Protein 2GJ0 (pdb70)

Sequence (31 aa):
GSIPACGESCFKGKCYTPGCSCSKYPLCAKNGSIPACGESCFKGKCYTPGCSCSKYPLCAKNGSIPACGESCFKGKCYTPGCSCSKYPLCAKNGSIPACGESCFKGKCYTPGCSCSKYPLCAKNGSIPACGESCFKGKCYTPGCSCSKYPLCAKNGSIPACGESCFKGKCYTPGCSCSKYPLCAKNGSIPACGESCFKGKCYTPGCSCSKYPLCAKNGSIPACGESCFKGKCYTPGCSCSKYPLCAKNGSIPACGESCFKGKCYTPGCSCSKYPLCAKNGSIPACGESCFKGKCYTPGCSCSKYPLCAKNGSIPACGESCFKGKCYTPGCSCSKYPLCAKNGSIPACGESCFKGKCYTPGCSCSKYPLCAKNGSIPACGESCFKGKCYTPGCSCSKYPLCAKNGSIPACGESCFKGKCYTPGCSCSKYPLCAKNGSIPACGESCFKGKCYTPGCSCSKYPLCAKNGSIPACGESCFKGKCYTPGCSCSKYPLCAKNGSIPACGESCFKGKCYTPGCSCSKYPLCAKNGSIPACGESCFKGKCYTPGCSCSKYPLCAKNGSIPACGESCFKGKCYTPGCSCSKYPLCAKNGSIPACGESCFKGKCYTPGCSCSKYPLCAKN

Radius of gyration: 7.44 Å; Cα contacts (8 Å, |Δi|>4): 67; chains: 1; bounding box: 21×14×14 Å

Foldseek 3Di:
DAQVVQPFFADVPFTPGPQWGPPDPRTTHND

Nearest PDB structures (foldseek):
  2gj0-assembly1_A  TM=8.980E-01  e=1.823E-04  Viola odorata
  7lhc-assembly1_A  TM=7.110E-01  e=4.426E-02  Oldenlandia affinis
  2gj0-assembly1_A  TM=9.196E-01  e=5.060E-05  Viola odorata
  2mn1-assembly1_A  TM=7.817E-01  e=4.043E-02  Oldenlandia affinis
  2kuk-assembly1_A  TM=8.041E-01  e=5.028E-02  Viola hederacea

Organism: Viola odorata (NCBI:txid97441)

InterPro domains:
  IPR005535 Cyclotide [PF03784] (2-31)
  IPR005535 Cyclotide [PS51052] (2-31)
  IPR036146 Cyclotide superfamily [SSF57038] (1-30)

Solvent-accessible surface area: 2215 Å² total; per-residue (Å²): 46,51,56,124,70,21,65,24,53,7,134,212,34,142,25,134,48,111,54,13,60,32,75,101,182,97,49,0,0,65,130

Secondary structure (DSSP, 8-state):
-BHHHH-B--BSB--SSTTEEEEETTEEEE-

Structure (mmCIF, N/CA/C/O backbone):
data_2GJ0
#
_entry.id   2GJ0
#
loop_
_atom_site.group_PDB
_atom_site.id
_atom_site.type_symbol
_atom_site.label_atom_id
_atom_site.label_alt_id
_atom_site.label_comp_id
_atom_site.label_asym_id
_atom_site.label_entity_id
_atom_site.label_seq_id
_atom_site.pdbx_PDB_ins_code
_atom_site.Cartn_x
_atom_site.Cartn_y
_atom_site.Cartn_z
_atom_site.occupancy
_atom_site.B_iso_or_equiv
_atom_site.auth_seq_id
_atom_site.auth_comp_id
_atom_site.auth_asym_id
_atom_site.auth_atom_id
_atom_site.pdbx_PDB_model_num
ATOM 1 N N . GLY A 1 1 ? 4.090 3.567 3.066 1.00 0.00 1 GLY A N 1
ATOM 2 C CA . GLY A 1 1 ? 4.075 4.469 1.931 1.00 0.00 1 GLY A CA 1
ATOM 3 C C . GLY A 1 1 ? 4.812 3.917 0.720 1.00 0.00 1 GLY A C 1
ATOM 4 O O . GLY A 1 1 ? 4.585 4.370 -0.405 1.00 0.00 1 GLY A O 1
ATOM 8 N N . SER A 1 2 ? 5.692 2.948 0.944 1.00 0.00 2 SER A N 1
ATOM 9 C CA . SER A 1 2 ? 6.466 2.350 -0.140 1.00 0.00 2 SER A CA 1
ATOM 10 C C . SER A 1 2 ? 5.686 1.230 -0.831 1.00 0.00 2 SER A C 1
ATOM 11 O O . SER A 1 2 ? 5.357 0.212 -0.221 1.00 0.00 2 SER A O 1
ATOM 19 N N . ILE A 1 3 ? 5.392 1.434 -2.108 1.00 0.00 3 ILE A N 1
ATOM 20 C CA . ILE A 1 3 ? 4.642 0.460 -2.901 1.00 0.00 3 ILE A CA 1
ATOM 21 C C . ILE A 1 3 ? 5.469 -0.800 -3.213 1.00 0.00 3 ILE A C 1
ATOM 22 O O . ILE A 1 3 ? 5.039 -1.910 -2.892 1.00 0.00 3 ILE A O 1
ATOM 38 N N . PRO A 1 4 ? 6.656 -0.659 -3.852 1.00 0.00 4 PRO A N 1
ATOM 39 C CA . PRO A 1 4 ? 7.504 -1.810 -4.212 1.00 0.00 4 PRO A CA 1
ATOM 40 C C . PRO A 1 4 ? 7.973 -2.621 -3.008 1.00 0.00 4 PRO A C 1
ATOM 41 O O . PRO A 1 4 ? 8.275 -3.804 -3.133 1.00 0.00 4 PRO A O 1
ATOM 52 N N . ALA A 1 5 ? 8.047 -1.976 -1.853 1.00 0.00 5 ALA A N 1
ATOM 53 C CA . ALA A 1 5 ? 8.496 -2.640 -0.638 1.00 0.00 5 ALA A CA 1
ATOM 54 C C . ALA A 1 5 ? 7.506 -3.707 -0.177 1.00 0.00 5 ALA A C 1
ATOM 55 O O . ALA A 1 5 ? 7.900 -4.811 0.186 1.00 0.00 5 ALA A O 1
ATOM 62 N N . CYS A 1 6 ? 6.225 -3.367 -0.173 1.00 0.00 6 CYS A N 1
ATOM 63 C CA . CYS A 1 6 ? 5.201 -4.307 0.265 1.00 0.00 6 CYS A CA 1
ATOM 64 C C . CYS A 1 6 ? 4.802 -5.273 -0.848 1.00 0.00 6 CYS A C 1
ATOM 65 O O . CYS A 1 6 ? 4.813 -6.487 -0.655 1.00 0.00 6 CYS A O 1
ATOM 72 N N . GLY A 1 7 ? 4.434 -4.721 -2.002 1.00 0.00 7 GLY A N 1
ATOM 73 C CA . GLY A 1 7 ? 4.013 -5.544 -3.126 1.00 0.00 7 GLY A CA 1
ATOM 74 C C . GLY A 1 7 ? 2.724 -6.298 -2.837 1.00 0.00 7 GLY A C 1
ATOM 75 O O . GLY A 1 7 ? 2.488 -7.372 -3.386 1.00 0.00 7 GLY A O 1
ATOM 79 N N . GLU A 1 8 ? 1.889 -5.727 -1.975 1.00 0.00 8 GLU A N 1
ATOM 80 C CA . GLU A 1 8 ? 0.621 -6.341 -1.609 1.00 0.00 8 GLU A CA 1
ATOM 81 C C . GLU A 1 8 ? -0.525 -5.629 -2.319 1.00 0.00 8 GLU A C 1
ATOM 82 O O . GLU A 1 8 ? -0.380 -4.479 -2.729 1.00 0.00 8 GLU A O 1
ATOM 94 N N . SER A 1 9 ? -1.656 -6.302 -2.468 1.00 0.00 9 SER A N 1
ATOM 95 C CA . SER A 1 9 ? -2.804 -5.709 -3.144 1.00 0.00 9 SER A CA 1
ATOM 96 C C . SER A 1 9 ? -4.052 -5.748 -2.267 1.00 0.00 9 SER A C 1
ATOM 97 O O . SER A 1 9 ? -4.470 -6.806 -1.801 1.00 0.00 9 SER A O 1
ATOM 105 N N . CYS A 1 10 ? -4.650 -4.586 -2.059 1.00 0.00 10 CYS A N 1
ATOM 106 C CA . CYS A 1 10 ? -5.851 -4.485 -1.250 1.00 0.00 10 CYS A CA 1
ATOM 107 C C . CYS A 1 10 ? -7.104 -4.512 -2.115 1.00 0.00 10 CYS A C 1
ATOM 108 O O . CYS A 1 10 ? -7.152 -3.915 -3.192 1.00 0.00 10 CYS A O 1
ATOM 115 N N . PHE A 1 11 ? -8.113 -5.214 -1.630 1.00 0.00 11 PHE A N 1
ATOM 116 C CA . PHE A 1 11 ? -9.383 -5.349 -2.326 1.00 0.00 11 PHE A CA 1
ATOM 117 C C . PHE A 1 11 ? -10.492 -5.604 -1.311 1.00 0.00 11 PHE A C 1
ATOM 118 O O . PHE A 1 11 ? -10.641 -4.847 -0.355 1.00 0.00 11 PHE A O 1
ATOM 135 N N . LYS A 1 12 ? -11.246 -6.684 -1.489 1.00 0.00 12 LYS A N 1
ATOM 136 C CA . LYS A 1 12 ? -12.308 -7.038 -0.552 1.00 0.00 12 LYS A CA 1
ATOM 137 C C . LYS A 1 12 ? -11.707 -7.711 0.683 1.00 0.00 12 LYS A C 1
ATOM 138 O O . LYS A 1 12 ? -12.140 -8.784 1.097 1.00 0.00 12 LYS A O 1
ATOM 157 N N . GLY A 1 13 ? -10.695 -7.070 1.246 1.00 0.00 13 GLY A N 1
ATOM 158 C CA . GLY A 1 13 ? -10.018 -7.591 2.407 1.00 0.00 13 GLY A CA 1
ATOM 159 C C . GLY A 1 13 ? -8.891 -6.678 2.836 1.00 0.00 13 GLY A C 1
ATOM 160 O O . GLY A 1 13 ? -8.366 -5.915 2.024 1.00 0.00 13 GLY A O 1
ATOM 164 N N . LYS A 1 14 ? -8.524 -6.747 4.108 1.00 0.00 14 LYS A N 1
ATOM 165 C CA . LYS A 1 14 ? -7.458 -5.927 4.654 1.00 0.00 14 LYS A CA 1
ATOM 166 C C . LYS A 1 14 ? -6.104 -6.367 4.098 1.00 0.00 14 LYS A C 1
ATOM 167 O O . LYS A 1 14 ? -5.983 -7.474 3.564 1.00 0.00 14 LYS A O 1
ATOM 186 N N . CYS A 1 15 ? -5.100 -5.511 4.240 1.00 0.00 15 CYS A N 1
ATOM 187 C CA . CYS A 1 15 ? -3.750 -5.810 3.762 1.00 0.00 15 CYS A CA 1
ATOM 188 C C . CYS A 1 15 ? -3.224 -7.096 4.389 1.00 0.00 15 CYS A C 1
ATOM 189 O O . CYS A 1 15 ? -3.392 -7.330 5.587 1.00 0.00 15 CYS A O 1
ATOM 196 N N . TYR A 1 16 ? -2.602 -7.931 3.575 1.00 0.00 16 TYR A N 1
ATOM 197 C CA . TYR A 1 16 ? -2.064 -9.192 4.045 1.00 0.00 16 TYR A CA 1
ATOM 198 C C . TYR A 1 16 ? -0.729 -8.980 4.736 1.00 0.00 16 TYR A C 1
ATOM 199 O O . TYR A 1 16 ? -0.477 -9.548 5.797 1.00 0.00 16 TYR A O 1
ATOM 217 N N . THR A 1 17 ? 0.122 -8.164 4.131 1.00 0.00 17 THR A N 1
ATOM 218 C CA . THR A 1 17 ? 1.427 -7.889 4.694 1.00 0.00 17 THR A CA 1
ATOM 219 C C . THR A 1 17 ? 1.334 -6.896 5.858 1.00 0.00 17 THR A C 1
ATOM 220 O O . THR A 1 17 ? 0.933 -5.734 5.684 1.00 0.00 17 THR A O 1
ATOM 231 N N . PRO A 1 18 ? 1.705 -7.348 7.067 1.00 0.00 18 PRO A N 1
ATOM 232 C CA . PRO A 1 18 ? 1.664 -6.520 8.272 1.00 0.00 18 PRO A CA 1
ATOM 233 C C . PRO A 1 18 ? 2.467 -5.234 8.120 1.00 0.00 18 PRO A C 1
ATOM 234 O O . PRO A 1 18 ? 3.621 -5.246 7.670 1.00 0.00 18 PRO A O 1
ATOM 245 N N . GLY A 1 19 ? 1.846 -4.127 8.494 1.00 0.00 19 GLY A N 1
ATOM 246 C CA . GLY A 1 19 ? 2.501 -2.843 8.398 1.00 0.00 19 GLY A CA 1
ATOM 247 C C . GLY A 1 19 ? 2.144 -2.099 7.129 1.00 0.00 19 GLY A C 1
ATOM 248 O O . GLY A 1 19 ? 2.414 -0.906 7.013 1.00 0.00 19 GLY A O 1
ATOM 252 N N . CYS A 1 20 ? 1.546 -2.788 6.165 1.00 0.00 20 CYS A N 1
ATOM 253 C CA . CYS A 1 20 ? 1.178 -2.137 4.917 1.00 0.00 20 CYS A CA 1
ATOM 254 C C . CYS A 1 20 ? -0.213 -1.534 5.012 1.00 0.00 20 CYS A C 1
ATOM 255 O O . CYS A 1 20 ? -1.097 -2.077 5.674 1.00 0.00 20 CYS A O 1
ATOM 262 N N . SER A 1 21 ? -0.398 -0.409 4.346 1.00 0.00 21 SER A N 1
ATOM 263 C CA . SER A 1 21 ? -1.674 0.278 4.341 1.00 0.00 21 SER A CA 1
ATOM 264 C C . SER A 1 21 ? -2.154 0.482 2.910 1.00 0.00 21 SER A C 1
ATOM 265 O O . SER A 1 21 ? -1.355 0.773 2.016 1.00 0.00 21 SER A O 1
ATOM 273 N N . CYS A 1 22 ? -3.454 0.323 2.696 1.00 0.00 22 CYS A N 1
ATOM 274 C CA . CYS A 1 22 ? -4.050 0.489 1.372 1.00 0.00 22 CYS A CA 1
ATOM 275 C C . CYS A 1 22 ? -4.160 1.974 1.017 1.00 0.00 22 CYS A C 1
ATOM 276 O O . CYS A 1 22 ? -5.225 2.470 0.668 1.00 0.00 22 CYS A O 1
ATOM 283 N N . SER A 1 23 ? -3.048 2.683 1.127 1.00 0.00 23 SER A N 1
ATOM 284 C CA . SER A 1 23 ? -3.009 4.106 0.834 1.00 0.00 23 SER A CA 1
ATOM 285 C C . SER A 1 23 ? -2.699 4.350 -0.641 1.00 0.00 23 SER A C 1
ATOM 286 O O . SER A 1 23 ? -2.390 5.473 -1.042 1.00 0.00 23 SER A O 1
ATOM 294 N N . LYS A 1 24 ? -2.776 3.289 -1.438 1.00 0.00 24 LYS A N 1
ATOM 295 C CA . LYS A 1 24 ? -2.500 3.361 -2.869 1.00 0.00 24 LYS A CA 1
ATOM 296 C C . LYS A 1 24 ? -3.320 2.316 -3.612 1.00 0.00 24 LYS A C 1
ATOM 297 O O . LYS A 1 24 ? -2.769 1.378 -4.180 1.00 0.00 24 LYS A O 1
ATOM 316 N N . TYR A 1 25 ? -4.638 2.482 -3.587 1.00 0.00 25 TYR A N 1
ATOM 317 C CA . TYR A 1 25 ? -5.552 1.552 -4.251 1.00 0.00 25 TYR A CA 1
ATOM 318 C C . TYR A 1 25 ? -5.124 1.281 -5.692 1.00 0.00 25 TYR A C 1
ATOM 319 O O . TYR A 1 25 ? -4.710 2.193 -6.408 1.00 0.00 25 TYR A O 1
ATOM 337 N N . PRO A 1 26 ? -5.209 0.016 -6.130 1.00 0.00 26 PRO A N 1
ATOM 338 C CA . PRO A 1 26 ? -5.693 -1.096 -5.325 1.00 0.00 26 PRO A CA 1
ATOM 339 C C . PRO A 1 26 ? -4.569 -1.945 -4.720 1.00 0.00 26 PRO A C 1
ATOM 340 O O . PRO A 1 26 ? -4.589 -3.171 -4.822 1.00 0.00 26 PRO A O 1
ATOM 351 N N . LEU A 1 27 ? -3.587 -1.307 -4.098 1.00 0.00 27 LEU A N 1
ATOM 352 C CA . LEU A 1 27 ? -2.484 -2.048 -3.505 1.00 0.00 27 LEU A CA 1
ATOM 353 C C . LEU A 1 27 ? -2.060 -1.453 -2.164 1.00 0.00 27 LEU A C 1
ATOM 354 O O . LEU A 1 27 ? -2.194 -0.252 -1.922 1.00 0.00 27 LEU A O 1
ATOM 370 N N . CYS A 1 28 ? -1.552 -2.309 -1.294 1.00 0.00 28 CYS A N 1
ATOM 371 C CA . CYS A 1 28 ? -1.103 -1.887 0.021 1.00 0.00 28 CYS A CA 1
ATOM 372 C C . CYS A 1 28 ? 0.372 -1.506 -0.005 1.00 0.00 28 CYS A C 1
ATOM 373 O O . CYS A 1 28 ? 1.226 -2.299 -0.404 1.00 0.00 28 CYS A O 1
ATOM 380 N N . ALA A 1 29 ? 0.664 -0.294 0.431 1.00 0.00 29 ALA A N 1
ATOM 381 C CA . ALA A 1 29 ? 2.027 0.200 0.475 1.00 0.00 29 ALA A CA 1
ATOM 382 C C . ALA A 1 29 ? 2.613 0.004 1.867 1.00 0.00 29 ALA A C 1
ATOM 383 O O . ALA A 1 29 ? 1.934 0.232 2.870 1.00 0.00 29 ALA A O 1
ATOM 390 N N . LYS A 1 30 ? 3.872 -0.403 1.929 1.00 0.00 30 LYS A N 1
ATOM 391 C CA . LYS A 1 30 ? 4.539 -0.607 3.202 1.00 0.00 30 LYS A CA 1
ATOM 392 C C . LYS A 1 30 ? 5.150 0.704 3.652 1.00 0.00 30 LYS A C 1
ATOM 393 O O . LYS A 1 30 ? 6.172 1.133 3.117 1.00 0.00 30 LYS A O 1
ATOM 412 N N . ASN A 1 31 ? 4.495 1.346 4.611 1.00 0.00 31 ASN A N 1
ATOM 413 C CA . ASN A 1 31 ? 4.942 2.634 5.129 1.00 0.00 31 ASN A CA 1
ATOM 414 C C . ASN A 1 31 ? 5.042 3.645 3.991 1.00 0.00 31 ASN A C 1
ATOM 415 O O . ASN A 1 31 ? 5.955 4.468 3.947 1.00 0.00 31 ASN A O 1
ATOM 426 N N . GLY A 1 1 ? 3.973 3.689 2.824 1.00 0.00 1 GLY A N 2
ATOM 427 C CA . GLY A 1 1 ? 4.042 4.553 1.662 1.00 0.00 1 GLY A CA 2
ATOM 428 C C . GLY A 1 1 ? 4.633 3.886 0.429 1.00 0.00 1 GLY A C 2
ATOM 429 O O . GLY A 1 1 ? 4.224 4.194 -0.698 1.00 0.00 1 GLY A O 2
ATOM 433 N N . SER A 1 2 ? 5.595 2.991 0.627 1.00 0.00 2 SER A N 2
ATOM 434 C CA . SER A 1 2 ? 6.245 2.308 -0.487 1.00 0.00 2 SER A CA 2
ATOM 435 C C . SER A 1 2 ? 5.464 1.071 -0.929 1.00 0.00 2 SER A C 2
ATOM 436 O O . SER A 1 2 ? 5.232 0.155 -0.145 1.00 0.00 2 SER A O 2
ATOM 444 N N . ILE A 1 3 ? 5.077 1.046 -2.197 1.00 0.00 3 ILE A N 2
ATOM 445 C CA . ILE A 1 3 ? 4.335 -0.083 -2.757 1.00 0.00 3 ILE A CA 2
ATOM 446 C C . ILE A 1 3 ? 5.238 -1.304 -2.992 1.00 0.00 3 ILE A C 2
ATOM 447 O O . ILE A 1 3 ? 4.916 -2.401 -2.527 1.00 0.00 3 ILE A O 2
ATOM 463 N N . PRO A 1 4 ? 6.375 -1.149 -3.716 1.00 0.00 4 PRO A N 2
ATOM 464 C CA . PRO A 1 4 ? 7.293 -2.266 -3.998 1.00 0.00 4 PRO A CA 2
ATOM 465 C C . PRO A 1 4 ? 7.792 -2.955 -2.733 1.00 0.00 4 PRO A C 2
ATOM 466 O O . PRO A 1 4 ? 8.051 -4.155 -2.733 1.00 0.00 4 PRO A O 2
ATOM 477 N N . ALA A 1 5 ? 7.926 -2.184 -1.660 1.00 0.00 5 ALA A N 2
ATOM 478 C CA . ALA A 1 5 ? 8.394 -2.718 -0.387 1.00 0.00 5 ALA A CA 2
ATOM 479 C C . ALA A 1 5 ? 7.388 -3.700 0.204 1.00 0.00 5 ALA A C 2
ATOM 480 O O . ALA A 1 5 ? 7.763 -4.683 0.837 1.00 0.00 5 ALA A O 2
ATOM 487 N N . CYS A 1 6 ? 6.107 -3.420 0.002 1.00 0.00 6 CYS A N 2
ATOM 488 C CA . CYS A 1 6 ? 5.056 -4.283 0.520 1.00 0.00 6 CYS A CA 2
ATOM 489 C C . CYS A 1 6 ? 4.823 -5.480 -0.391 1.00 0.00 6 CYS A C 2
ATOM 490 O O . CYS A 1 6 ? 4.798 -6.623 0.069 1.00 0.00 6 CYS A O 2
ATOM 497 N N . GLY A 1 7 ? 4.643 -5.206 -1.681 1.00 0.00 7 GLY A N 2
ATOM 498 C CA . GLY A 1 7 ? 4.399 -6.266 -2.642 1.00 0.00 7 GLY A CA 2
ATOM 499 C C . GLY A 1 7 ? 3.069 -6.963 -2.408 1.00 0.00 7 GLY A C 2
ATOM 500 O O . GLY A 1 7 ? 2.980 -8.186 -2.499 1.00 0.00 7 GLY A O 2
ATOM 504 N N . GLU A 1 8 ? 2.034 -6.183 -2.109 1.00 0.00 8 GLU A N 2
ATOM 505 C CA . GLU A 1 8 ? 0.710 -6.736 -1.860 1.00 0.00 8 GLU A CA 2
ATOM 506 C C . GLU A 1 8 ? -0.377 -5.847 -2.462 1.00 0.00 8 GLU A C 2
ATOM 507 O O . GLU A 1 8 ? -0.278 -4.616 -2.456 1.00 0.00 8 GLU A O 2
ATOM 519 N N . SER A 1 9 ? -1.416 -6.488 -2.970 1.00 0.00 9 SER A N 2
ATOM 520 C CA . SER A 1 9 ? -2.542 -5.801 -3.572 1.00 0.00 9 SER A CA 2
ATOM 521 C C . SER A 1 9 ? -3.652 -5.591 -2.543 1.00 0.00 9 SER A C 2
ATOM 522 O O . SER A 1 9 ? -3.914 -6.456 -1.710 1.00 0.00 9 SER A O 2
ATOM 530 N N . CYS A 1 10 ? -4.299 -4.440 -2.610 1.00 0.00 10 CYS A N 2
ATOM 531 C CA . CYS A 1 10 ? -5.376 -4.106 -1.688 1.00 0.00 10 CYS A CA 2
ATOM 532 C C . CYS A 1 10 ? -6.725 -4.591 -2.215 1.00 0.00 10 CYS A C 2
ATOM 533 O O . CYS A 1 10 ? -7.616 -4.926 -1.437 1.00 0.00 10 CYS A O 2
ATOM 540 N N . PHE A 1 11 ? -6.870 -4.632 -3.541 1.00 0.00 11 PHE A N 2
ATOM 541 C CA . PHE A 1 11 ? -8.121 -5.071 -4.169 1.00 0.00 11 PHE A CA 2
ATOM 542 C C . PHE A 1 11 ? -8.475 -6.516 -3.807 1.00 0.00 11 PHE A C 2
ATOM 543 O O . PHE A 1 11 ? -9.602 -6.955 -4.019 1.00 0.00 11 PHE A O 2
ATOM 560 N N . LYS A 1 12 ? -7.510 -7.242 -3.254 1.00 0.00 12 LYS A N 2
ATOM 561 C CA . LYS A 1 12 ? -7.717 -8.628 -2.850 1.00 0.00 12 LYS A CA 2
ATOM 562 C C . LYS A 1 12 ? -8.704 -8.722 -1.688 1.00 0.00 12 LYS A C 2
ATOM 563 O O . LYS A 1 12 ? -9.380 -9.734 -1.518 1.00 0.00 12 LYS A O 2
ATOM 582 N N . GLY A 1 13 ? -8.774 -7.664 -0.893 1.00 0.00 13 GLY A N 2
ATOM 583 C CA . GLY A 1 13 ? -9.676 -7.641 0.241 1.00 0.00 13 GLY A CA 2
ATOM 584 C C . GLY A 1 13 ? -9.103 -6.839 1.387 1.00 0.00 13 GLY A C 2
ATOM 585 O O . GLY A 1 13 ? -9.791 -6.021 1.994 1.00 0.00 13 GLY A O 2
ATOM 589 N N . LYS A 1 14 ? -7.830 -7.080 1.670 1.00 0.00 14 LYS A N 2
ATOM 590 C CA . LYS A 1 14 ? -7.122 -6.390 2.734 1.00 0.00 14 LYS A CA 2
ATOM 591 C C . LYS A 1 14 ? -5.632 -6.674 2.622 1.00 0.00 14 LYS A C 2
ATOM 592 O O . LYS A 1 14 ? -5.232 -7.676 2.025 1.00 0.00 14 LYS A O 2
ATOM 611 N N . CYS A 1 15 ? -4.820 -5.797 3.188 1.00 0.00 15 CYS A N 2
ATOM 612 C CA . CYS A 1 15 ? -3.376 -5.965 3.148 1.00 0.00 15 CYS A CA 2
ATOM 613 C C . CYS A 1 15 ? -2.958 -7.148 4.014 1.00 0.00 15 CYS A C 2
ATOM 614 O O . CYS A 1 15 ? -3.310 -7.220 5.193 1.00 0.00 15 CYS A O 2
ATOM 621 N N . TYR A 1 16 ? -2.220 -8.075 3.425 1.00 0.00 16 TYR A N 2
ATOM 622 C CA . TYR A 1 16 ? -1.760 -9.249 4.146 1.00 0.00 16 TYR A CA 2
ATOM 623 C C . TYR A 1 16 ? -0.475 -8.929 4.889 1.00 0.00 16 TYR A C 2
ATOM 624 O O . TYR A 1 16 ? -0.298 -9.312 6.046 1.00 0.00 16 TYR A O 2
ATOM 642 N N . THR A 1 17 ? 0.420 -8.244 4.196 1.00 0.00 17 THR A N 2
ATOM 643 C CA . THR A 1 17 ? 1.709 -7.878 4.748 1.00 0.00 17 THR A CA 2
ATOM 644 C C . THR A 1 17 ? 1.567 -6.880 5.902 1.00 0.00 17 THR A C 2
ATOM 645 O O . THR A 1 17 ? 1.116 -5.738 5.719 1.00 0.00 17 THR A O 2
ATOM 656 N N . PRO A 1 18 ? 1.960 -7.303 7.116 1.00 0.00 18 PRO A N 2
ATOM 657 C CA . PRO A 1 18 ? 1.883 -6.466 8.308 1.00 0.00 18 PRO A CA 2
ATOM 658 C C . PRO A 1 18 ? 2.640 -5.160 8.133 1.00 0.00 18 PRO A C 2
ATOM 659 O O . PRO A 1 18 ? 3.788 -5.143 7.671 1.00 0.00 18 PRO A O 2
ATOM 670 N N . GLY A 1 19 ? 1.988 -4.068 8.492 1.00 0.00 19 GLY A N 2
ATOM 671 C CA . GLY A 1 19 ? 2.600 -2.768 8.365 1.00 0.00 19 GLY A CA 2
ATOM 672 C C . GLY A 1 19 ? 2.176 -2.045 7.102 1.00 0.00 19 GLY A C 2
ATOM 673 O O . GLY A 1 19 ? 2.453 -0.858 6.947 1.00 0.00 19 GLY A O 2
ATOM 677 N N . CYS A 1 20 ? 1.514 -2.747 6.189 1.00 0.00 20 CYS A N 2
ATOM 678 C CA . CYS A 1 20 ? 1.078 -2.116 4.951 1.00 0.00 20 CYS A CA 2
ATOM 679 C C . CYS A 1 20 ? -0.302 -1.499 5.105 1.00 0.00 20 CYS A C 2
ATOM 680 O O . CYS A 1 20 ? -1.147 -2.005 5.841 1.00 0.00 20 CYS A O 2
ATOM 687 N N . SER A 1 21 ? -0.523 -0.408 4.396 1.00 0.00 21 SER A N 2
ATOM 688 C CA . SER A 1 21 ? -1.794 0.287 4.430 1.00 0.00 21 SER A CA 2
ATOM 689 C C . SER A 1 21 ? -2.289 0.524 3.007 1.00 0.00 21 SER A C 2
ATOM 690 O O . SER A 1 21 ? -1.489 0.770 2.100 1.00 0.00 21 SER A O 2
ATOM 698 N N . CYS A 1 22 ? -3.599 0.443 2.813 1.00 0.00 22 CYS A N 2
ATOM 699 C CA . CYS A 1 22 ? -4.205 0.649 1.500 1.00 0.00 22 CYS A CA 2
ATOM 700 C C . CYS A 1 22 ? -4.240 2.143 1.163 1.00 0.00 22 CYS A C 2
ATOM 701 O O . CYS A 1 22 ? -5.286 2.703 0.839 1.00 0.00 22 CYS A O 2
ATOM 708 N N . SER A 1 23 ? -3.085 2.785 1.264 1.00 0.00 23 SER A N 2
ATOM 709 C CA . SER A 1 23 ? -2.964 4.211 0.997 1.00 0.00 23 SER A CA 2
ATOM 710 C C . SER A 1 23 ? -2.613 4.467 -0.466 1.00 0.00 23 SER A C 2
ATOM 711 O O . SER A 1 23 ? -2.258 5.582 -0.845 1.00 0.00 23 SER A O 2
ATOM 719 N N . LYS A 1 24 ? -2.712 3.423 -1.278 1.00 0.00 24 LYS A N 2
ATOM 720 C CA . LYS A 1 24 ? -2.409 3.506 -2.703 1.00 0.00 24 LYS A CA 2
ATOM 721 C C . LYS A 1 24 ? -3.309 2.544 -3.462 1.00 0.00 24 LYS A C 2
ATOM 722 O O . LYS A 1 24 ? -2.829 1.710 -4.228 1.00 0.00 24 LYS A O 2
ATOM 741 N N . TYR A 1 25 ? -4.613 2.656 -3.217 1.00 0.00 25 TYR A N 2
ATOM 742 C CA . TYR A 1 25 ? -5.615 1.795 -3.848 1.00 0.00 25 TYR A CA 2
ATOM 743 C C . TYR A 1 25 ? -5.384 1.696 -5.359 1.00 0.00 25 TYR A C 2
ATOM 744 O O . TYR A 1 25 ? -5.080 2.692 -6.012 1.00 0.00 25 TYR A O 2
ATOM 762 N N . PRO A 1 26 ? -5.504 0.484 -5.933 1.00 0.00 26 PRO A N 2
ATOM 763 C CA . PRO A 1 26 ? -5.862 -0.730 -5.206 1.00 0.00 26 PRO A CA 2
ATOM 764 C C . PRO A 1 26 ? -4.661 -1.548 -4.723 1.00 0.00 26 PRO A C 2
ATOM 765 O O . PRO A 1 26 ? -4.696 -2.780 -4.737 1.00 0.00 26 PRO A O 2
ATOM 776 N N . LEU A 1 27 ? -3.608 -0.874 -4.287 1.00 0.00 27 LEU A N 2
ATOM 777 C CA . LEU A 1 27 ? -2.414 -1.551 -3.800 1.00 0.00 27 LEU A CA 2
ATOM 778 C C . LEU A 1 27 ? -2.106 -1.167 -2.361 1.00 0.00 27 LEU A C 2
ATOM 779 O O . LEU A 1 27 ? -2.485 -0.095 -1.887 1.00 0.00 27 LEU A O 2
ATOM 795 N N . CYS A 1 28 ? -1.412 -2.055 -1.679 1.00 0.00 28 CYS A N 2
ATOM 796 C CA . CYS A 1 28 ? -1.030 -1.828 -0.294 1.00 0.00 28 CYS A CA 2
ATOM 797 C C . CYS A 1 28 ? 0.389 -1.289 -0.219 1.00 0.00 28 CYS A C 2
ATOM 798 O O . CYS A 1 28 ? 1.324 -1.886 -0.752 1.00 0.00 28 CYS A O 2
ATOM 805 N N . ALA A 1 29 ? 0.541 -0.157 0.440 1.00 0.00 29 ALA A N 2
ATOM 806 C CA . ALA A 1 29 ? 1.837 0.471 0.584 1.00 0.00 29 ALA A CA 2
ATOM 807 C C . ALA A 1 29 ? 2.446 0.171 1.945 1.00 0.00 29 ALA A C 2
ATOM 808 O O . ALA A 1 29 ? 1.795 0.334 2.979 1.00 0.00 29 ALA A O 2
ATOM 815 N N . LYS A 1 30 ? 3.704 -0.231 1.941 1.00 0.00 30 LYS A N 2
ATOM 816 C CA . LYS A 1 30 ? 4.423 -0.514 3.167 1.00 0.00 30 LYS A CA 2
ATOM 817 C C . LYS A 1 30 ? 5.043 0.779 3.650 1.00 0.00 30 LYS A C 2
ATOM 818 O O . LYS A 1 30 ? 6.163 1.122 3.270 1.00 0.00 30 LYS A O 2
ATOM 837 N N . ASN A 1 31 ? 4.273 1.511 4.442 1.00 0.00 31 ASN A N 2
ATOM 838 C CA . ASN A 1 31 ? 4.687 2.808 4.959 1.00 0.00 31 ASN A CA 2
ATOM 839 C C . ASN A 1 31 ? 4.884 3.772 3.789 1.00 0.00 31 ASN A C 2
ATOM 840 O O . ASN A 1 31 ? 5.822 4.562 3.752 1.00 0.00 31 ASN A O 2
ATOM 851 N N . GLY A 1 1 ? 4.073 3.457 3.132 1.00 0.00 1 GLY A N 3
ATOM 852 C CA . GLY A 1 1 ? 4.148 4.412 2.045 1.00 0.00 1 GLY A CA 3
ATOM 853 C C . GLY A 1 1 ? 4.888 3.875 0.830 1.00 0.00 1 GLY A C 3
ATOM 854 O O . GLY A 1 1 ? 4.705 4.375 -0.280 1.00 0.00 1 GLY A O 3
ATOM 858 N N . SER A 1 2 ? 5.725 2.865 1.034 1.00 0.00 2 SER A N 3
ATOM 859 C CA . SER A 1 2 ? 6.495 2.281 -0.060 1.00 0.00 2 SER A CA 3
ATOM 860 C C . SER A 1 2 ? 5.714 1.167 -0.753 1.00 0.00 2 SER A C 3
ATOM 861 O O . SER A 1 2 ? 5.384 0.148 -0.148 1.00 0.00 2 SER A O 3
ATOM 869 N N . ILE A 1 3 ? 5.420 1.374 -2.027 1.00 0.00 3 ILE A N 3
ATOM 870 C CA . ILE A 1 3 ? 4.670 0.404 -2.821 1.00 0.00 3 ILE A CA 3
ATOM 871 C C . ILE A 1 3 ? 5.477 -0.877 -3.098 1.00 0.00 3 ILE A C 3
ATOM 872 O O . ILE A 1 3 ? 5.009 -1.975 -2.787 1.00 0.00 3 ILE A O 3
ATOM 888 N N . PRO A 1 4 ? 6.688 -0.769 -3.694 1.00 0.00 4 PRO A N 3
ATOM 889 C CA . PRO A 1 4 ? 7.520 -1.941 -4.017 1.00 0.00 4 PRO A CA 3
ATOM 890 C C . PRO A 1 4 ? 7.914 -2.760 -2.793 1.00 0.00 4 PRO A C 3
ATOM 891 O O . PRO A 1 4 ? 8.160 -3.959 -2.897 1.00 0.00 4 PRO A O 3
ATOM 902 N N . ALA A 1 5 ? 7.987 -2.106 -1.642 1.00 0.00 5 ALA A N 3
ATOM 903 C CA . ALA A 1 5 ? 8.370 -2.777 -0.406 1.00 0.00 5 ALA A CA 3
ATOM 904 C C . ALA A 1 5 ? 7.320 -3.790 0.043 1.00 0.00 5 ALA A C 3
ATOM 905 O O . ALA A 1 5 ? 7.656 -4.841 0.585 1.00 0.00 5 ALA A O 3
ATOM 912 N N . CYS A 1 6 ? 6.050 -3.463 -0.157 1.00 0.00 6 CYS A N 3
ATOM 913 C CA . CYS A 1 6 ? 4.973 -4.356 0.252 1.00 0.00 6 CYS A CA 3
ATOM 914 C C . CYS A 1 6 ? 4.724 -5.451 -0.781 1.00 0.00 6 CYS A C 3
ATOM 915 O O . CYS A 1 6 ? 4.837 -6.636 -0.480 1.00 0.00 6 CYS A O 3
ATOM 922 N N . GLY A 1 7 ? 4.384 -5.039 -1.997 1.00 0.00 7 GLY A N 3
ATOM 923 C CA . GLY A 1 7 ? 4.118 -5.990 -3.059 1.00 0.00 7 GLY A CA 3
ATOM 924 C C . GLY A 1 7 ? 2.798 -6.729 -2.883 1.00 0.00 7 GLY A C 3
ATOM 925 O O . GLY A 1 7 ? 2.650 -7.861 -3.340 1.00 0.00 7 GLY A O 3
ATOM 929 N N . GLU A 1 8 ? 1.827 -6.082 -2.241 1.00 0.00 8 GLU A N 3
ATOM 930 C CA . GLU A 1 8 ? 0.515 -6.687 -2.031 1.00 0.00 8 GLU A CA 3
ATOM 931 C C . GLU A 1 8 ? -0.581 -5.692 -2.403 1.00 0.00 8 GLU A C 3
ATOM 932 O O . GLU A 1 8 ? -0.463 -4.497 -2.133 1.00 0.00 8 GLU A O 3
ATOM 944 N N . SER A 1 9 ? -1.631 -6.182 -3.041 1.00 0.00 9 SER A N 3
ATOM 945 C CA . SER A 1 9 ? -2.733 -5.331 -3.464 1.00 0.00 9 SER A CA 3
ATOM 946 C C . SER A 1 9 ? -3.968 -5.533 -2.588 1.00 0.00 9 SER A C 3
ATOM 947 O O . SER A 1 9 ? -4.340 -6.663 -2.272 1.00 0.00 9 SER A O 3
ATOM 955 N N . CYS A 1 10 ? -4.605 -4.429 -2.216 1.00 0.00 10 CYS A N 3
ATOM 956 C CA . CYS A 1 10 ? -5.805 -4.468 -1.397 1.00 0.00 10 CYS A CA 3
ATOM 957 C C . CYS A 1 10 ? -7.049 -4.554 -2.290 1.00 0.00 10 CYS A C 3
ATOM 958 O O . CYS A 1 10 ? -7.060 -5.330 -3.251 1.00 0.00 10 CYS A O 3
ATOM 965 N N . PHE A 1 11 ? -8.084 -3.764 -1.972 1.00 0.00 11 PHE A N 3
ATOM 966 C CA . PHE A 1 11 ? -9.345 -3.738 -2.735 1.00 0.00 11 PHE A CA 3
ATOM 967 C C . PHE A 1 11 ? -10.152 -5.024 -2.543 1.00 0.00 11 PHE A C 3
ATOM 968 O O . PHE A 1 11 ? -11.313 -4.980 -2.144 1.00 0.00 11 PHE A O 3
ATOM 985 N N . LYS A 1 12 ? -9.525 -6.156 -2.828 1.00 0.00 12 LYS A N 3
ATOM 986 C CA . LYS A 1 12 ? -10.163 -7.460 -2.695 1.00 0.00 12 LYS A CA 3
ATOM 987 C C . LYS A 1 12 ? -10.491 -7.745 -1.233 1.00 0.00 12 LYS A C 3
ATOM 988 O O . LYS A 1 12 ? -11.458 -8.436 -0.920 1.00 0.00 12 LYS A O 3
ATOM 1007 N N . GLY A 1 13 ? -9.676 -7.199 -0.346 1.00 0.00 13 GLY A N 3
ATOM 1008 C CA . GLY A 1 13 ? -9.880 -7.383 1.069 1.00 0.00 13 GLY A CA 3
ATOM 1009 C C . GLY A 1 13 ? -8.797 -6.705 1.873 1.00 0.00 13 GLY A C 3
ATOM 1010 O O . GLY A 1 13 ? -8.274 -5.668 1.465 1.00 0.00 13 GLY A O 3
ATOM 1014 N N . LYS A 1 14 ? -8.442 -7.295 3.003 1.00 0.00 14 LYS A N 3
ATOM 1015 C CA . LYS A 1 14 ? -7.409 -6.756 3.848 1.00 0.00 14 LYS A CA 3
ATOM 1016 C C . LYS A 1 14 ? -6.052 -7.251 3.365 1.00 0.00 14 LYS A C 3
ATOM 1017 O O . LYS A 1 14 ? -5.962 -8.322 2.757 1.00 0.00 14 LYS A O 3
ATOM 1036 N N . CYS A 1 15 ? -5.010 -6.503 3.653 1.00 0.00 15 CYS A N 3
ATOM 1037 C CA . CYS A 1 15 ? -3.670 -6.903 3.262 1.00 0.00 15 CYS A CA 3
ATOM 1038 C C . CYS A 1 15 ? -3.038 -7.726 4.378 1.00 0.00 15 CYS A C 3
ATOM 1039 O O . CYS A 1 15 ? -3.268 -7.465 5.560 1.00 0.00 15 CYS A O 3
ATOM 1046 N N . TYR A 1 16 ? -2.290 -8.744 3.994 1.00 0.00 16 TYR A N 3
ATOM 1047 C CA . TYR A 1 16 ? -1.656 -9.642 4.941 1.00 0.00 16 TYR A CA 3
ATOM 1048 C C . TYR A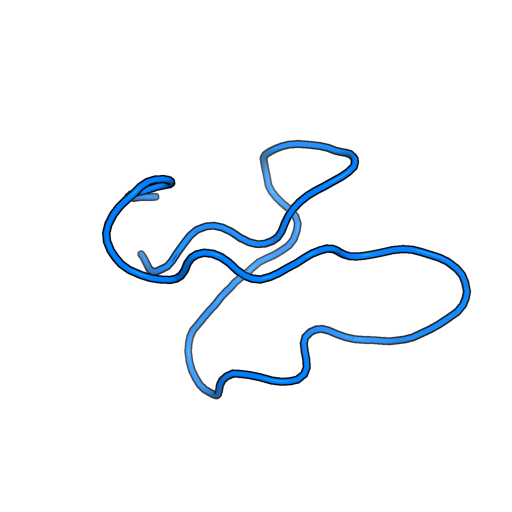 1 16 ? -0.382 -9.049 5.502 1.00 0.00 16 TYR A C 3
ATOM 1049 O O . TYR A 1 16 ? -0.090 -9.199 6.687 1.00 0.00 16 TYR A O 3
ATOM 1067 N N . THR A 1 17 ? 0.389 -8.425 4.628 1.00 0.00 17 THR A N 3
ATOM 1068 C CA . THR A 1 17 ? 1.667 -7.849 5.001 1.00 0.00 17 THR A CA 3
ATOM 1069 C C . THR A 1 17 ? 1.530 -6.749 6.063 1.00 0.00 17 THR A C 3
ATOM 1070 O O . THR A 1 17 ? 1.060 -5.631 5.791 1.00 0.00 17 THR A O 3
ATOM 1081 N N . PRO A 1 18 ? 1.971 -7.051 7.300 1.00 0.00 18 PRO A N 3
ATOM 1082 C CA . PRO A 1 18 ? 1.915 -6.107 8.408 1.00 0.00 18 PRO A CA 3
ATOM 1083 C C . PRO A 1 18 ? 2.701 -4.847 8.102 1.00 0.00 18 PRO A C 3
ATOM 1084 O O . PRO A 1 18 ? 3.836 -4.909 7.619 1.00 0.00 18 PRO A O 3
ATOM 1095 N N . GLY A 1 19 ? 2.089 -3.709 8.368 1.00 0.00 19 GLY A N 3
ATOM 1096 C CA . GLY A 1 19 ? 2.735 -2.448 8.100 1.00 0.00 19 GLY A CA 3
ATOM 1097 C C . GLY A 1 19 ? 2.255 -1.824 6.807 1.00 0.00 19 GLY A C 3
ATOM 1098 O O . GLY A 1 19 ? 2.503 -0.648 6.554 1.00 0.00 19 GLY A O 3
ATOM 1102 N N . CYS A 1 20 ? 1.570 -2.601 5.974 1.00 0.00 20 CYS A N 3
ATOM 1103 C CA . CYS A 1 20 ? 1.076 -2.064 4.718 1.00 0.00 20 CYS A CA 3
ATOM 1104 C C . CYS A 1 20 ? -0.307 -1.462 4.888 1.00 0.00 20 CYS A C 3
ATOM 1105 O O . CYS A 1 20 ? -1.137 -1.970 5.640 1.00 0.00 20 CYS A O 3
ATOM 1112 N N . SER A 1 21 ? -0.547 -0.382 4.172 1.00 0.00 21 SER A N 3
ATOM 1113 C CA . SER A 1 21 ? -1.824 0.302 4.212 1.00 0.00 21 SER A CA 3
ATOM 1114 C C . SER A 1 21 ? -2.316 0.535 2.791 1.00 0.00 21 SER A C 3
ATOM 1115 O O . SER A 1 21 ? -1.514 0.802 1.893 1.00 0.00 21 SER A O 3
ATOM 1123 N N . CYS A 1 22 ? -3.623 0.424 2.585 1.00 0.00 22 CYS A N 3
ATOM 1124 C CA . CYS A 1 22 ? -4.224 0.616 1.264 1.00 0.00 22 CYS A CA 3
ATOM 1125 C C . CYS A 1 22 ? -4.262 2.109 0.907 1.00 0.00 22 CYS A C 3
ATOM 1126 O O . CYS A 1 22 ? -5.286 2.640 0.486 1.00 0.00 22 CYS A O 3
ATOM 1133 N N . SER A 1 23 ? -3.127 2.774 1.091 1.00 0.00 23 SER A N 3
ATOM 1134 C CA . SER A 1 23 ? -2.996 4.195 0.808 1.00 0.00 23 SER A CA 3
ATOM 1135 C C . SER A 1 23 ? -2.559 4.417 -0.637 1.00 0.00 23 SER A C 3
ATOM 1136 O O . SER A 1 23 ? -2.029 5.479 -0.985 1.00 0.00 23 SER A O 3
ATOM 1144 N N . LYS A 1 24 ? -2.781 3.402 -1.461 1.00 0.00 24 LYS A N 3
ATOM 1145 C CA . LYS A 1 24 ? -2.422 3.435 -2.874 1.00 0.00 24 LYS A CA 3
ATOM 1146 C C . LYS A 1 24 ? -3.340 2.509 -3.655 1.00 0.00 24 LYS A C 3
ATOM 1147 O O . LYS A 1 24 ? -2.878 1.602 -4.341 1.00 0.00 24 LYS A O 3
ATOM 1166 N N . TYR A 1 25 ? -4.641 2.751 -3.522 1.00 0.00 25 TYR A N 3
ATOM 1167 C CA . TYR A 1 25 ? -5.674 1.960 -4.190 1.00 0.00 25 TYR A CA 3
ATOM 1168 C C . TYR A 1 25 ? -5.296 1.665 -5.646 1.00 0.00 25 TYR A C 3
ATOM 1169 O O . TYR A 1 25 ? -4.889 2.563 -6.382 1.00 0.00 25 TYR A O 3
ATOM 1187 N N . PRO A 1 26 ? -5.410 0.394 -6.074 1.00 0.00 26 PRO A N 3
ATOM 1188 C CA . PRO A 1 26 ? -5.886 -0.709 -5.252 1.00 0.00 26 PRO A CA 3
ATOM 1189 C C . PRO A 1 26 ? -4.772 -1.595 -4.679 1.00 0.00 26 PRO A C 3
ATOM 1190 O O . PRO A 1 26 ? -4.886 -2.821 -4.693 1.00 0.00 26 PRO A O 3
ATOM 1201 N N . LEU A 1 27 ? -3.702 -0.996 -4.175 1.00 0.00 27 LEU A N 3
ATOM 1202 C CA . LEU A 1 27 ? -2.605 -1.775 -3.613 1.00 0.00 27 LEU A CA 3
ATOM 1203 C C . LEU A 1 27 ? -2.142 -1.202 -2.273 1.00 0.00 27 LEU A C 3
ATOM 1204 O O . LEU A 1 27 ? -2.274 -0.005 -2.008 1.00 0.00 27 LEU A O 3
ATOM 1220 N N . CYS A 1 28 ? -1.606 -2.069 -1.428 1.00 0.00 28 CYS A N 3
ATOM 1221 C CA . CYS A 1 28 ? -1.122 -1.664 -0.119 1.00 0.00 28 CYS A CA 3
ATOM 1222 C C . CYS A 1 28 ? 0.339 -1.245 -0.174 1.00 0.00 28 CYS A C 3
ATOM 1223 O O . CYS A 1 28 ? 1.184 -1.945 -0.732 1.00 0.00 28 CYS A O 3
ATOM 1230 N N . ALA A 1 29 ? 0.628 -0.108 0.431 1.00 0.00 29 ALA A N 3
ATOM 1231 C CA . ALA A 1 29 ? 1.978 0.407 0.488 1.00 0.00 29 ALA A CA 3
ATOM 1232 C C . ALA A 1 29 ? 2.579 0.109 1.854 1.00 0.00 29 ALA A C 3
ATOM 1233 O O . ALA A 1 29 ? 1.945 0.351 2.883 1.00 0.00 29 ALA A O 3
ATOM 1240 N N . LYS A 1 30 ? 3.798 -0.402 1.863 1.00 0.00 30 LYS A N 3
ATOM 1241 C CA . LYS A 1 30 ? 4.489 -0.719 3.100 1.00 0.00 30 LYS A CA 3
ATOM 1242 C C . LYS A 1 30 ? 5.088 0.552 3.667 1.00 0.00 30 LYS A C 3
ATOM 1243 O O . LYS A 1 30 ? 6.168 0.978 3.252 1.00 0.00 30 LYS A O 3
ATOM 1262 N N . ASN A 1 31 ? 4.355 1.169 4.586 1.00 0.00 31 ASN A N 3
ATOM 1263 C CA . ASN A 1 31 ? 4.767 2.424 5.205 1.00 0.00 31 ASN A CA 3
ATOM 1264 C C . ASN A 1 31 ? 4.955 3.487 4.127 1.00 0.00 31 ASN A C 3
ATOM 1265 O O . ASN A 1 31 ? 5.871 4.304 4.188 1.00 0.00 31 ASN A O 3
ATOM 1276 N N . GLY A 1 1 ? 4.134 3.277 3.474 1.00 0.00 1 GLY A N 4
ATOM 1277 C CA . GLY A 1 1 ? 4.198 4.337 2.484 1.00 0.00 1 GLY A CA 4
ATOM 1278 C C . GLY A 1 1 ? 4.811 3.900 1.161 1.00 0.00 1 GLY A C 4
ATOM 1279 O O . GLY A 1 1 ? 4.535 4.496 0.119 1.00 0.00 1 GLY A O 4
ATOM 1283 N N . SER A 1 2 ? 5.647 2.872 1.192 1.00 0.00 2 SER A N 4
ATOM 1284 C CA . SER A 1 2 ? 6.303 2.386 -0.017 1.00 0.00 2 SER A CA 4
ATOM 1285 C C . SER A 1 2 ? 5.571 1.183 -0.615 1.00 0.00 2 SER A C 4
ATOM 1286 O O . SER A 1 2 ? 5.599 0.083 -0.064 1.00 0.00 2 SER A O 4
ATOM 1294 N N . ILE A 1 3 ? 4.923 1.401 -1.753 1.00 0.00 3 ILE A N 4
ATOM 1295 C CA . ILE A 1 3 ? 4.179 0.345 -2.440 1.00 0.00 3 ILE A CA 4
ATOM 1296 C C . ILE A 1 3 ? 5.094 -0.811 -2.879 1.00 0.00 3 ILE A C 4
ATOM 1297 O O . ILE A 1 3 ? 4.827 -1.963 -2.539 1.00 0.00 3 ILE A O 4
ATOM 1313 N N . PRO A 1 4 ? 6.184 -0.532 -3.638 1.00 0.00 4 PRO A N 4
ATOM 1314 C CA . PRO A 1 4 ? 7.110 -1.580 -4.106 1.00 0.00 4 PRO A CA 4
ATOM 1315 C C . PRO A 1 4 ? 7.676 -2.422 -2.966 1.00 0.00 4 PRO A C 4
ATOM 1316 O O . PRO A 1 4 ? 7.945 -3.608 -3.132 1.00 0.00 4 PRO A O 4
ATOM 1327 N N . ALA A 1 5 ? 7.849 -1.796 -1.808 1.00 0.00 5 ALA A N 4
ATOM 1328 C CA . ALA A 1 5 ? 8.377 -2.484 -0.637 1.00 0.00 5 ALA A CA 4
ATOM 1329 C C . ALA A 1 5 ? 7.378 -3.510 -0.109 1.00 0.00 5 ALA A C 4
ATOM 1330 O O . ALA A 1 5 ? 7.757 -4.505 0.511 1.00 0.00 5 ALA A O 4
ATOM 1337 N N . CYS A 1 6 ? 6.098 -3.254 -0.342 1.00 0.00 6 CYS A N 4
ATOM 1338 C CA . CYS A 1 6 ? 5.053 -4.156 0.111 1.00 0.00 6 CYS A CA 4
ATOM 1339 C C . CYS A 1 6 ? 4.856 -5.309 -0.862 1.00 0.00 6 CYS A C 4
ATOM 1340 O O . CYS A 1 6 ? 4.967 -6.475 -0.486 1.00 0.00 6 CYS A O 4
ATOM 1347 N N . GLY A 1 7 ? 4.541 -4.972 -2.108 1.00 0.00 7 GLY A N 4
ATOM 1348 C CA . GLY A 1 7 ? 4.307 -5.986 -3.118 1.00 0.00 7 GLY A CA 4
ATOM 1349 C C . GLY A 1 7 ? 2.859 -6.454 -3.140 1.00 0.00 7 GLY A C 4
ATOM 1350 O O . GLY A 1 7 ? 2.299 -6.712 -4.206 1.00 0.00 7 GLY A O 4
ATOM 1354 N N . GLU A 1 8 ? 2.260 -6.568 -1.958 1.00 0.00 8 GLU A N 4
ATOM 1355 C CA . GLU A 1 8 ? 0.876 -7.013 -1.830 1.00 0.00 8 GLU A CA 4
ATOM 1356 C C . GLU A 1 8 ? -0.099 -6.017 -2.460 1.00 0.00 8 GLU A C 4
ATOM 1357 O O . GLU A 1 8 ? 0.036 -4.797 -2.313 1.00 0.00 8 GLU A O 4
ATOM 1369 N N . SER A 1 9 ? -1.093 -6.551 -3.150 1.00 0.00 9 SER A N 4
ATOM 1370 C CA . SER A 1 9 ? -2.107 -5.738 -3.788 1.00 0.00 9 SER A CA 4
ATOM 1371 C C . SER A 1 9 ? -3.347 -5.658 -2.901 1.00 0.00 9 SER A C 4
ATOM 1372 O O . SER A 1 9 ? -3.802 -6.668 -2.365 1.00 0.00 9 SER A O 4
ATOM 1380 N N . CYS A 1 10 ? -3.893 -4.463 -2.760 1.00 0.00 10 CYS A N 4
ATOM 1381 C CA . CYS A 1 10 ? -5.081 -4.257 -1.949 1.00 0.00 10 CYS A CA 4
ATOM 1382 C C . CYS A 1 10 ? -6.321 -4.483 -2.797 1.00 0.00 10 CYS A C 4
ATOM 1383 O O . CYS A 1 10 ? -6.853 -3.553 -3.401 1.00 0.00 10 CYS A O 4
ATOM 1390 N N . PHE A 1 11 ? -6.759 -5.732 -2.859 1.00 0.00 11 PHE A N 4
ATOM 1391 C CA . PHE A 1 11 ? -7.927 -6.092 -3.650 1.00 0.00 11 PHE A CA 4
ATOM 1392 C C . PHE A 1 11 ? -9.192 -5.429 -3.110 1.00 0.00 11 PHE A C 4
ATOM 1393 O O . PHE A 1 11 ? -9.979 -4.877 -3.878 1.00 0.00 11 PHE A O 4
ATOM 1410 N N . LYS A 1 12 ? -9.373 -5.476 -1.789 1.00 0.00 12 LYS A N 4
ATOM 1411 C CA . LYS A 1 12 ? -10.535 -4.875 -1.138 1.00 0.00 12 LYS A CA 4
ATOM 1412 C C . LYS A 1 12 ? -10.522 -5.148 0.362 1.00 0.00 12 LYS A C 4
ATOM 1413 O O . LYS A 1 12 ? -10.058 -6.198 0.814 1.00 0.00 12 LYS A O 4
ATOM 1432 N N . GLY A 1 13 ? -11.051 -4.207 1.125 1.00 0.00 13 GLY A N 4
ATOM 1433 C CA . GLY A 1 13 ? -11.125 -4.361 2.563 1.00 0.00 13 GLY A CA 4
ATOM 1434 C C . GLY A 1 13 ? -9.904 -3.850 3.302 1.00 0.00 13 GLY A C 4
ATOM 1435 O O . GLY A 1 13 ? -9.958 -2.791 3.921 1.00 0.00 13 GLY A O 4
ATOM 1439 N N . LYS A 1 14 ? -8.809 -4.606 3.258 1.00 0.00 14 LYS A N 4
ATOM 1440 C CA . LYS A 1 14 ? -7.592 -4.220 3.958 1.00 0.00 14 LYS A CA 4
ATOM 1441 C C . LYS A 1 14 ? -6.414 -5.091 3.538 1.00 0.00 14 LYS A C 4
ATOM 1442 O O . LYS A 1 14 ? -6.604 -6.170 2.973 1.00 0.00 14 LYS A O 4
ATOM 1461 N N . CYS A 1 15 ? -5.212 -4.620 3.837 1.00 0.00 15 CYS A N 4
ATOM 1462 C CA . CYS A 1 15 ? -3.991 -5.349 3.521 1.00 0.00 15 CYS A CA 4
ATOM 1463 C C . CYS A 1 15 ? -3.712 -6.389 4.599 1.00 0.00 15 CYS A C 4
ATOM 1464 O O . CYS A 1 15 ? -4.127 -6.226 5.750 1.00 0.00 15 CYS A O 4
ATOM 1471 N N . TYR A 1 16 ? -3.028 -7.457 4.226 1.00 0.00 16 TYR A N 4
ATOM 1472 C CA . TYR A 1 16 ? -2.709 -8.523 5.163 1.00 0.00 16 TYR A CA 4
ATOM 1473 C C . TYR A 1 16 ? -1.269 -8.420 5.653 1.00 0.00 16 TYR A C 4
ATOM 1474 O O . TYR A 1 16 ? -1.001 -8.608 6.840 1.00 0.00 16 TYR A O 4
ATOM 1492 N N . THR A 1 17 ? -0.350 -8.131 4.740 1.00 0.00 17 THR A N 4
ATOM 1493 C CA . THR A 1 17 ? 1.059 -8.010 5.089 1.00 0.00 17 THR A CA 4
ATOM 1494 C C . THR A 1 17 ? 1.286 -6.873 6.092 1.00 0.00 17 THR A C 4
ATOM 1495 O O . THR A 1 17 ? 0.976 -5.704 5.819 1.00 0.00 17 THR A O 4
ATOM 1506 N N . PRO A 1 18 ? 1.837 -7.208 7.273 1.00 0.00 18 PRO A N 4
ATOM 1507 C CA . PRO A 1 18 ? 2.109 -6.233 8.326 1.00 0.00 18 PRO A CA 4
ATOM 1508 C C . PRO A 1 18 ? 2.971 -5.082 7.828 1.00 0.00 18 PRO A C 4
ATOM 1509 O O . PRO A 1 18 ? 3.966 -5.288 7.129 1.00 0.00 18 PRO A O 4
ATOM 1520 N N . GLY A 1 19 ? 2.576 -3.873 8.181 1.00 0.00 19 GLY A N 4
ATOM 1521 C CA . GLY A 1 19 ? 3.309 -2.704 7.756 1.00 0.00 19 GLY A CA 4
ATOM 1522 C C . GLY A 1 19 ? 2.714 -2.076 6.514 1.00 0.00 19 GLY A C 4
ATOM 1523 O O . GLY A 1 19 ? 2.955 -0.905 6.230 1.00 0.00 19 GLY A O 4
ATOM 1527 N N . CYS A 1 20 ? 1.934 -2.844 5.764 1.00 0.00 20 CYS A N 4
ATOM 1528 C CA . CYS A 1 20 ? 1.323 -2.322 4.553 1.00 0.00 20 CYS A CA 4
ATOM 1529 C C . CYS A 1 20 ? -0.025 -1.683 4.839 1.00 0.00 20 CYS A C 4
ATOM 1530 O O . CYS A 1 20 ? -0.768 -2.118 5.719 1.00 0.00 20 CYS A O 4
ATOM 1537 N N . SER A 1 21 ? -0.333 -0.650 4.080 1.00 0.00 21 SER A N 4
ATOM 1538 C CA . SER A 1 21 ? -1.584 0.065 4.214 1.00 0.00 21 SER A CA 4
ATOM 1539 C C . SER A 1 21 ? -2.176 0.313 2.831 1.00 0.00 21 SER A C 4
ATOM 1540 O O . SER A 1 21 ? -1.444 0.591 1.879 1.00 0.00 21 SER A O 4
ATOM 1548 N N . CYS A 1 22 ? -3.493 0.196 2.721 1.00 0.00 22 CYS A N 4
ATOM 1549 C CA . CYS A 1 22 ? -4.192 0.400 1.454 1.00 0.00 22 CYS A CA 4
ATOM 1550 C C . CYS A 1 22 ? -4.288 1.896 1.138 1.00 0.00 22 CYS A C 4
ATOM 1551 O O . CYS A 1 22 ? -5.371 2.439 0.934 1.00 0.00 22 CYS A O 4
ATOM 1558 N N . SER A 1 23 ? -3.140 2.557 1.131 1.00 0.00 23 SER A N 4
ATOM 1559 C CA . SER A 1 23 ? -3.067 3.987 0.877 1.00 0.00 23 SER A CA 4
ATOM 1560 C C . SER A 1 23 ? -2.965 4.286 -0.616 1.00 0.00 23 SER A C 4
ATOM 1561 O O . SER A 1 23 ? -2.943 5.449 -1.023 1.00 0.00 23 SER A O 4
ATOM 1569 N N . LYS A 1 24 ? -2.884 3.237 -1.426 1.00 0.00 24 LYS A N 4
ATOM 1570 C CA . LYS A 1 24 ? -2.764 3.390 -2.871 1.00 0.00 24 LYS A CA 4
ATOM 1571 C C . LYS A 1 24 ? -3.580 2.327 -3.594 1.00 0.00 24 LYS A C 4
ATOM 1572 O O . LYS A 1 24 ? -3.044 1.581 -4.409 1.00 0.00 24 LYS A O 4
ATOM 1591 N N . TYR A 1 25 ? -4.872 2.269 -3.279 1.00 0.00 25 TYR A N 4
ATOM 1592 C CA . TYR A 1 25 ? -5.792 1.300 -3.885 1.00 0.00 25 TYR A CA 4
ATOM 1593 C C . TYR A 1 25 ? -5.623 1.265 -5.408 1.00 0.00 25 TYR A C 4
ATOM 1594 O O . TYR A 1 25 ? -5.514 2.311 -6.046 1.00 0.00 25 TYR A O 4
ATOM 1612 N N . PRO A 1 26 ? -5.582 0.062 -6.015 1.00 0.00 26 PRO A N 4
ATOM 1613 C CA . PRO A 1 26 ? -5.706 -1.213 -5.316 1.00 0.00 26 PRO A CA 4
ATOM 1614 C C . PRO A 1 26 ? -4.362 -1.851 -4.940 1.00 0.00 26 PRO A C 4
ATOM 1615 O O . PRO A 1 26 ? -4.172 -3.056 -5.097 1.00 0.00 26 PRO A O 4
ATOM 1626 N N . LEU A 1 27 ? -3.433 -1.050 -4.445 1.00 0.00 27 LEU A N 4
ATOM 1627 C CA . LEU A 1 27 ? -2.123 -1.547 -4.049 1.00 0.00 27 LEU A CA 4
ATOM 1628 C C . LEU A 1 27 ? -1.818 -1.192 -2.608 1.00 0.00 27 LEU A C 4
ATOM 1629 O O . LEU A 1 27 ? -2.196 -0.128 -2.117 1.00 0.00 27 LEU A O 4
ATOM 1645 N N . CYS A 1 28 ? -1.130 -2.090 -1.937 1.00 0.00 28 CYS A N 4
ATOM 1646 C CA . CYS A 1 28 ? -0.763 -1.875 -0.550 1.00 0.00 28 CYS A CA 4
ATOM 1647 C C . CYS A 1 28 ? 0.622 -1.261 -0.452 1.00 0.00 28 CYS A C 4
ATOM 1648 O O . CYS A 1 28 ? 1.565 -1.712 -1.102 1.00 0.00 28 CYS A O 4
ATOM 1655 N N . ALA A 1 29 ? 0.740 -0.230 0.361 1.00 0.00 29 ALA A N 4
ATOM 1656 C CA . ALA A 1 29 ? 2.006 0.443 0.548 1.00 0.00 29 ALA A CA 4
ATOM 1657 C C . ALA A 1 29 ? 2.620 0.054 1.882 1.00 0.00 29 ALA A C 4
ATOM 1658 O O . ALA A 1 29 ? 2.017 0.264 2.933 1.00 0.00 29 ALA A O 4
ATOM 1665 N N . LYS A 1 30 ? 3.829 -0.483 1.838 1.00 0.00 30 LYS A N 4
ATOM 1666 C CA . LYS A 1 30 ? 4.542 -0.863 3.044 1.00 0.00 30 LYS A CA 4
ATOM 1667 C C . LYS A 1 30 ? 5.088 0.405 3.664 1.00 0.00 30 LYS A C 4
ATOM 1668 O O . LYS A 1 30 ? 6.015 1.005 3.120 1.00 0.00 30 LYS A O 4
ATOM 1687 N N . ASN A 1 31 ? 4.465 0.826 4.759 1.00 0.00 31 ASN A N 4
ATOM 1688 C CA . ASN A 1 31 ? 4.817 2.062 5.463 1.00 0.00 31 ASN A CA 4
ATOM 1689 C C . ASN A 1 31 ? 5.006 3.223 4.481 1.00 0.00 31 ASN A C 4
ATOM 1690 O O . ASN A 1 31 ? 5.905 4.052 4.636 1.00 0.00 31 ASN A O 4
ATOM 1701 N N . GLY A 1 1 ? 4.089 3.414 3.175 1.00 0.00 1 GLY A N 5
ATOM 1702 C CA . GLY A 1 1 ? 4.335 4.371 2.116 1.00 0.00 1 GLY A CA 5
ATOM 1703 C C . GLY A 1 1 ? 5.132 3.782 0.965 1.00 0.00 1 GLY A C 5
ATOM 1704 O O . GLY A 1 1 ? 4.999 4.219 -0.176 1.00 0.00 1 GLY A O 5
ATOM 1708 N N . SER A 1 2 ? 5.965 2.796 1.258 1.00 0.00 2 SER A N 5
ATOM 1709 C CA . SER A 1 2 ? 6.788 2.163 0.234 1.00 0.00 2 SER A CA 5
ATOM 1710 C C . SER A 1 2 ? 6.013 1.074 -0.513 1.00 0.00 2 SER A C 5
ATOM 1711 O O . SER A 1 2 ? 5.841 -0.037 -0.011 1.00 0.00 2 SER A O 5
ATOM 1719 N N . ILE A 1 3 ? 5.547 1.402 -1.713 1.00 0.00 3 ILE A N 5
ATOM 1720 C CA . ILE A 1 3 ? 4.787 0.455 -2.531 1.00 0.00 3 ILE A CA 5
ATOM 1721 C C . ILE A 1 3 ? 5.627 -0.763 -2.951 1.00 0.00 3 ILE A C 5
ATOM 1722 O O . ILE A 1 3 ? 5.230 -1.898 -2.689 1.00 0.00 3 ILE A O 5
ATOM 1738 N N . PRO A 1 4 ? 6.793 -0.564 -3.610 1.00 0.00 4 PRO A N 5
ATOM 1739 C CA . PRO A 1 4 ? 7.642 -1.681 -4.055 1.00 0.00 4 PRO A CA 5
ATOM 1740 C C . PRO A 1 4 ? 8.106 -2.566 -2.902 1.00 0.00 4 PRO A C 5
ATOM 1741 O O . PRO A 1 4 ? 8.297 -3.767 -3.069 1.00 0.00 4 PRO A O 5
ATOM 1752 N N . ALA A 1 5 ? 8.275 -1.965 -1.734 1.00 0.00 5 ALA A N 5
ATOM 1753 C CA . ALA A 1 5 ? 8.708 -2.703 -0.555 1.00 0.00 5 ALA A CA 5
ATOM 1754 C C . ALA A 1 5 ? 7.546 -3.483 0.046 1.00 0.00 5 ALA A C 5
ATOM 1755 O O . ALA A 1 5 ? 7.737 -4.382 0.870 1.00 0.00 5 ALA A O 5
ATOM 1762 N N . CYS A 1 6 ? 6.338 -3.117 -0.352 1.00 0.00 6 CYS A N 5
ATOM 1763 C CA . CYS A 1 6 ? 5.142 -3.768 0.147 1.00 0.00 6 CYS A CA 5
ATOM 1764 C C . CYS A 1 6 ? 4.842 -5.061 -0.592 1.00 0.00 6 CYS A C 5
ATOM 1765 O O . CYS A 1 6 ? 4.886 -6.141 -0.005 1.00 0.00 6 CYS A O 5
ATOM 1772 N N . GLY A 1 7 ? 4.503 -4.942 -1.875 1.00 0.00 7 GLY A N 5
ATOM 1773 C CA . GLY A 1 7 ? 4.158 -6.108 -2.669 1.00 0.00 7 GLY A CA 5
ATOM 1774 C C . GLY A 1 7 ? 2.702 -6.518 -2.476 1.00 0.00 7 GLY A C 5
ATOM 1775 O O . GLY A 1 7 ? 2.073 -7.058 -3.386 1.00 0.00 7 GLY A O 5
ATOM 1779 N N . GLU A 1 8 ? 2.184 -6.265 -1.278 1.00 0.00 8 GLU A N 5
ATOM 1780 C CA . GLU A 1 8 ? 0.810 -6.603 -0.918 1.00 0.00 8 GLU A CA 5
ATOM 1781 C C . GLU A 1 8 ? -0.219 -5.825 -1.741 1.00 0.00 8 GLU A C 5
ATOM 1782 O O . GLU A 1 8 ? -0.049 -4.635 -2.036 1.00 0.00 8 GLU A O 5
ATOM 1794 N N . SER A 1 9 ? -1.306 -6.502 -2.070 1.00 0.00 9 SER A N 5
ATOM 1795 C CA . SER A 1 9 ? -2.391 -5.904 -2.817 1.00 0.00 9 SER A CA 5
ATOM 1796 C C . SER A 1 9 ? -3.541 -5.558 -1.875 1.00 0.00 9 SER A C 5
ATOM 1797 O O . SER A 1 9 ? -3.776 -6.248 -0.888 1.00 0.00 9 SER A O 5
ATOM 1805 N N . CYS A 1 10 ? -4.257 -4.492 -2.184 1.00 0.00 10 CYS A N 5
ATOM 1806 C CA . CYS A 1 10 ? -5.377 -4.075 -1.357 1.00 0.00 10 CYS A CA 5
ATOM 1807 C C . CYS A 1 10 ? -6.630 -4.806 -1.814 1.00 0.00 10 CYS A C 5
ATOM 1808 O O . CYS A 1 10 ? -7.495 -5.151 -1.003 1.00 0.00 10 CYS A O 5
ATOM 1815 N N . PHE A 1 11 ? -6.690 -5.059 -3.126 1.00 0.00 11 PHE A N 5
ATOM 1816 C CA . PHE A 1 11 ? -7.799 -5.774 -3.763 1.00 0.00 11 PHE A CA 5
ATOM 1817 C C . PHE A 1 11 ? -9.121 -5.033 -3.583 1.00 0.00 11 PHE A C 5
ATOM 1818 O O . PHE A 1 11 ? -9.571 -4.330 -4.491 1.00 0.00 11 PHE A O 5
ATOM 1835 N N . LYS A 1 12 ? -9.727 -5.190 -2.412 1.00 0.00 12 LYS A N 5
ATOM 1836 C CA . LYS A 1 12 ? -10.989 -4.543 -2.094 1.00 0.00 12 LYS A CA 5
ATOM 1837 C C . LYS A 1 12 ? -11.412 -4.898 -0.673 1.00 0.00 12 LYS A C 5
ATOM 1838 O O . LYS A 1 12 ? -12.554 -5.290 -0.437 1.00 0.00 12 LYS A O 5
ATOM 1857 N N . GLY A 1 13 ? -10.492 -4.768 0.275 1.00 0.00 13 GLY A N 5
ATOM 1858 C CA . GLY A 1 13 ? -10.825 -5.089 1.647 1.00 0.00 13 GLY A CA 5
ATOM 1859 C C . GLY A 1 13 ? -9.781 -4.638 2.647 1.00 0.00 13 GLY A C 5
ATOM 1860 O O . GLY A 1 13 ? -10.026 -3.722 3.427 1.00 0.00 13 GLY A O 5
ATOM 1864 N N . LYS A 1 14 ? -8.619 -5.289 2.643 1.00 0.00 14 LYS A N 5
ATOM 1865 C CA . LYS A 1 14 ? -7.554 -4.949 3.578 1.00 0.00 14 LYS A CA 5
ATOM 1866 C C . LYS A 1 14 ? -6.245 -5.626 3.190 1.00 0.00 14 LYS A C 5
ATOM 1867 O O . LYS A 1 14 ? -6.249 -6.670 2.537 1.00 0.00 14 LYS A O 5
ATOM 1886 N N . CYS A 1 15 ? -5.138 -5.027 3.603 1.00 0.00 15 CYS A N 5
ATOM 1887 C CA . CYS A 1 15 ? -3.814 -5.565 3.321 1.00 0.00 15 CYS A CA 5
ATOM 1888 C C . CYS A 1 15 ? -3.502 -6.713 4.274 1.00 0.00 15 CYS A C 5
ATOM 1889 O O . CYS A 1 15 ? -3.799 -6.627 5.466 1.00 0.00 15 CYS A O 5
ATOM 1896 N N . TYR A 1 16 ? -2.913 -7.780 3.758 1.00 0.00 16 TYR A N 5
ATOM 1897 C CA . TYR A 1 16 ? -2.571 -8.927 4.588 1.00 0.00 16 TYR A CA 5
ATOM 1898 C C . TYR A 1 16 ? -1.166 -8.776 5.161 1.00 0.00 16 TYR A C 5
ATOM 1899 O O . TYR A 1 16 ? -0.941 -9.021 6.346 1.00 0.00 16 TYR A O 5
ATOM 1917 N N . THR A 1 17 ? -0.229 -8.379 4.309 1.00 0.00 17 THR A N 5
ATOM 1918 C CA . THR A 1 17 ? 1.158 -8.196 4.711 1.00 0.00 17 THR A CA 5
ATOM 1919 C C . THR A 1 17 ? 1.307 -7.083 5.757 1.00 0.00 17 THR A C 5
ATOM 1920 O O . THR A 1 17 ? 1.015 -5.903 5.492 1.00 0.00 17 THR A O 5
ATOM 1931 N N . PRO A 1 18 ? 1.778 -7.449 6.963 1.00 0.00 18 PRO A N 5
ATOM 1932 C CA . PRO A 1 18 ? 1.979 -6.505 8.060 1.00 0.00 18 PRO A CA 5
ATOM 1933 C C . PRO A 1 18 ? 2.875 -5.345 7.651 1.00 0.00 18 PRO A C 5
ATOM 1934 O O . PRO A 1 18 ? 3.902 -5.533 6.991 1.00 0.00 18 PRO A O 5
ATOM 1945 N N . GLY A 1 19 ? 2.473 -4.145 8.030 1.00 0.00 19 GLY A N 5
ATOM 1946 C CA . GLY A 1 19 ? 3.238 -2.973 7.683 1.00 0.00 19 GLY A CA 5
ATOM 1947 C C . GLY A 1 19 ? 2.665 -2.261 6.477 1.00 0.00 19 GLY A C 5
ATOM 1948 O O . GLY A 1 19 ? 2.913 -1.073 6.277 1.00 0.00 19 GLY A O 5
ATOM 1952 N N . CYS A 1 20 ? 1.898 -2.978 5.664 1.00 0.00 20 CYS A N 5
ATOM 1953 C CA . CYS A 1 20 ? 1.306 -2.371 4.485 1.00 0.00 20 CYS A CA 5
ATOM 1954 C C . CYS A 1 20 ? -0.055 -1.765 4.789 1.00 0.00 20 CYS A C 5
ATOM 1955 O O . CYS A 1 20 ? -0.807 -2.261 5.625 1.00 0.00 20 CYS A O 5
ATOM 1962 N N . SER A 1 21 ? -0.355 -0.696 4.082 1.00 0.00 21 SER A N 5
ATOM 1963 C CA . SER A 1 21 ? -1.617 0.007 4.220 1.00 0.00 21 SER A CA 5
ATOM 1964 C C . SER A 1 21 ? -2.156 0.337 2.835 1.00 0.00 21 SER A C 5
ATOM 1965 O O . SER A 1 21 ? -1.377 0.545 1.903 1.00 0.00 21 SER A O 5
ATOM 1973 N N . CYS A 1 22 ? -3.476 0.366 2.690 1.00 0.00 22 CYS A N 5
ATOM 1974 C CA . CYS A 1 22 ? -4.107 0.662 1.404 1.00 0.00 22 CYS A CA 5
ATOM 1975 C C . CYS A 1 22 ? -3.985 2.155 1.088 1.00 0.00 22 CYS A C 5
ATOM 1976 O O . CYS A 1 22 ? -4.978 2.878 1.041 1.00 0.00 22 CYS A O 5
ATOM 1983 N N . SER A 1 23 ? -2.746 2.607 0.907 1.00 0.00 23 SER A N 5
ATOM 1984 C CA . SER A 1 23 ? -2.449 4.005 0.626 1.00 0.00 23 SER A CA 5
ATOM 1985 C C . SER A 1 23 ? -3.049 4.454 -0.703 1.00 0.00 23 SER A C 5
ATOM 1986 O O . SER A 1 23 ? -3.439 5.611 -0.855 1.00 0.00 23 SER A O 5
ATOM 1994 N N . LYS A 1 24 ? -3.138 3.540 -1.661 1.00 0.00 24 LYS A N 5
ATOM 1995 C CA . LYS A 1 24 ? -3.711 3.869 -2.953 1.00 0.00 24 LYS A CA 5
ATOM 1996 C C . LYS A 1 24 ? -4.296 2.629 -3.620 1.00 0.00 24 LYS A C 5
ATOM 1997 O O . LYS A 1 24 ? -3.580 1.716 -4.035 1.00 0.00 24 LYS A O 5
ATOM 2016 N N . TYR A 1 25 ? -5.610 2.620 -3.715 1.00 0.00 25 TYR A N 5
ATOM 2017 C CA . TYR A 1 25 ? -6.353 1.525 -4.319 1.00 0.00 25 TYR A CA 5
ATOM 2018 C C . TYR A 1 25 ? -5.861 1.248 -5.746 1.00 0.00 25 TYR A C 5
ATOM 2019 O O . TYR A 1 25 ? -5.559 2.182 -6.495 1.00 0.00 25 TYR A O 5
ATOM 2037 N N . PRO A 1 26 ? -5.746 -0.036 -6.140 1.00 0.00 26 PRO A N 5
ATOM 2038 C CA . PRO A 1 26 ? -6.075 -1.189 -5.318 1.00 0.00 26 PRO A CA 5
ATOM 2039 C C . PRO A 1 26 ? -4.837 -1.927 -4.787 1.00 0.00 26 PRO A C 5
ATOM 2040 O O . PRO A 1 26 ? -4.833 -3.156 -4.696 1.00 0.00 26 PRO A O 5
ATOM 2051 N N . LEU A 1 27 ? -3.791 -1.188 -4.439 1.00 0.00 27 LEU A N 5
ATOM 2052 C CA . LEU A 1 27 ? -2.566 -1.803 -3.932 1.00 0.00 27 LEU A CA 5
ATOM 2053 C C . LEU A 1 27 ? -2.171 -1.220 -2.582 1.00 0.00 27 LEU A C 5
ATOM 2054 O O . LEU A 1 27 ? -2.574 -0.111 -2.230 1.00 0.00 27 LEU A O 5
ATOM 2070 N N . CYS A 1 28 ? -1.399 -1.978 -1.823 1.00 0.00 28 CYS A N 5
ATOM 2071 C CA . CYS A 1 28 ? -0.967 -1.542 -0.511 1.00 0.00 28 CYS A CA 5
ATOM 2072 C C . CYS A 1 28 ? 0.472 -1.043 -0.529 1.00 0.00 28 CYS A C 5
ATOM 2073 O O . CYS A 1 28 ? 1.287 -1.479 -1.341 1.00 0.00 28 CYS A O 5
ATOM 2080 N N . ALA A 1 29 ? 0.775 -0.134 0.382 1.00 0.00 29 ALA A N 5
ATOM 2081 C CA . ALA A 1 29 ? 2.107 0.423 0.504 1.00 0.00 29 ALA A CA 5
ATOM 2082 C C . ALA A 1 29 ? 2.685 0.075 1.869 1.00 0.00 29 ALA A C 5
ATOM 2083 O O . ALA A 1 29 ? 2.011 0.221 2.888 1.00 0.00 29 ALA A O 5
ATOM 2090 N N . LYS A 1 30 ? 3.931 -0.380 1.886 1.00 0.00 30 LYS A N 5
ATOM 2091 C CA . LYS A 1 30 ? 4.605 -0.744 3.123 1.00 0.00 30 LYS A CA 5
ATOM 2092 C C . LYS A 1 30 ? 5.080 0.521 3.811 1.00 0.00 30 LYS A C 5
ATOM 2093 O O . LYS A 1 30 ? 6.203 0.977 3.586 1.00 0.00 30 LYS A O 5
ATOM 2112 N N . ASN A 1 31 ? 4.189 1.100 4.605 1.00 0.00 31 ASN A N 5
ATOM 2113 C CA . ASN A 1 31 ? 4.457 2.345 5.308 1.00 0.00 31 ASN A CA 5
ATOM 2114 C C . ASN A 1 31 ? 4.818 3.422 4.286 1.00 0.00 31 ASN A C 5
ATOM 2115 O O . ASN A 1 31 ? 5.735 4.217 4.478 1.00 0.00 31 ASN A O 5
ATOM 2126 N N . GLY A 1 1 ? 3.949 3.898 2.699 1.00 0.00 1 GLY A N 6
ATOM 2127 C CA . GLY A 1 1 ? 4.216 4.670 1.502 1.00 0.00 1 GLY A CA 6
ATOM 2128 C C . GLY A 1 1 ? 5.020 3.885 0.481 1.00 0.00 1 GLY A C 6
ATOM 2129 O O . GLY A 1 1 ? 4.916 4.123 -0.721 1.00 0.00 1 GLY A O 6
ATOM 2133 N N . SER A 1 2 ? 5.830 2.951 0.961 1.00 0.00 2 SER A N 6
ATOM 2134 C CA . SER A 1 2 ? 6.666 2.131 0.090 1.00 0.00 2 SER A CA 6
ATOM 2135 C C . SER A 1 2 ? 5.887 0.948 -0.494 1.00 0.00 2 SER A C 6
ATOM 2136 O O . SER A 1 2 ? 5.797 -0.113 0.123 1.00 0.00 2 SER A O 6
ATOM 2144 N N . ILE A 1 3 ? 5.331 1.133 -1.685 1.00 0.00 3 ILE A N 6
ATOM 2145 C CA . ILE A 1 3 ? 4.564 0.076 -2.353 1.00 0.00 3 ILE A CA 6
ATOM 2146 C C . ILE A 1 3 ? 5.432 -1.150 -2.690 1.00 0.00 3 ILE A C 6
ATOM 2147 O O . ILE A 1 3 ? 5.061 -2.274 -2.347 1.00 0.00 3 ILE A O 6
ATOM 2163 N N . PRO A 1 4 ? 6.586 -0.962 -3.384 1.00 0.00 4 PRO A N 6
ATOM 2164 C CA . PRO A 1 4 ? 7.475 -2.073 -3.781 1.00 0.00 4 PRO A CA 6
ATOM 2165 C C . PRO A 1 4 ? 7.865 -3.004 -2.635 1.00 0.00 4 PRO A C 6
ATOM 2166 O O . PRO A 1 4 ? 8.160 -4.174 -2.860 1.00 0.00 4 PRO A O 6
ATOM 2177 N N . ALA A 1 5 ? 7.879 -2.479 -1.415 1.00 0.00 5 ALA A N 6
ATOM 2178 C CA . ALA A 1 5 ? 8.247 -3.275 -0.251 1.00 0.00 5 ALA A CA 6
ATOM 2179 C C . ALA A 1 5 ? 7.258 -4.418 -0.023 1.00 0.00 5 ALA A C 6
ATOM 2180 O O . ALA A 1 5 ? 7.657 -5.567 0.146 1.00 0.00 5 ALA A O 6
ATOM 2187 N N . CYS A 1 6 ? 5.971 -4.095 -0.010 1.00 0.00 6 CYS A N 6
ATOM 2188 C CA . CYS A 1 6 ? 4.938 -5.102 0.202 1.00 0.00 6 CYS A CA 6
ATOM 2189 C C . CYS A 1 6 ? 4.626 -5.848 -1.090 1.00 0.00 6 CYS A C 6
ATOM 2190 O O . CYS A 1 6 ? 4.556 -7.075 -1.108 1.00 0.00 6 CYS A O 6
ATOM 2197 N N . GLY A 1 7 ? 4.421 -5.087 -2.168 1.00 0.00 7 GLY A N 6
ATOM 2198 C CA . GLY A 1 7 ? 4.093 -5.677 -3.455 1.00 0.00 7 GLY A CA 6
ATOM 2199 C C . GLY A 1 7 ? 2.788 -6.450 -3.400 1.00 0.00 7 GLY A C 6
ATOM 2200 O O . GLY A 1 7 ? 2.598 -7.427 -4.123 1.00 0.00 7 GLY A O 6
ATOM 2204 N N . GLU A 1 8 ? 1.896 -6.012 -2.522 1.00 0.00 8 GLU A N 6
ATOM 2205 C CA . GLU A 1 8 ? 0.610 -6.664 -2.342 1.00 0.00 8 GLU A CA 6
ATOM 2206 C C . GLU A 1 8 ? -0.507 -5.878 -3.011 1.00 0.00 8 GLU A C 6
ATOM 2207 O O . GLU A 1 8 ? -0.543 -4.645 -2.947 1.00 0.00 8 GLU A O 6
ATOM 2219 N N . SER A 1 9 ? -1.428 -6.597 -3.631 1.00 0.00 9 SER A N 6
ATOM 2220 C CA . SER A 1 9 ? -2.564 -5.981 -4.285 1.00 0.00 9 SER A CA 6
ATOM 2221 C C . SER A 1 9 ? -3.707 -5.835 -3.286 1.00 0.00 9 SER A C 6
ATOM 2222 O O . SER A 1 9 ? -4.118 -6.806 -2.654 1.00 0.00 9 SER A O 6
ATOM 2230 N N . CYS A 1 10 ? -4.209 -4.624 -3.144 1.00 0.00 10 CYS A N 6
ATOM 2231 C CA . CYS A 1 10 ? -5.294 -4.355 -2.220 1.00 0.00 10 CYS A CA 6
ATOM 2232 C C . CYS A 1 10 ? -6.638 -4.542 -2.907 1.00 0.00 10 CYS A C 6
ATOM 2233 O O . CYS A 1 10 ? -6.889 -3.976 -3.970 1.00 0.00 10 CYS A O 6
ATOM 2240 N N . PHE A 1 11 ? -7.498 -5.343 -2.297 1.00 0.00 11 PHE A N 6
ATOM 2241 C CA . PHE A 1 11 ? -8.818 -5.613 -2.850 1.00 0.00 11 PHE A CA 6
ATOM 2242 C C . PHE A 1 11 ? -9.841 -5.804 -1.737 1.00 0.00 11 PHE A C 6
ATOM 2243 O O . PHE A 1 11 ? -10.754 -6.621 -1.846 1.00 0.00 11 PHE A O 6
ATOM 2260 N N . LYS A 1 12 ? -9.676 -5.033 -0.666 1.00 0.00 12 LYS A N 6
ATOM 2261 C CA . LYS A 1 12 ? -10.579 -5.094 0.483 1.00 0.00 12 LYS A CA 6
ATOM 2262 C C . LYS A 1 12 ? -10.202 -4.046 1.528 1.00 0.00 12 LYS A C 6
ATOM 2263 O O . LYS A 1 12 ? -10.694 -4.080 2.663 1.00 0.00 12 LYS A O 6
ATOM 2282 N N . GLY A 1 13 ? -9.313 -3.129 1.157 1.00 0.00 13 GLY A N 6
ATOM 2283 C CA . GLY A 1 13 ? -8.871 -2.101 2.084 1.00 0.00 13 GLY A CA 6
ATOM 2284 C C . GLY A 1 13 ? -7.877 -2.634 3.103 1.00 0.00 13 GLY A C 6
ATOM 2285 O O . GLY A 1 13 ? -7.024 -1.902 3.596 1.00 0.00 13 GLY A O 6
ATOM 2289 N N . LYS A 1 14 ? -8.004 -3.914 3.422 1.00 0.00 14 LYS A N 6
ATOM 2290 C CA . LYS A 1 14 ? -7.131 -4.565 4.384 1.00 0.00 14 LYS A CA 6
ATOM 2291 C C . LYS A 1 14 ? -5.950 -5.198 3.676 1.00 0.00 14 LYS A C 6
ATOM 2292 O O . LYS A 1 14 ? -6.115 -5.838 2.637 1.00 0.00 14 LYS A O 6
ATOM 2311 N N . CYS A 1 15 ? -4.776 -5.031 4.249 1.00 0.00 15 CYS A N 6
ATOM 2312 C CA . CYS A 1 15 ? -3.565 -5.600 3.685 1.00 0.00 15 CYS A CA 6
ATOM 2313 C C . CYS A 1 15 ? -3.081 -6.752 4.550 1.00 0.00 15 CYS A C 6
ATOM 2314 O O . CYS A 1 15 ? -3.171 -6.695 5.780 1.00 0.00 15 CYS A O 6
ATOM 2321 N N . TYR A 1 16 ? -2.585 -7.794 3.908 1.00 0.00 16 TYR A N 6
ATOM 2322 C CA . TYR A 1 16 ? -2.092 -8.967 4.607 1.00 0.00 16 TYR A CA 6
ATOM 2323 C C . TYR A 1 16 ? -0.700 -8.700 5.161 1.00 0.00 16 TYR A C 6
ATOM 2324 O O . TYR A 1 16 ? -0.373 -9.109 6.278 1.00 0.00 16 TYR A O 6
ATOM 2342 N N . THR A 1 17 ? 0.111 -8.014 4.369 1.00 0.00 17 THR A N 6
ATOM 2343 C CA . THR A 1 17 ? 1.469 -7.678 4.759 1.00 0.00 17 THR A CA 6
ATOM 2344 C C . THR A 1 17 ? 1.483 -6.739 5.970 1.00 0.00 17 THR A C 6
ATOM 2345 O O . THR A 1 17 ? 0.959 -5.620 5.922 1.00 0.00 17 THR A O 6
ATOM 2356 N N . PRO A 1 18 ? 2.074 -7.198 7.087 1.00 0.00 18 PRO A N 6
ATOM 2357 C CA . PRO A 1 18 ? 2.142 -6.425 8.327 1.00 0.00 18 PRO A CA 6
ATOM 2358 C C . PRO A 1 18 ? 2.810 -5.067 8.159 1.00 0.00 18 PRO A C 6
ATOM 2359 O O . PRO A 1 18 ? 3.936 -4.955 7.662 1.00 0.00 18 PRO A O 6
ATOM 2370 N N . GLY A 1 19 ? 2.108 -4.035 8.594 1.00 0.00 19 GLY A N 6
ATOM 2371 C CA . GLY A 1 19 ? 2.627 -2.689 8.507 1.00 0.00 19 GLY A CA 6
ATOM 2372 C C . GLY A 1 19 ? 2.276 -2.001 7.204 1.00 0.00 19 GLY A C 6
ATOM 2373 O O . GLY A 1 19 ? 2.457 -0.794 7.076 1.00 0.00 19 GLY A O 6
ATOM 2377 N N . CYS A 1 20 ? 1.776 -2.755 6.237 1.00 0.00 20 CYS A N 6
ATOM 2378 C CA . CYS A 1 20 ? 1.405 -2.173 4.959 1.00 0.00 20 CYS A CA 6
ATOM 2379 C C . CYS A 1 20 ? -0.038 -1.698 5.012 1.00 0.00 20 CYS A C 6
ATOM 2380 O O . CYS A 1 20 ? -0.868 -2.281 5.710 1.00 0.00 20 CYS A O 6
ATOM 2387 N N . SER A 1 21 ? -0.329 -0.624 4.301 1.00 0.00 21 SER A N 6
ATOM 2388 C CA . SER A 1 21 ? -1.666 -0.063 4.297 1.00 0.00 21 SER A CA 6
ATOM 2389 C C . SER A 1 21 ? -2.140 0.209 2.875 1.00 0.00 21 SER A C 6
ATOM 2390 O O . SER A 1 21 ? -1.341 0.532 1.991 1.00 0.00 21 SER A O 6
ATOM 2398 N N . CYS A 1 22 ? -3.445 0.081 2.668 1.00 0.00 22 CYS A N 6
ATOM 2399 C CA . CYS A 1 22 ? -4.065 0.314 1.369 1.00 0.00 22 CYS A CA 6
ATOM 2400 C C . CYS A 1 22 ? -4.224 1.818 1.135 1.00 0.00 22 CYS A C 6
ATOM 2401 O O . CYS A 1 22 ? -5.311 2.310 0.839 1.00 0.00 22 CYS A O 6
ATOM 2408 N N . SER A 1 23 ? -3.124 2.539 1.297 1.00 0.00 23 SER A N 6
ATOM 2409 C CA . SER A 1 23 ? -3.103 3.982 1.133 1.00 0.00 23 SER A CA 6
ATOM 2410 C C . SER A 1 23 ? -3.263 4.373 -0.331 1.00 0.00 23 SER A C 6
ATOM 2411 O O . SER A 1 23 ? -3.652 5.497 -0.646 1.00 0.00 23 SER A O 6
ATOM 2419 N N . LYS A 1 24 ? -2.952 3.445 -1.224 1.00 0.00 24 LYS A N 6
ATOM 2420 C CA . LYS A 1 24 ? -3.054 3.701 -2.650 1.00 0.00 24 LYS A CA 6
ATOM 2421 C C . LYS A 1 24 ? -3.784 2.566 -3.351 1.00 0.00 24 LYS A C 6
ATOM 2422 O O . LYS A 1 24 ? -3.169 1.765 -4.042 1.00 0.00 24 LYS A O 6
ATOM 2441 N N . TYR A 1 25 ? -5.094 2.509 -3.166 1.00 0.00 25 TYR A N 6
ATOM 2442 C CA . TYR A 1 25 ? -5.923 1.475 -3.786 1.00 0.00 25 TYR A CA 6
ATOM 2443 C C . TYR A 1 25 ? -5.702 1.465 -5.304 1.00 0.00 25 TYR A C 6
ATOM 2444 O O . TYR A 1 25 ? -5.589 2.525 -5.920 1.00 0.00 25 TYR A O 6
ATOM 2462 N N . PRO A 1 26 ? -5.612 0.278 -5.933 1.00 0.00 26 PRO A N 6
ATOM 2463 C CA . PRO A 1 26 ? -5.734 -1.017 -5.279 1.00 0.00 26 PRO A CA 6
ATOM 2464 C C . PRO A 1 26 ? -4.393 -1.693 -4.952 1.00 0.00 26 PRO A C 6
ATOM 2465 O O . PRO A 1 26 ? -4.198 -2.869 -5.259 1.00 0.00 26 PRO A O 6
ATOM 2476 N N . LEU A 1 27 ? -3.478 -0.975 -4.321 1.00 0.00 27 LEU A N 6
ATOM 2477 C CA . LEU A 1 27 ? -2.186 -1.551 -3.960 1.00 0.00 27 LEU A CA 6
ATOM 2478 C C . LEU A 1 27 ? -1.774 -1.125 -2.552 1.00 0.00 27 LEU A C 6
ATOM 2479 O O . LEU A 1 27 ? -2.009 0.011 -2.135 1.00 0.00 27 LEU A O 6
ATOM 2495 N N . CYS A 1 28 ? -1.181 -2.053 -1.817 1.00 0.00 28 CYS A N 6
ATOM 2496 C CA . CYS A 1 28 ? -0.752 -1.796 -0.448 1.00 0.00 28 CYS A CA 6
ATOM 2497 C C . CYS A 1 28 ? 0.667 -1.247 -0.407 1.00 0.00 28 CYS A C 6
ATOM 2498 O O . CYS A 1 28 ? 1.550 -1.712 -1.130 1.00 0.00 28 CYS A O 6
ATOM 2505 N N . ALA A 1 29 ? 0.876 -0.245 0.436 1.00 0.00 29 ALA A N 6
ATOM 2506 C CA . ALA A 1 29 ? 2.177 0.383 0.570 1.00 0.00 29 ALA A CA 6
ATOM 2507 C C . ALA A 1 29 ? 2.697 0.299 2.000 1.00 0.00 29 ALA A C 6
ATOM 2508 O O . ALA A 1 29 ? 1.959 0.548 2.956 1.00 0.00 29 ALA A O 6
ATOM 2515 N N . LYS A 1 30 ? 3.975 -0.032 2.131 1.00 0.00 30 LYS A N 6
ATOM 2516 C CA . LYS A 1 30 ? 4.627 -0.126 3.430 1.00 0.00 30 LYS A CA 6
ATOM 2517 C C . LYS A 1 30 ? 4.977 1.271 3.904 1.00 0.00 30 LYS A C 6
ATOM 2518 O O . LYS A 1 30 ? 6.082 1.761 3.658 1.00 0.00 30 LYS A O 6
ATOM 2537 N N . ASN A 1 31 ? 4.010 1.921 4.539 1.00 0.00 31 ASN A N 6
ATOM 2538 C CA . ASN A 1 31 ? 4.175 3.286 5.021 1.00 0.00 31 ASN A CA 6
ATOM 2539 C C . ASN A 1 31 ? 4.536 4.196 3.852 1.00 0.00 31 ASN A C 6
ATOM 2540 O O . ASN A 1 31 ? 5.330 5.125 3.985 1.00 0.00 31 ASN A O 6
ATOM 2551 N N . GLY A 1 1 ? 3.942 4.001 2.651 1.00 0.00 1 GLY A N 7
ATOM 2552 C CA . GLY A 1 1 ? 4.236 4.754 1.449 1.00 0.00 1 GLY A CA 7
ATOM 2553 C C . GLY A 1 1 ? 4.883 3.912 0.362 1.00 0.00 1 GLY A C 7
ATOM 2554 O O . GLY A 1 1 ? 4.609 4.107 -0.828 1.00 0.00 1 GLY A O 7
ATOM 2558 N N . SER A 1 2 ? 5.749 2.992 0.763 1.00 0.00 2 SER A N 7
ATOM 2559 C CA . SER A 1 2 ? 6.458 2.129 -0.182 1.00 0.00 2 SER A CA 7
ATOM 2560 C C . SER A 1 2 ? 5.585 0.967 -0.664 1.00 0.00 2 SER A C 7
ATOM 2561 O O . SER A 1 2 ? 5.297 0.042 0.086 1.00 0.00 2 SER A O 7
ATOM 2569 N N . ILE A 1 3 ? 5.179 1.020 -1.925 1.00 0.00 3 ILE A N 7
ATOM 2570 C CA . ILE A 1 3 ? 4.345 -0.028 -2.516 1.00 0.00 3 ILE A CA 7
ATOM 2571 C C . ILE A 1 3 ? 5.140 -1.313 -2.826 1.00 0.00 3 ILE A C 7
ATOM 2572 O O . ILE A 1 3 ? 4.731 -2.402 -2.417 1.00 0.00 3 ILE A O 7
ATOM 2588 N N . PRO A 1 4 ? 6.274 -1.217 -3.566 1.00 0.00 4 PRO A N 7
ATOM 2589 C CA . PRO A 1 4 ? 7.088 -2.393 -3.935 1.00 0.00 4 PRO A CA 7
ATOM 2590 C C . PRO A 1 4 ? 7.527 -3.236 -2.740 1.00 0.00 4 PRO A C 7
ATOM 2591 O O . PRO A 1 4 ? 7.721 -4.442 -2.867 1.00 0.00 4 PRO A O 7
ATOM 2602 N N . ALA A 1 5 ? 7.693 -2.593 -1.590 1.00 0.00 5 ALA A N 7
ATOM 2603 C CA . ALA A 1 5 ? 8.121 -3.286 -0.379 1.00 0.00 5 ALA A CA 7
ATOM 2604 C C . ALA A 1 5 ? 7.111 -4.346 0.053 1.00 0.00 5 ALA A C 7
ATOM 2605 O O . ALA A 1 5 ? 7.486 -5.411 0.540 1.00 0.00 5 ALA A O 7
ATOM 2612 N N . CYS A 1 6 ? 5.831 -4.043 -0.111 1.00 0.00 6 CYS A N 7
ATOM 2613 C CA . CYS A 1 6 ? 4.775 -4.971 0.273 1.00 0.00 6 CYS A CA 7
ATOM 2614 C C . CYS A 1 6 ? 4.553 -6.032 -0.795 1.00 0.00 6 CYS A C 7
ATOM 2615 O O . CYS A 1 6 ? 4.475 -7.222 -0.493 1.00 0.00 6 CYS A O 7
ATOM 2622 N N . GLY A 1 7 ? 4.441 -5.587 -2.043 1.00 0.00 7 GLY A N 7
ATOM 2623 C CA . GLY A 1 7 ? 4.213 -6.505 -3.142 1.00 0.00 7 GLY A CA 7
ATOM 2624 C C . GLY A 1 7 ? 2.855 -7.177 -3.051 1.00 0.00 7 GLY A C 7
ATOM 2625 O O . GLY A 1 7 ? 2.718 -8.362 -3.349 1.00 0.00 7 GLY A O 7
ATOM 2629 N N . GLU A 1 8 ? 1.848 -6.413 -2.639 1.00 0.00 8 GLU A N 7
ATOM 2630 C CA . GLU A 1 8 ? 0.496 -6.937 -2.506 1.00 0.00 8 GLU A CA 7
ATOM 2631 C C . GLU A 1 8 ? -0.527 -5.879 -2.906 1.00 0.00 8 GLU A C 7
ATOM 2632 O O . GLU A 1 8 ? -0.406 -4.705 -2.538 1.00 0.00 8 GLU A O 7
ATOM 2644 N N . SER A 1 9 ? -1.526 -6.299 -3.667 1.00 0.00 9 SER A N 7
ATOM 2645 C CA . SER A 1 9 ? -2.570 -5.401 -4.123 1.00 0.00 9 SER A CA 7
ATOM 2646 C C . SER A 1 9 ? -3.796 -5.497 -3.218 1.00 0.00 9 SER A C 7
ATOM 2647 O O . SER A 1 9 ? -4.373 -6.573 -3.048 1.00 0.00 9 SER A O 7
ATOM 2655 N N . CYS A 1 10 ? -4.204 -4.371 -2.658 1.00 0.00 10 CYS A N 7
ATOM 2656 C CA . CYS A 1 10 ? -5.368 -4.326 -1.788 1.00 0.00 10 CYS A CA 7
ATOM 2657 C C . CYS A 1 10 ? -6.629 -4.064 -2.605 1.00 0.00 10 CYS A C 7
ATOM 2658 O O . CYS A 1 10 ? -7.410 -3.168 -2.294 1.00 0.00 10 CYS A O 7
ATOM 2665 N N . PHE A 1 11 ? -6.813 -4.857 -3.657 1.00 0.00 11 PHE A N 7
ATOM 2666 C CA . PHE A 1 11 ? -7.969 -4.723 -4.542 1.00 0.00 11 PHE A CA 7
ATOM 2667 C C . PHE A 1 11 ? -9.290 -4.770 -3.771 1.00 0.00 11 PHE A C 7
ATOM 2668 O O . PHE A 1 11 ? -10.247 -4.087 -4.129 1.00 0.00 11 PHE A O 7
ATOM 2685 N N . LYS A 1 12 ? -9.332 -5.558 -2.706 1.00 0.00 12 LYS A N 7
ATOM 2686 C CA . LYS A 1 12 ? -10.532 -5.665 -1.890 1.00 0.00 12 LYS A CA 7
ATOM 2687 C C . LYS A 1 12 ? -10.312 -5.034 -0.519 1.00 0.00 12 LYS A C 7
ATOM 2688 O O . LYS A 1 12 ? -10.880 -5.487 0.473 1.00 0.00 12 LYS A O 7
ATOM 2707 N N . GLY A 1 13 ? -9.485 -3.989 -0.478 1.00 0.00 13 GLY A N 7
ATOM 2708 C CA . GLY A 1 13 ? -9.198 -3.304 0.774 1.00 0.00 13 GLY A CA 7
ATOM 2709 C C . GLY A 1 13 ? -8.617 -4.233 1.822 1.00 0.00 13 GLY A C 7
ATOM 2710 O O . GLY A 1 13 ? -9.039 -4.224 2.975 1.00 0.00 13 GLY A O 7
ATOM 2714 N N . LYS A 1 14 ? -7.655 -5.049 1.413 1.00 0.00 14 LYS A N 7
ATOM 2715 C CA . LYS A 1 14 ? -7.033 -6.000 2.308 1.00 0.00 14 LYS A CA 7
ATOM 2716 C C . LYS A 1 14 ? -5.530 -6.063 2.070 1.00 0.00 14 LYS A C 7
ATOM 2717 O O . LYS A 1 14 ? -5.076 -6.112 0.928 1.00 0.00 14 LYS A O 7
ATOM 2736 N N . CYS A 1 15 ? -4.780 -6.094 3.162 1.00 0.00 15 CYS A N 7
ATOM 2737 C CA . CYS A 1 15 ? -3.333 -6.193 3.117 1.00 0.00 15 CYS A CA 7
ATOM 2738 C C . CYS A 1 15 ? -2.896 -7.272 4.099 1.00 0.00 15 CYS A C 7
ATOM 2739 O O . CYS A 1 15 ? -3.339 -7.284 5.248 1.00 0.00 15 CYS A O 7
ATOM 2746 N N . TYR A 1 16 ? -2.060 -8.187 3.646 1.00 0.00 16 TYR A N 7
ATOM 2747 C CA . TYR A 1 16 ? -1.590 -9.275 4.486 1.00 0.00 16 TYR A CA 7
ATOM 2748 C C . TYR A 1 16 ? -0.311 -8.881 5.200 1.00 0.00 16 TYR A C 7
ATOM 2749 O O . TYR A 1 16 ? -0.133 -9.169 6.382 1.00 0.00 16 TYR A O 7
ATOM 2767 N N . THR A 1 17 ? 0.577 -8.238 4.459 1.00 0.00 17 THR A N 7
ATOM 2768 C CA . THR A 1 17 ? 1.858 -7.809 4.997 1.00 0.00 17 THR A CA 7
ATOM 2769 C C . THR A 1 17 ? 1.684 -6.724 6.071 1.00 0.00 17 THR A C 7
ATOM 2770 O O . THR A 1 17 ? 1.238 -5.593 5.804 1.00 0.00 17 THR A O 7
ATOM 2781 N N . PRO A 1 18 ? 2.041 -7.075 7.314 1.00 0.00 18 PRO A N 7
ATOM 2782 C CA . PRO A 1 18 ? 1.935 -6.183 8.466 1.00 0.00 18 PRO A CA 7
ATOM 2783 C C . PRO A 1 18 ? 2.705 -4.893 8.258 1.00 0.00 18 PRO A C 7
ATOM 2784 O O . PRO A 1 18 ? 3.865 -4.902 7.839 1.00 0.00 18 PRO A O 7
ATOM 2795 N N . GLY A 1 19 ? 2.055 -3.783 8.542 1.00 0.00 19 GLY A N 7
ATOM 2796 C CA . GLY A 1 19 ? 2.686 -2.499 8.370 1.00 0.00 19 GLY A CA 7
ATOM 2797 C C . GLY A 1 19 ? 2.246 -1.815 7.095 1.00 0.00 19 GLY A C 7
ATOM 2798 O O . GLY A 1 19 ? 2.322 -0.595 6.989 1.00 0.00 19 GLY A O 7
ATOM 2802 N N . CYS A 1 20 ? 1.781 -2.591 6.121 1.00 0.00 20 CYS A N 7
ATOM 2803 C CA . CYS A 1 20 ? 1.328 -2.007 4.870 1.00 0.00 20 CYS A CA 7
ATOM 2804 C C . CYS A 1 20 ? -0.150 -1.661 4.953 1.00 0.00 20 CYS A C 7
ATOM 2805 O O . CYS A 1 20 ? -0.926 -2.353 5.612 1.00 0.00 20 CYS A O 7
ATOM 2812 N N . SER A 1 21 ? -0.529 -0.583 4.298 1.00 0.00 21 SER A N 7
ATOM 2813 C CA . SER A 1 21 ? -1.908 -0.129 4.304 1.00 0.00 21 SER A CA 7
ATOM 2814 C C . SER A 1 21 ? -2.359 0.225 2.893 1.00 0.00 21 SER A C 7
ATOM 2815 O O . SER A 1 21 ? -1.542 0.598 2.051 1.00 0.00 21 SER A O 7
ATOM 2823 N N . CYS A 1 22 ? -3.656 0.101 2.643 1.00 0.00 22 CYS A N 7
ATOM 2824 C CA . CYS A 1 22 ? -4.234 0.404 1.336 1.00 0.00 22 CYS A CA 7
ATOM 2825 C C . CYS A 1 22 ? -4.314 1.920 1.123 1.00 0.00 22 CYS A C 7
ATOM 2826 O O . CYS A 1 22 ? -5.371 2.465 0.810 1.00 0.00 22 CYS A O 7
ATOM 2833 N N . SER A 1 23 ? -3.186 2.590 1.318 1.00 0.00 23 SER A N 7
ATOM 2834 C CA . SER A 1 23 ? -3.101 4.032 1.173 1.00 0.00 23 SER A CA 7
ATOM 2835 C C . SER A 1 23 ? -3.096 4.430 -0.298 1.00 0.00 23 SER A C 7
ATOM 2836 O O . SER A 1 23 ? -3.483 5.540 -0.656 1.00 0.00 23 SER A O 7
ATOM 2844 N N . LYS A 1 24 ? -2.645 3.515 -1.144 1.00 0.00 24 LYS A N 7
ATOM 2845 C CA . LYS A 1 24 ? -2.578 3.767 -2.572 1.00 0.00 24 LYS A CA 7
ATOM 2846 C C . LYS A 1 24 ? -3.364 2.706 -3.329 1.00 0.00 24 LYS A C 7
ATOM 2847 O O . LYS A 1 24 ? -2.793 1.914 -4.078 1.00 0.00 24 LYS A O 7
ATOM 2866 N N . TYR A 1 25 ? -4.676 2.701 -3.106 1.00 0.00 25 TYR A N 7
ATOM 2867 C CA . TYR A 1 25 ? -5.589 1.748 -3.741 1.00 0.00 25 TYR A CA 7
ATOM 2868 C C . TYR A 1 25 ? -5.339 1.671 -5.251 1.00 0.00 25 TYR A C 7
ATOM 2869 O O . TYR A 1 25 ? -5.154 2.696 -5.908 1.00 0.00 25 TYR A O 7
ATOM 2887 N N . PRO A 1 26 ? -5.315 0.453 -5.823 1.00 0.00 26 PRO A N 7
ATOM 2888 C CA . PRO A 1 26 ? -5.527 -0.795 -5.100 1.00 0.00 26 PRO A CA 7
ATOM 2889 C C . PRO A 1 26 ? -4.230 -1.502 -4.694 1.00 0.00 26 PRO A C 7
ATOM 2890 O O . PRO A 1 26 ? -4.085 -2.707 -4.901 1.00 0.00 26 PRO A O 7
ATOM 2901 N N . LEU A 1 27 ? -3.290 -0.762 -4.127 1.00 0.00 27 LEU A N 7
ATOM 2902 C CA . LEU A 1 27 ? -2.020 -1.336 -3.705 1.00 0.00 27 LEU A CA 7
ATOM 2903 C C . LEU A 1 27 ? -1.714 -1.017 -2.250 1.00 0.00 27 LEU A C 7
ATOM 2904 O O . LEU A 1 27 ? -2.020 0.069 -1.752 1.00 0.00 27 LEU A O 7
ATOM 2920 N N . CYS A 1 28 ? -1.098 -1.973 -1.581 1.00 0.00 28 CYS A N 7
ATOM 2921 C CA . CYS A 1 28 ? -0.733 -1.811 -0.183 1.00 0.00 28 CYS A CA 7
ATOM 2922 C C . CYS A 1 28 ? 0.629 -1.142 -0.076 1.00 0.00 28 CYS A C 7
ATOM 2923 O O . CYS A 1 28 ? 1.618 -1.628 -0.624 1.00 0.00 28 CYS A O 7
ATOM 2930 N N . ALA A 1 29 ? 0.667 -0.014 0.616 1.00 0.00 29 ALA A N 7
ATOM 2931 C CA . ALA A 1 29 ? 1.892 0.739 0.786 1.00 0.00 29 ALA A CA 7
ATOM 2932 C C . ALA A 1 29 ? 2.484 0.545 2.175 1.00 0.00 29 ALA A C 7
ATOM 2933 O O . ALA A 1 29 ? 1.803 0.724 3.187 1.00 0.00 29 ALA A O 7
ATOM 2940 N N . LYS A 1 30 ? 3.761 0.205 2.204 1.00 0.00 30 LYS A N 7
ATOM 2941 C CA . LYS A 1 30 ? 4.502 0.008 3.441 1.00 0.00 30 LYS A CA 7
ATOM 2942 C C . LYS A 1 30 ? 4.898 1.373 3.966 1.00 0.00 30 LYS A C 7
ATOM 2943 O O . LYS A 1 30 ? 6.049 1.790 3.835 1.00 0.00 30 LYS A O 7
ATOM 2962 N N . ASN A 1 31 ? 3.910 2.078 4.493 1.00 0.00 31 ASN A N 7
ATOM 2963 C CA . ASN A 1 31 ? 4.090 3.437 4.989 1.00 0.00 31 ASN A CA 7
ATOM 2964 C C . ASN A 1 31 ? 4.494 4.327 3.816 1.00 0.00 31 ASN A C 7
ATOM 2965 O O . ASN A 1 31 ? 5.278 5.261 3.946 1.00 0.00 31 ASN A O 7
ATOM 2976 N N . GLY A 1 1 ? 3.950 4.028 2.626 1.00 0.00 1 GLY A N 8
ATOM 2977 C CA . GLY A 1 1 ? 4.400 4.768 1.465 1.00 0.00 1 GLY A CA 8
ATOM 2978 C C . GLY A 1 1 ? 5.216 3.911 0.518 1.00 0.00 1 GLY A C 8
ATOM 2979 O O . GLY A 1 1 ? 5.291 4.193 -0.675 1.00 0.00 1 GLY A O 8
ATOM 2983 N N . SER A 1 2 ? 5.836 2.870 1.052 1.00 0.00 2 SER A N 8
ATOM 2984 C CA . SER A 1 2 ? 6.660 1.974 0.249 1.00 0.00 2 SER A CA 8
ATOM 2985 C C . SER A 1 2 ? 5.801 0.958 -0.512 1.00 0.00 2 SER A C 8
ATOM 2986 O O . SER A 1 2 ? 5.426 -0.083 0.028 1.00 0.00 2 SER A O 8
ATOM 2994 N N . ILE A 1 3 ? 5.495 1.271 -1.766 1.00 0.00 3 ILE A N 8
ATOM 2995 C CA . ILE A 1 3 ? 4.679 0.395 -2.61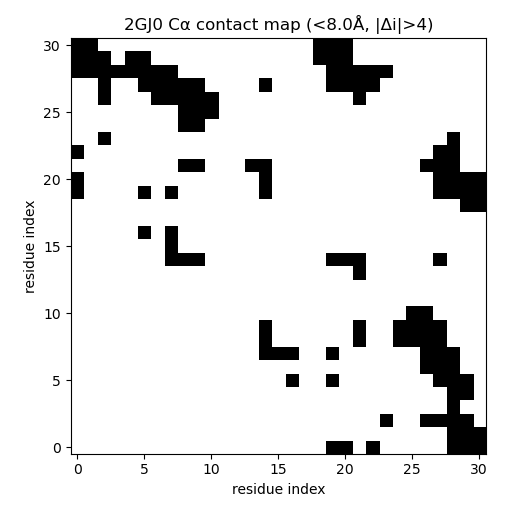3 1.00 0.00 3 ILE A CA 8
ATOM 2996 C C . ILE A 1 3 ? 5.392 -0.932 -2.942 1.00 0.00 3 ILE A C 8
ATOM 2997 O O . ILE A 1 3 ? 4.834 -2.005 -2.706 1.00 0.00 3 ILE A O 8
ATOM 3013 N N . PRO A 1 4 ? 6.625 -0.888 -3.504 1.00 0.00 4 PRO A N 8
ATOM 3014 C CA . PRO A 1 4 ? 7.373 -2.104 -3.880 1.00 0.00 4 PRO A CA 8
ATOM 3015 C C . PRO A 1 4 ? 7.714 -3.012 -2.701 1.00 0.00 4 PRO A C 8
ATOM 3016 O O . PRO A 1 4 ? 8.012 -4.188 -2.890 1.00 0.00 4 PRO A O 8
ATOM 3027 N N . ALA A 1 5 ? 7.691 -2.462 -1.494 1.00 0.00 5 ALA A N 8
ATOM 3028 C CA . ALA A 1 5 ? 8.019 -3.231 -0.302 1.00 0.00 5 ALA A CA 8
ATOM 3029 C C . ALA A 1 5 ? 7.003 -4.341 -0.042 1.00 0.00 5 ALA A C 8
ATOM 3030 O O . ALA A 1 5 ? 7.377 -5.480 0.227 1.00 0.00 5 ALA A O 8
ATOM 3037 N N . CYS A 1 6 ? 5.723 -4.003 -0.101 1.00 0.00 6 CYS A N 8
ATOM 3038 C CA . CYS A 1 6 ? 4.669 -4.980 0.147 1.00 0.00 6 CYS A CA 8
ATOM 3039 C C . CYS A 1 6 ? 4.382 -5.823 -1.090 1.00 0.00 6 CYS A C 8
ATOM 3040 O O . CYS A 1 6 ? 4.350 -7.051 -1.019 1.00 0.00 6 CYS A O 8
ATOM 3047 N N . GLY A 1 7 ? 4.152 -5.154 -2.220 1.00 0.00 7 GLY A N 8
ATOM 3048 C CA . GLY A 1 7 ? 3.840 -5.859 -3.452 1.00 0.00 7 GLY A CA 8
ATOM 3049 C C . GLY A 1 7 ? 2.528 -6.612 -3.338 1.00 0.00 7 GLY A C 8
ATOM 3050 O O . GLY A 1 7 ? 2.352 -7.678 -3.926 1.00 0.00 7 GLY A O 8
ATOM 3054 N N . GLU A 1 8 ? 1.613 -6.050 -2.560 1.00 0.00 8 GLU A N 8
ATOM 3055 C CA . GLU A 1 8 ? 0.310 -6.648 -2.326 1.00 0.00 8 GLU A CA 8
ATOM 3056 C C . GLU A 1 8 ? -0.803 -5.716 -2.795 1.00 0.00 8 GLU A C 8
ATOM 3057 O O . GLU A 1 8 ? -0.760 -4.514 -2.542 1.00 0.00 8 GLU A O 8
ATOM 3069 N N . SER A 1 9 ? -1.786 -6.274 -3.485 1.00 0.00 9 SER A N 8
ATOM 3070 C CA . SER A 1 9 ? -2.904 -5.495 -3.997 1.00 0.00 9 SER A CA 8
ATOM 3071 C C . SER A 1 9 ? -4.098 -5.540 -3.042 1.00 0.00 9 SER A C 8
ATOM 3072 O O . SER A 1 9 ? -4.467 -6.602 -2.539 1.00 0.00 9 SER A O 8
ATOM 3080 N N . CYS A 1 10 ? -4.705 -4.386 -2.807 1.00 0.00 10 CYS A N 8
ATOM 3081 C CA . CYS A 1 10 ? -5.862 -4.289 -1.930 1.00 0.00 10 CYS A CA 8
ATOM 3082 C C . CYS A 1 10 ? -7.086 -3.827 -2.715 1.00 0.00 10 CYS A C 8
ATOM 3083 O O . CYS A 1 10 ? -6.965 -3.071 -3.677 1.00 0.00 10 CYS A O 8
ATOM 3090 N N . PHE A 1 11 ? -8.261 -4.286 -2.305 1.00 0.00 11 PHE A N 8
ATOM 3091 C CA . PHE A 1 11 ? -9.498 -3.914 -2.978 1.00 0.00 11 PHE A CA 8
ATOM 3092 C C . PHE A 1 11 ? -10.673 -3.980 -2.010 1.00 0.00 11 PHE A C 8
ATOM 3093 O O . PHE A 1 11 ? -11.400 -3.004 -1.832 1.00 0.00 11 PHE A O 8
ATOM 3110 N N . LYS A 1 12 ? -10.849 -5.137 -1.384 1.00 0.00 12 LYS A N 8
ATOM 3111 C CA . LYS A 1 12 ? -11.931 -5.344 -0.428 1.00 0.00 12 LYS A CA 8
ATOM 3112 C C . LYS A 1 12 ? -11.498 -6.329 0.649 1.00 0.00 12 LYS A C 8
ATOM 3113 O O . LYS A 1 12 ? -11.999 -7.447 0.720 1.00 0.00 12 LYS A O 8
ATOM 3132 N N . GLY A 1 13 ? -10.557 -5.906 1.477 1.00 0.00 13 GLY A N 8
ATOM 3133 C CA . GLY A 1 13 ? -10.070 -6.763 2.535 1.00 0.00 13 GLY A CA 8
ATOM 3134 C C . GLY A 1 13 ? -9.106 -6.046 3.453 1.00 0.00 13 GLY A C 8
ATOM 3135 O O . GLY A 1 13 ? -9.286 -4.868 3.752 1.00 0.00 13 GLY A O 8
ATOM 3139 N N . LYS A 1 14 ? -8.081 -6.756 3.893 1.00 0.00 14 LYS A N 8
ATOM 3140 C CA . LYS A 1 14 ? -7.082 -6.206 4.776 1.00 0.00 14 LYS A CA 8
ATOM 3141 C C . LYS A 1 14 ? -5.714 -6.714 4.333 1.00 0.00 14 LYS A C 8
ATOM 3142 O O . LYS A 1 14 ? -5.557 -7.903 4.060 1.00 0.00 14 LYS A O 8
ATOM 3161 N N . CYS A 1 15 ? -4.750 -5.802 4.232 1.00 0.00 15 CYS A N 8
ATOM 3162 C CA . CYS A 1 15 ? -3.395 -6.140 3.787 1.00 0.00 15 CYS A CA 8
ATOM 3163 C C . CYS A 1 15 ? -2.762 -7.198 4.684 1.00 0.00 15 CYS A C 8
ATOM 3164 O O . CYS A 1 15 ? -2.673 -7.023 5.902 1.00 0.00 15 CYS A O 8
ATOM 3171 N N . TYR A 1 16 ? -2.308 -8.280 4.074 1.00 0.00 16 TYR A N 8
ATOM 3172 C CA . TYR A 1 16 ? -1.668 -9.362 4.796 1.00 0.00 16 TYR A CA 8
ATOM 3173 C C . TYR A 1 16 ? -0.284 -8.938 5.245 1.00 0.00 16 TYR A C 8
ATOM 3174 O O . TYR A 1 16 ? 0.170 -9.309 6.328 1.00 0.00 16 TYR A O 8
ATOM 3192 N N . THR A 1 17 ? 0.381 -8.165 4.398 1.00 0.00 17 THR A N 8
ATOM 3193 C CA . THR A 1 17 ? 1.720 -7.686 4.689 1.00 0.00 17 THR A CA 8
ATOM 3194 C C . THR A 1 17 ? 1.711 -6.754 5.906 1.00 0.00 17 THR A C 8
ATOM 3195 O O . THR A 1 17 ? 1.110 -5.671 5.882 1.00 0.00 17 THR A O 8
ATOM 3206 N N . PRO A 1 18 ? 2.374 -7.174 6.998 1.00 0.00 18 PRO A N 8
ATOM 3207 C CA . PRO A 1 18 ? 2.430 -6.398 8.236 1.00 0.00 18 PRO A CA 8
ATOM 3208 C C . PRO A 1 18 ? 3.011 -5.005 8.040 1.00 0.00 18 PRO A C 8
ATOM 3209 O O . PRO A 1 18 ? 4.100 -4.833 7.474 1.00 0.00 18 PRO A O 8
ATOM 3220 N N . GLY A 1 19 ? 2.279 -4.018 8.526 1.00 0.00 19 GLY A N 8
ATOM 3221 C CA . GLY A 1 19 ? 2.710 -2.642 8.426 1.00 0.00 19 GLY A CA 8
ATOM 3222 C C . GLY A 1 19 ? 2.252 -1.962 7.149 1.00 0.00 19 GLY A C 8
ATOM 3223 O O . GLY A 1 19 ? 2.405 -0.751 7.009 1.00 0.00 19 GLY A O 8
ATOM 3227 N N . CYS A 1 20 ? 1.705 -2.722 6.210 1.00 0.00 20 CYS A N 8
ATOM 3228 C CA . CYS A 1 20 ? 1.250 -2.135 4.958 1.00 0.00 20 CYS A CA 8
ATOM 3229 C C . CYS A 1 20 ? -0.198 -1.685 5.063 1.00 0.00 20 CYS A C 8
ATOM 3230 O O . CYS A 1 20 ? -1.008 -2.297 5.761 1.00 0.00 20 CYS A O 8
ATOM 3237 N N . SER A 1 21 ? -0.514 -0.604 4.374 1.00 0.00 21 SER A N 8
ATOM 3238 C CA . SER A 1 21 ? -1.856 -0.052 4.384 1.00 0.00 21 SER A CA 8
ATOM 3239 C C . SER A 1 21 ? -2.317 0.237 2.963 1.00 0.00 21 SER A C 8
ATOM 3240 O O . SER A 1 21 ? -1.506 0.575 2.096 1.00 0.00 21 SER A O 8
ATOM 3248 N N . CYS A 1 22 ? -3.615 0.095 2.728 1.00 0.00 22 CYS A N 8
ATOM 3249 C CA . CYS A 1 22 ? -4.206 0.334 1.414 1.00 0.00 22 CYS A CA 8
ATOM 3250 C C . CYS A 1 22 ? -4.292 1.838 1.124 1.00 0.00 22 CYS A C 8
ATOM 3251 O O . CYS A 1 22 ? -5.347 2.360 0.784 1.00 0.00 22 CYS A O 8
ATOM 3258 N N . SER A 1 23 ? -3.173 2.531 1.283 1.00 0.00 23 SER A N 8
ATOM 3259 C CA . SER A 1 23 ? -3.114 3.968 1.059 1.00 0.00 23 SER A CA 8
ATOM 3260 C C . SER A 1 23 ? -2.694 4.284 -0.374 1.00 0.00 23 SER A C 8
ATOM 3261 O O . SER A 1 23 ? -2.317 5.416 -0.686 1.00 0.00 23 SER A O 8
ATOM 3269 N N . LYS A 1 24 ? -2.753 3.276 -1.238 1.00 0.00 24 LYS A N 8
ATOM 3270 C CA . LYS A 1 24 ? -2.373 3.426 -2.637 1.00 0.00 24 LYS A CA 8
ATOM 3271 C C . LYS A 1 24 ? -3.175 2.472 -3.507 1.00 0.00 24 LYS A C 8
ATOM 3272 O O . LYS A 1 24 ? -2.613 1.585 -4.142 1.00 0.00 24 LYS A O 8
ATOM 3291 N N . TYR A 1 25 ? -4.491 2.654 -3.519 1.00 0.00 25 TYR A N 8
ATOM 3292 C CA . TYR A 1 25 ? -5.387 1.805 -4.306 1.00 0.00 25 TYR A CA 8
ATOM 3293 C C . TYR A 1 25 ? -4.889 1.660 -5.742 1.00 0.00 25 TYR A C 8
ATOM 3294 O O . TYR A 1 25 ? -4.450 2.632 -6.358 1.00 0.00 25 TYR A O 8
ATOM 3312 N N . PRO A 1 26 ? -4.939 0.437 -6.290 1.00 0.00 26 PRO A N 8
ATOM 3313 C CA . PRO A 1 26 ? -5.449 -0.742 -5.607 1.00 0.00 26 PRO A CA 8
ATOM 3314 C C . PRO A 1 26 ? -4.351 -1.633 -5.011 1.00 0.00 26 PRO A C 8
ATOM 3315 O O . PRO A 1 26 ? -4.315 -2.838 -5.269 1.00 0.00 26 PRO A O 8
ATOM 3326 N N . LEU A 1 27 ? -3.454 -1.059 -4.220 1.00 0.00 27 LEU A N 8
ATOM 3327 C CA . LEU A 1 27 ? -2.382 -1.840 -3.620 1.00 0.00 27 LEU A CA 8
ATOM 3328 C C . LEU A 1 27 ? -1.995 -1.307 -2.241 1.00 0.00 27 LEU A C 8
ATOM 3329 O O . LEU A 1 27 ? -2.224 -0.142 -1.912 1.00 0.00 27 LEU A O 8
ATOM 3345 N N . CYS A 1 28 ? -1.419 -2.183 -1.437 1.00 0.00 28 CYS A N 8
ATOM 3346 C CA . CYS A 1 28 ? -0.996 -1.842 -0.092 1.00 0.00 28 CYS A CA 8
ATOM 3347 C C . CYS A 1 28 ? 0.435 -1.317 -0.096 1.00 0.00 28 CYS A C 8
ATOM 3348 O O . CYS A 1 28 ? 1.334 -1.933 -0.670 1.00 0.00 28 CYS A O 8
ATOM 3355 N N . ALA A 1 29 ? 0.639 -0.177 0.545 1.00 0.00 29 ALA A N 8
ATOM 3356 C CA . ALA A 1 29 ? 1.951 0.434 0.623 1.00 0.00 29 ALA A CA 8
ATOM 3357 C C . ALA A 1 29 ? 2.482 0.389 2.048 1.00 0.00 29 ALA A C 8
ATOM 3358 O O . ALA A 1 29 ? 1.744 0.639 3.004 1.00 0.00 29 ALA A O 8
ATOM 3365 N N . LYS A 1 30 ? 3.761 0.070 2.185 1.00 0.00 30 LYS A N 8
ATOM 3366 C CA . LYS A 1 30 ? 4.404 -0.009 3.489 1.00 0.00 30 LYS A CA 8
ATOM 3367 C C . LYS A 1 30 ? 4.748 1.389 3.971 1.00 0.00 30 LYS A C 8
ATOM 3368 O O . LYS A 1 30 ? 5.889 1.840 3.846 1.00 0.00 30 LYS A O 8
ATOM 3387 N N . ASN A 1 31 ? 3.732 2.073 4.481 1.00 0.00 31 ASN A N 8
ATOM 3388 C CA . ASN A 1 31 ? 3.864 3.444 4.961 1.00 0.00 31 ASN A CA 8
ATOM 3389 C C . ASN A 1 31 ? 4.409 4.317 3.836 1.00 0.00 31 ASN A C 8
ATOM 3390 O O . ASN A 1 31 ? 5.231 5.205 4.044 1.00 0.00 31 ASN A O 8
ATOM 3401 N N . GLY A 1 1 ? 4.089 3.514 3.075 1.00 0.00 1 GLY A N 9
ATOM 3402 C CA . GLY A 1 1 ? 4.280 4.473 2.006 1.00 0.00 1 GLY A CA 9
ATOM 3403 C C . GLY A 1 1 ? 4.996 3.895 0.795 1.00 0.00 1 GLY A C 9
ATOM 3404 O O . GLY A 1 1 ? 4.755 4.326 -0.332 1.00 0.00 1 GLY A O 9
ATOM 3408 N N . SER A 1 2 ? 5.881 2.931 1.015 1.00 0.00 2 SER A N 9
ATOM 3409 C CA . SER A 1 2 ? 6.630 2.328 -0.083 1.00 0.00 2 SER A CA 9
ATOM 3410 C C . SER A 1 2 ? 5.875 1.151 -0.698 1.00 0.00 2 SER A C 9
ATOM 3411 O O . SER A 1 2 ? 5.684 0.117 -0.059 1.00 0.00 2 SER A O 9
ATOM 3419 N N . ILE A 1 3 ? 5.458 1.312 -1.945 1.00 0.00 3 ILE A N 9
ATOM 3420 C CA . ILE A 1 3 ? 4.728 0.263 -2.654 1.00 0.00 3 ILE A CA 9
ATOM 3421 C C . ILE A 1 3 ? 5.632 -0.927 -3.013 1.00 0.00 3 ILE A C 9
ATOM 3422 O O . ILE A 1 3 ? 5.293 -2.069 -2.698 1.00 0.00 3 ILE A O 9
ATOM 3438 N N . PRO A 1 4 ? 6.790 -0.700 -3.677 1.00 0.00 4 PRO A N 9
ATOM 3439 C CA . PRO A 1 4 ? 7.698 -1.793 -4.061 1.00 0.00 4 PRO A CA 9
ATOM 3440 C C . PRO A 1 4 ? 8.178 -2.607 -2.864 1.00 0.00 4 PRO A C 9
ATOM 3441 O O . PRO A 1 4 ? 8.387 -3.813 -2.966 1.00 0.00 4 PRO A O 9
ATOM 3452 N N . ALA A 1 5 ? 8.345 -1.943 -1.728 1.00 0.00 5 ALA A N 9
ATOM 3453 C CA . ALA A 1 5 ? 8.795 -2.612 -0.515 1.00 0.00 5 ALA A CA 9
ATOM 3454 C C . ALA A 1 5 ? 7.638 -3.334 0.165 1.00 0.00 5 ALA A C 9
ATOM 3455 O O . ALA A 1 5 ? 7.833 -4.118 1.097 1.00 0.00 5 ALA A O 9
ATOM 3462 N N . CYS A 1 6 ? 6.430 -3.050 -0.295 1.00 0.00 6 CYS A N 9
ATOM 3463 C CA . CYS A 1 6 ? 5.240 -3.657 0.268 1.00 0.00 6 CYS A CA 9
ATOM 3464 C C . CYS A 1 6 ? 4.994 -5.049 -0.291 1.00 0.00 6 CYS A C 9
ATOM 3465 O O . CYS A 1 6 ? 4.994 -6.027 0.455 1.00 0.00 6 CYS A O 9
ATOM 3472 N N . GLY A 1 7 ? 4.764 -5.123 -1.601 1.00 0.00 7 GLY A N 9
ATOM 3473 C CA . GLY A 1 7 ? 4.483 -6.398 -2.234 1.00 0.00 7 GLY A CA 9
ATOM 3474 C C . GLY A 1 7 ? 3.136 -6.943 -1.793 1.00 0.00 7 GLY A C 9
ATOM 3475 O O . GLY A 1 7 ? 2.995 -8.134 -1.529 1.00 0.00 7 GLY A O 9
ATOM 3479 N N . GLU A 1 8 ? 2.152 -6.051 -1.699 1.00 0.00 8 GLU A N 9
ATOM 3480 C CA . GLU A 1 8 ? 0.809 -6.415 -1.264 1.00 0.00 8 GLU A CA 9
ATOM 3481 C C . GLU A 1 8 ? -0.238 -5.579 -1.999 1.00 0.00 8 GLU A C 9
ATOM 3482 O O . GLU A 1 8 ? -0.001 -4.416 -2.332 1.00 0.00 8 GLU A O 9
ATOM 3494 N N . SER A 1 9 ? -1.401 -6.166 -2.236 1.00 0.00 9 SER A N 9
ATOM 3495 C CA . SER A 1 9 ? -2.483 -5.471 -2.910 1.00 0.00 9 SER A CA 9
ATOM 3496 C C . SER A 1 9 ? -3.749 -5.545 -2.065 1.00 0.00 9 SER A C 9
ATOM 3497 O O . SER A 1 9 ? -4.155 -6.621 -1.632 1.00 0.00 9 SER A O 9
ATOM 3505 N N . CYS A 1 10 ? -4.370 -4.403 -1.827 1.00 0.00 10 CYS A N 9
ATOM 3506 C CA . CYS A 1 10 ? -5.575 -4.359 -1.021 1.00 0.00 10 CYS A CA 9
ATOM 3507 C C . CYS A 1 10 ? -6.816 -4.589 -1.869 1.00 0.00 10 CYS A C 9
ATOM 3508 O O . CYS A 1 10 ? -7.758 -3.795 -1.857 1.00 0.00 10 CYS A O 9
ATOM 3515 N N . PHE A 1 11 ? -6.821 -5.710 -2.584 1.00 0.00 11 PHE A N 9
ATOM 3516 C CA . PHE A 1 11 ? -7.949 -6.093 -3.428 1.00 0.00 11 PHE A CA 9
ATOM 3517 C C . PHE A 1 11 ? -9.100 -6.641 -2.579 1.00 0.00 11 PHE A C 9
ATOM 3518 O O . PHE A 1 11 ? -9.817 -7.563 -2.987 1.00 0.00 11 PHE A O 9
ATOM 3535 N N . LYS A 1 12 ? -9.260 -6.062 -1.397 1.00 0.00 12 LYS A N 9
ATOM 3536 C CA . LYS A 1 12 ? -10.298 -6.454 -0.460 1.00 0.00 12 LYS A CA 9
ATOM 3537 C C . LYS A 1 12 ? -10.290 -5.504 0.731 1.00 0.00 12 LYS A C 9
ATOM 3538 O O . LYS A 1 12 ? -10.611 -5.893 1.857 1.00 0.00 12 LYS A O 9
ATOM 3557 N N . GLY A 1 13 ? -9.919 -4.255 0.461 1.00 0.00 13 GLY A N 9
ATOM 3558 C CA . GLY A 1 13 ? -9.867 -3.231 1.491 1.00 0.00 13 GLY A CA 9
ATOM 3559 C C . GLY A 1 13 ? -8.690 -3.384 2.440 1.00 0.00 13 GLY A C 9
ATOM 3560 O O . GLY A 1 13 ? -7.840 -2.500 2.533 1.00 0.00 13 GLY A O 9
ATOM 3564 N N . LYS A 1 14 ? -8.646 -4.499 3.152 1.00 0.00 14 LYS A N 9
ATOM 3565 C CA . LYS A 1 14 ? -7.577 -4.758 4.107 1.00 0.00 14 LYS A CA 9
ATOM 3566 C C . LYS A 1 14 ? -6.352 -5.384 3.442 1.00 0.00 14 LYS A C 9
ATOM 3567 O O . LYS A 1 14 ? -6.471 -6.137 2.474 1.00 0.00 14 LYS A O 9
ATOM 3586 N N . CYS A 1 15 ? -5.184 -5.070 3.983 1.00 0.00 15 CYS A N 9
ATOM 3587 C CA . CYS A 1 15 ? -3.926 -5.601 3.477 1.00 0.00 15 CYS A CA 9
ATOM 3588 C C . CYS A 1 15 ? -3.544 -6.849 4.261 1.00 0.00 15 CYS A C 9
ATOM 3589 O O . CYS A 1 15 ? -3.741 -6.903 5.476 1.00 0.00 15 CYS A O 9
ATOM 3596 N N . TYR A 1 16 ? -3.003 -7.845 3.576 1.00 0.00 16 TYR A N 9
ATOM 3597 C CA . TYR A 1 16 ? -2.598 -9.077 4.234 1.00 0.00 16 TYR A CA 9
ATOM 3598 C C . TYR A 1 16 ? -1.212 -8.908 4.843 1.00 0.00 16 TYR A C 9
ATOM 3599 O O . TYR A 1 16 ? -0.979 -9.277 5.994 1.00 0.00 16 TYR A O 9
ATOM 3617 N N . THR A 1 17 ? -0.298 -8.358 4.055 1.00 0.00 17 THR A N 9
ATOM 3618 C CA . THR A 1 17 ? 1.072 -8.141 4.488 1.00 0.00 17 THR A CA 9
ATOM 3619 C C . THR A 1 17 ? 1.169 -7.060 5.575 1.00 0.00 17 THR A C 9
ATOM 3620 O O . THR A 1 17 ? 0.882 -5.872 5.338 1.00 0.00 17 THR A O 9
ATOM 3631 N N . PRO A 1 18 ? 1.598 -7.464 6.785 1.00 0.00 18 PRO A N 9
ATOM 3632 C CA . PRO A 1 18 ? 1.752 -6.554 7.918 1.00 0.00 18 PRO A CA 9
ATOM 3633 C C . PRO A 1 18 ? 2.685 -5.398 7.589 1.00 0.00 18 PRO A C 9
ATOM 3634 O O . PRO A 1 18 ? 3.747 -5.586 6.989 1.00 0.00 18 PRO A O 9
ATOM 3645 N N . GLY A 1 19 ? 2.275 -4.202 7.968 1.00 0.00 19 GLY A N 9
ATOM 3646 C CA . GLY A 1 19 ? 3.074 -3.033 7.691 1.00 0.00 19 GLY A CA 9
ATOM 3647 C C . GLY A 1 19 ? 2.554 -2.268 6.496 1.00 0.00 19 GLY A C 9
ATOM 3648 O O . GLY A 1 19 ? 2.823 -1.076 6.351 1.00 0.00 19 GLY A O 9
ATOM 3652 N N . CYS A 1 20 ? 1.809 -2.942 5.629 1.00 0.00 20 CYS A N 9
ATOM 3653 C CA . CYS A 1 20 ? 1.267 -2.279 4.456 1.00 0.00 20 CYS A CA 9
ATOM 3654 C C . CYS A 1 20 ? -0.095 -1.670 4.739 1.00 0.00 20 CYS A C 9
ATOM 3655 O O . CYS A 1 20 ? -0.880 -2.193 5.529 1.00 0.00 20 CYS A O 9
ATOM 3662 N N . SER A 1 21 ? -0.364 -0.569 4.067 1.00 0.00 21 SER A N 9
ATOM 3663 C CA . SER A 1 21 ? -1.623 0.138 4.195 1.00 0.00 21 SER A CA 9
ATOM 3664 C C . SER A 1 21 ? -2.163 0.435 2.802 1.00 0.00 21 SER A C 9
ATOM 3665 O O . SER A 1 21 ? -1.386 0.709 1.883 1.00 0.00 21 SER A O 9
ATOM 3673 N N . CYS A 1 22 ? -3.477 0.358 2.637 1.00 0.00 22 CYS A N 9
ATOM 3674 C CA . CYS A 1 22 ? -4.111 0.604 1.342 1.00 0.00 22 CYS A CA 9
ATOM 3675 C C . CYS A 1 22 ? -4.139 2.100 1.020 1.00 0.00 22 CYS A C 9
ATOM 3676 O O . CYS A 1 22 ? -5.195 2.687 0.796 1.00 0.00 22 CYS A O 9
ATOM 3683 N N . SER A 1 23 ? -2.964 2.715 1.003 1.00 0.00 23 SER A N 9
ATOM 3684 C CA . SER A 1 23 ? -2.842 4.133 0.714 1.00 0.00 23 SER A CA 9
ATOM 3685 C C . SER A 1 23 ? -2.710 4.366 -0.789 1.00 0.00 23 SER A C 9
ATOM 3686 O O . SER A 1 23 ? -2.365 5.468 -1.232 1.00 0.00 23 SER A O 9
ATOM 3694 N N . LYS A 1 24 ? -2.978 3.316 -1.563 1.00 0.00 24 LYS A N 9
ATOM 3695 C CA . LYS A 1 24 ? -2.892 3.360 -3.020 1.00 0.00 24 LYS A CA 9
ATOM 3696 C C . LYS A 1 24 ? -3.817 2.313 -3.629 1.00 0.00 24 LYS A C 9
ATOM 3697 O O . LYS A 1 24 ? -3.379 1.495 -4.426 1.00 0.00 24 LYS A O 9
ATOM 3716 N N . TYR A 1 25 ? -5.088 2.338 -3.233 1.00 0.00 25 TYR A N 9
ATOM 3717 C CA . TYR A 1 25 ? -6.086 1.380 -3.725 1.00 0.00 25 TYR A CA 9
ATOM 3718 C C . TYR A 1 25 ? -5.976 1.194 -5.244 1.00 0.00 25 TYR A C 9
ATOM 3719 O O . TYR A 1 25 ? -5.835 2.168 -5.984 1.00 0.00 25 TYR A O 9
ATOM 3737 N N . PRO A 1 26 ? -6.015 -0.063 -5.733 1.00 0.00 26 PRO A N 9
ATOM 3738 C CA . PRO A 1 26 ? -6.180 -1.257 -4.911 1.00 0.00 26 PRO A CA 9
ATOM 3739 C C . PRO A 1 26 ? -4.870 -1.964 -4.540 1.00 0.00 26 PRO A C 9
ATOM 3740 O O . PRO A 1 26 ? -4.824 -3.194 -4.466 1.00 0.00 26 PRO A O 9
ATOM 3751 N N . LEU A 1 27 ? -3.816 -1.205 -4.278 1.00 0.00 27 LEU A N 9
ATOM 3752 C CA . LEU A 1 27 ? -2.541 -1.795 -3.888 1.00 0.00 27 LEU A CA 9
ATOM 3753 C C . LEU A 1 27 ? -2.049 -1.183 -2.578 1.00 0.00 27 LEU A C 9
ATOM 3754 O O . LEU A 1 27 ? -2.216 0.010 -2.329 1.00 0.00 27 LEU A O 9
ATOM 3770 N N . CYS A 1 28 ? -1.475 -2.016 -1.728 1.00 0.00 28 CYS A N 9
ATOM 3771 C CA . CYS A 1 28 ? -0.993 -1.567 -0.432 1.00 0.00 28 CYS A CA 9
ATOM 3772 C C . CYS A 1 28 ? 0.436 -1.047 -0.503 1.00 0.00 28 CYS A C 9
ATOM 3773 O O . CYS A 1 28 ? 1.235 -1.473 -1.336 1.00 0.00 28 CYS A O 9
ATOM 3780 N N . ALA A 1 29 ? 0.747 -0.129 0.399 1.00 0.00 29 ALA A N 9
ATOM 3781 C CA . ALA A 1 29 ? 2.068 0.456 0.488 1.00 0.00 29 ALA A CA 9
ATOM 3782 C C . ALA A 1 29 ? 2.671 0.144 1.854 1.00 0.00 29 ALA A C 9
ATOM 3783 O O . ALA A 1 29 ? 2.012 0.314 2.880 1.00 0.00 29 ALA A O 9
ATOM 3790 N N . LYS A 1 30 ? 3.918 -0.304 1.862 1.00 0.00 30 LYS A N 9
ATOM 3791 C CA . LYS A 1 30 ? 4.618 -0.632 3.097 1.00 0.00 30 LYS A CA 9
ATOM 3792 C C . LYS A 1 30 ? 5.103 0.652 3.738 1.00 0.00 30 LYS A C 9
ATOM 3793 O O . LYS A 1 30 ? 6.209 1.119 3.458 1.00 0.00 30 LYS A O 9
ATOM 3812 N N . ASN A 1 31 ? 4.239 1.233 4.556 1.00 0.00 31 ASN A N 9
ATOM 3813 C CA . ASN A 1 31 ? 4.520 2.495 5.226 1.00 0.00 31 ASN A CA 9
ATOM 3814 C C . ASN A 1 31 ? 4.827 3.568 4.180 1.00 0.00 31 ASN A C 9
ATOM 3815 O O . ASN A 1 31 ? 5.704 4.413 4.357 1.00 0.00 31 ASN A O 9
ATOM 3826 N N . GLY A 1 1 ? 4.213 3.258 3.551 1.00 0.00 1 GLY A N 10
ATOM 3827 C CA . GLY A 1 1 ? 4.288 4.278 2.522 1.00 0.00 1 GLY A CA 10
ATOM 3828 C C . GLY A 1 1 ? 4.940 3.780 1.242 1.00 0.00 1 GLY A C 10
ATOM 3829 O O . GLY A 1 1 ? 4.651 4.281 0.156 1.00 0.00 1 GLY A O 10
ATOM 3833 N N . SER A 1 2 ? 5.822 2.799 1.365 1.00 0.00 2 SER A N 10
ATOM 3834 C CA . SER A 1 2 ? 6.517 2.249 0.209 1.00 0.00 2 SER A CA 10
ATOM 3835 C C . SER A 1 2 ? 5.699 1.144 -0.465 1.00 0.00 2 SER A C 10
ATOM 3836 O O . SER A 1 2 ? 5.738 -0.016 -0.050 1.00 0.00 2 SER A O 10
ATOM 3844 N N . ILE A 1 3 ? 4.959 1.513 -1.504 1.00 0.00 3 ILE A N 10
ATOM 3845 C CA . ILE A 1 3 ? 4.124 0.561 -2.242 1.00 0.00 3 ILE A CA 10
ATOM 3846 C C . ILE A 1 3 ? 4.953 -0.581 -2.856 1.00 0.00 3 ILE A C 10
ATOM 3847 O O . ILE A 1 3 ? 4.662 -1.752 -2.608 1.00 0.00 3 ILE A O 10
ATOM 3863 N N . PRO A 1 4 ? 5.992 -0.268 -3.670 1.00 0.00 4 PRO A N 10
ATOM 3864 C CA . PRO A 1 4 ? 6.833 -1.292 -4.315 1.00 0.00 4 PRO A CA 10
ATOM 3865 C C . PRO A 1 4 ? 7.497 -2.243 -3.320 1.00 0.00 4 PRO A C 10
ATOM 3866 O O . PRO A 1 4 ? 7.773 -3.394 -3.645 1.00 0.00 4 PRO A O 10
ATOM 3877 N N . ALA A 1 5 ? 7.755 -1.750 -2.116 1.00 0.00 5 ALA A N 10
ATOM 3878 C CA . ALA A 1 5 ? 8.392 -2.557 -1.083 1.00 0.00 5 ALA A CA 10
ATOM 3879 C C . ALA A 1 5 ? 7.475 -3.680 -0.610 1.00 0.00 5 ALA A C 10
ATOM 3880 O O . ALA A 1 5 ? 7.930 -4.786 -0.334 1.00 0.00 5 ALA A O 10
ATOM 3887 N N . CYS A 1 6 ? 6.184 -3.389 -0.507 1.00 0.00 6 CYS A N 10
ATOM 3888 C CA . CYS A 1 6 ? 5.222 -4.387 -0.061 1.00 0.00 6 CYS A CA 10
ATOM 3889 C C . CYS A 1 6 ? 4.818 -5.312 -1.203 1.00 0.00 6 CYS A C 10
ATOM 3890 O O . CYS A 1 6 ? 4.856 -6.534 -1.066 1.00 0.00 6 CYS A O 10
ATOM 3897 N N . GLY A 1 7 ? 4.418 -4.724 -2.328 1.00 0.00 7 GLY A N 10
ATOM 3898 C CA . GLY A 1 7 ? 4.000 -5.515 -3.473 1.00 0.00 7 GLY A CA 10
ATOM 3899 C C . GLY A 1 7 ? 2.568 -6.015 -3.350 1.00 0.00 7 GLY A C 10
ATOM 3900 O O . GLY A 1 7 ? 1.859 -6.131 -4.351 1.00 0.00 7 GLY A O 10
ATOM 3904 N N . GLU A 1 8 ? 2.156 -6.322 -2.123 1.00 0.00 8 GLU A N 10
ATOM 3905 C CA . GLU A 1 8 ? 0.813 -6.826 -1.847 1.00 0.00 8 GLU A CA 10
ATOM 3906 C C . GLU A 1 8 ? -0.255 -5.870 -2.375 1.00 0.00 8 GLU A C 10
ATOM 3907 O O . GLU A 1 8 ? -0.166 -4.654 -2.196 1.00 0.00 8 GLU A O 10
ATOM 3919 N N . SER A 1 9 ? -1.262 -6.428 -3.024 1.00 0.00 9 SER A N 10
ATOM 3920 C CA . SER A 1 9 ? -2.347 -5.638 -3.574 1.00 0.00 9 SER A CA 10
ATOM 3921 C C . SER A 1 9 ? -3.544 -5.644 -2.626 1.00 0.00 9 SER A C 10
ATOM 3922 O O . SER A 1 9 ? -3.993 -6.705 -2.191 1.00 0.00 9 SER A O 10
ATOM 3930 N N . CYS A 1 10 ? -4.061 -4.465 -2.310 1.00 0.00 10 CYS A N 10
ATOM 3931 C CA . CYS A 1 10 ? -5.206 -4.359 -1.419 1.00 0.00 10 CYS A CA 10
ATOM 3932 C C . CYS A 1 10 ? -6.507 -4.417 -2.200 1.00 0.00 10 CYS A C 10
ATOM 3933 O O . CYS A 1 10 ? -6.671 -3.739 -3.214 1.00 0.00 10 CYS A O 10
ATOM 3940 N N . PHE A 1 11 ? -7.431 -5.231 -1.719 1.00 0.00 11 PHE A N 10
ATOM 3941 C CA . PHE A 1 11 ? -8.725 -5.376 -2.358 1.00 0.00 11 PHE A CA 10
ATOM 3942 C C . PHE A 1 11 ? -9.778 -4.590 -1.590 1.00 0.00 11 PHE A C 10
ATOM 3943 O O . PHE A 1 11 ? -9.526 -3.477 -1.136 1.00 0.00 11 PHE A O 10
ATOM 3960 N N . LYS A 1 12 ? -10.952 -5.179 -1.434 1.00 0.00 12 LYS A N 10
ATOM 3961 C CA . LYS A 1 12 ? -12.038 -4.538 -0.712 1.00 0.00 12 LYS A CA 10
ATOM 3962 C C . LYS A 1 12 ? -11.897 -4.775 0.789 1.00 0.00 12 LYS A C 10
ATOM 3963 O O . LYS A 1 12 ? -12.819 -5.266 1.441 1.00 0.00 12 LYS A O 10
ATOM 3982 N N . GLY A 1 13 ? -10.738 -4.430 1.334 1.00 0.00 13 GLY A N 10
ATOM 3983 C CA . GLY A 1 13 ? -10.508 -4.616 2.748 1.00 0.00 13 GLY A CA 10
ATOM 3984 C C . GLY A 1 13 ? -9.131 -4.159 3.182 1.00 0.00 13 GLY A C 10
ATOM 3985 O O . GLY A 1 13 ? -8.504 -3.332 2.525 1.00 0.00 13 GLY A O 10
ATOM 3989 N N . LYS A 1 14 ? -8.667 -4.701 4.299 1.00 0.00 14 LYS A N 10
ATOM 3990 C CA . LYS A 1 14 ? -7.370 -4.359 4.849 1.00 0.00 14 LYS A CA 10
ATOM 3991 C C . LYS A 1 14 ? -6.273 -5.248 4.268 1.00 0.00 14 LYS A C 10
ATOM 3992 O O . LYS A 1 14 ? -6.547 -6.365 3.808 1.00 0.00 14 LYS A O 10
ATOM 4011 N N . CYS A 1 15 ? -5.042 -4.757 4.318 1.00 0.00 15 CYS A N 10
ATOM 4012 C CA . CYS A 1 15 ? -3.884 -5.498 3.825 1.00 0.00 15 CYS A CA 10
ATOM 4013 C C . CYS A 1 15 ? -3.582 -6.671 4.748 1.00 0.00 15 CYS A C 10
ATOM 4014 O O . CYS A 1 15 ? -3.935 -6.645 5.930 1.00 0.00 15 CYS A O 10
ATOM 4021 N N . TYR A 1 16 ? -2.944 -7.697 4.215 1.00 0.00 16 TYR A N 10
ATOM 4022 C CA . TYR A 1 16 ? -2.610 -8.872 5.003 1.00 0.00 16 TYR A CA 10
ATOM 4023 C C . TYR A 1 16 ? -1.219 -8.735 5.600 1.00 0.00 16 TYR A C 10
ATOM 4024 O O . TYR A 1 16 ? -0.999 -9.063 6.767 1.00 0.00 16 TYR A O 10
ATOM 4042 N N . THR A 1 17 ? -0.287 -8.248 4.796 1.00 0.00 17 THR A N 10
ATOM 4043 C CA . THR A 1 17 ? 1.082 -8.064 5.236 1.00 0.00 17 THR A CA 10
ATOM 4044 C C . THR A 1 17 ? 1.189 -6.907 6.237 1.00 0.00 17 THR A C 10
ATOM 4045 O O . THR A 1 17 ? 0.933 -5.741 5.901 1.00 0.00 17 THR A O 10
ATOM 4056 N N . PRO A 1 18 ? 1.574 -7.217 7.489 1.00 0.00 18 PRO A N 10
ATOM 4057 C CA . PRO A 1 18 ? 1.715 -6.216 8.544 1.00 0.00 18 PRO A CA 10
ATOM 4058 C C . PRO A 1 18 ? 2.654 -5.090 8.137 1.00 0.00 18 PRO A C 10
ATOM 4059 O O . PRO A 1 18 ? 3.749 -5.329 7.615 1.00 0.00 18 PRO A O 10
ATOM 4070 N N . GLY A 1 19 ? 2.217 -3.866 8.362 1.00 0.00 19 GLY A N 10
ATOM 4071 C CA . GLY A 1 19 ? 3.017 -2.719 8.000 1.00 0.00 19 GLY A CA 10
ATOM 4072 C C . GLY A 1 19 ? 2.545 -2.087 6.708 1.00 0.00 19 GLY A C 10
ATOM 4073 O O . GLY A 1 19 ? 2.812 -0.914 6.452 1.00 0.00 19 GLY A O 10
ATOM 4077 N N . CYS A 1 20 ? 1.845 -2.858 5.887 1.00 0.00 20 CYS A N 10
ATOM 4078 C CA . CYS A 1 20 ? 1.343 -2.339 4.628 1.00 0.00 20 CYS A CA 10
ATOM 4079 C C . CYS A 1 20 ? -0.059 -1.771 4.800 1.00 0.00 20 CYS A C 10
ATOM 4080 O O . CYS A 1 20 ? -0.871 -2.299 5.560 1.00 0.00 20 CYS A O 10
ATOM 4087 N N . SER A 1 21 ? -0.332 -0.691 4.095 1.00 0.00 21 SER A N 10
ATOM 4088 C CA . SER A 1 21 ? -1.626 -0.037 4.152 1.00 0.00 21 SER A CA 10
ATOM 4089 C C . SER A 1 21 ? -2.081 0.314 2.741 1.00 0.00 21 SER A C 10
ATOM 4090 O O . SER A 1 21 ? -1.256 0.646 1.892 1.00 0.00 21 SER A O 10
ATOM 4098 N N . CYS A 1 22 ? -3.380 0.223 2.488 1.00 0.00 22 CYS A N 10
ATOM 4099 C CA . CYS A 1 22 ? -3.932 0.522 1.167 1.00 0.00 22 CYS A CA 10
ATOM 4100 C C . CYS A 1 22 ? -3.916 2.031 0.903 1.00 0.00 22 CYS A C 10
ATOM 4101 O O . CYS A 1 22 ? -4.961 2.669 0.804 1.00 0.00 22 CYS A O 10
ATOM 4108 N N . SER A 1 23 ? -2.712 2.590 0.812 1.00 0.00 23 SER A N 10
ATOM 4109 C CA . SER A 1 23 ? -2.523 4.015 0.575 1.00 0.00 23 SER A CA 10
ATOM 4110 C C . SER A 1 23 ? -3.064 4.421 -0.794 1.00 0.00 23 SER A C 10
ATOM 4111 O O . SER A 1 23 ? -3.456 5.569 -1.003 1.00 0.00 23 SER A O 10
ATOM 4119 N N . LYS A 1 24 ? -3.093 3.470 -1.716 1.00 0.00 24 LYS A N 10
ATOM 4120 C CA . LYS A 1 24 ? -3.602 3.717 -3.053 1.00 0.00 24 LYS A CA 10
ATOM 4121 C C . LYS A 1 24 ? -4.105 2.417 -3.665 1.00 0.00 24 LYS A C 10
ATOM 4122 O O . LYS A 1 24 ? -3.327 1.519 -3.977 1.00 0.00 24 LYS A O 10
ATOM 4141 N N . TYR A 1 25 ? -5.415 2.332 -3.819 1.00 0.00 25 TYR A N 10
ATOM 4142 C CA . TYR A 1 25 ? -6.059 1.154 -4.382 1.00 0.00 25 TYR A CA 10
ATOM 4143 C C . TYR A 1 25 ? -5.573 0.916 -5.812 1.00 0.00 25 TYR A C 10
ATOM 4144 O O . TYR A 1 25 ? -5.454 1.860 -6.593 1.00 0.00 25 TYR A O 10
ATOM 4162 N N . PRO A 1 26 ? -5.268 -0.342 -6.174 1.00 0.00 26 PRO A N 10
ATOM 4163 C CA . PRO A 1 26 ? -5.382 -1.506 -5.310 1.00 0.00 26 PRO A CA 10
ATOM 4164 C C . PRO A 1 26 ? -4.030 -2.029 -4.806 1.00 0.00 26 PRO A C 10
ATOM 4165 O O . PRO A 1 26 ? -3.752 -3.221 -4.906 1.00 0.00 26 PRO A O 10
ATOM 4176 N N . LEU A 1 27 ? -3.180 -1.152 -4.288 1.00 0.00 27 LEU A N 10
ATOM 4177 C CA . LEU A 1 27 ? -1.870 -1.577 -3.810 1.00 0.00 27 LEU A CA 10
ATOM 4178 C C . LEU A 1 27 ? -1.590 -1.156 -2.375 1.00 0.00 27 LEU A C 10
ATOM 4179 O O . LEU A 1 27 ? -1.858 -0.024 -1.965 1.00 0.00 27 LEU A O 10
ATOM 4195 N N . CYS A 1 28 ? -1.023 -2.087 -1.631 1.00 0.00 28 CYS A N 10
ATOM 4196 C CA . CYS A 1 28 ? -0.661 -1.857 -0.243 1.00 0.00 28 CYS A CA 10
ATOM 4197 C C . CYS A 1 28 ? 0.746 -1.283 -0.148 1.00 0.00 28 CYS A C 10
ATOM 4198 O O . CYS A 1 28 ? 1.699 -1.836 -0.698 1.00 0.00 28 CYS A O 10
ATOM 4205 N N . ALA A 1 29 ? 0.870 -0.176 0.558 1.00 0.00 29 ALA A N 10
ATOM 4206 C CA . ALA A 1 29 ? 2.149 0.474 0.741 1.00 0.00 29 ALA A CA 10
ATOM 4207 C C . ALA A 1 29 ? 2.783 0.038 2.052 1.00 0.00 29 ALA A C 10
ATOM 4208 O O . ALA A 1 29 ? 2.179 0.175 3.115 1.00 0.00 29 ALA A O 10
ATOM 4215 N N . LYS A 1 30 ? 4.003 -0.465 1.976 1.00 0.00 30 LYS A N 10
ATOM 4216 C CA . LYS A 1 30 ? 4.730 -0.897 3.158 1.00 0.00 30 LYS A CA 10
ATOM 4217 C C . LYS A 1 30 ? 5.298 0.329 3.849 1.00 0.00 30 LYS A C 10
ATOM 4218 O O . LYS A 1 30 ? 6.374 0.807 3.488 1.00 0.00 30 LYS A O 10
ATOM 4237 N N . ASN A 1 31 ? 4.539 0.855 4.803 1.00 0.00 31 ASN A N 10
ATOM 4238 C CA . ASN A 1 31 ? 4.921 2.063 5.527 1.00 0.00 31 ASN A CA 10
ATOM 4239 C C . ASN A 1 31 ? 5.118 3.199 4.523 1.00 0.00 31 ASN A C 10
ATOM 4240 O O . ASN A 1 31 ? 6.063 3.979 4.604 1.00 0.00 31 ASN A O 10
ATOM 4251 N N . GLY A 1 1 ? 3.943 3.540 2.972 1.00 0.00 1 GLY A N 11
ATOM 4252 C CA . GLY A 1 1 ? 3.993 4.453 1.846 1.00 0.00 1 GLY A CA 11
ATOM 4253 C C . GLY A 1 1 ? 4.633 3.843 0.609 1.00 0.00 1 GLY A C 11
ATOM 4254 O O . GLY A 1 1 ? 4.283 4.203 -0.517 1.00 0.00 1 GLY A O 11
ATOM 4258 N N . SER A 1 2 ? 5.572 2.929 0.806 1.00 0.00 2 SER A N 11
ATOM 4259 C CA . SER A 1 2 ? 6.256 2.294 -0.311 1.00 0.00 2 SER A CA 11
ATOM 4260 C C . SER A 1 2 ? 5.536 1.023 -0.754 1.00 0.00 2 SER A C 11
ATOM 4261 O O . SER A 1 2 ? 5.571 0.000 -0.068 1.00 0.00 2 SER A O 11
ATOM 4269 N N . ILE A 1 3 ? 4.895 1.087 -1.915 1.00 0.00 3 ILE A N 11
ATOM 4270 C CA . ILE A 1 3 ? 4.177 -0.062 -2.461 1.00 0.00 3 ILE A CA 11
ATOM 4271 C C . ILE A 1 3 ? 5.136 -1.196 -2.852 1.00 0.00 3 ILE A C 11
ATOM 4272 O O . ILE A 1 3 ? 4.930 -2.337 -2.441 1.00 0.00 3 ILE A O 11
ATOM 4288 N N . PRO A 1 4 ? 6.197 -0.912 -3.652 1.00 0.00 4 PRO A N 11
ATOM 4289 C CA . PRO A 1 4 ? 7.165 -1.935 -4.082 1.00 0.00 4 PRO A CA 11
ATOM 4290 C C . PRO A 1 4 ? 7.777 -2.699 -2.912 1.00 0.00 4 PRO A C 11
ATOM 4291 O O . PRO A 1 4 ? 8.092 -3.880 -3.036 1.00 0.00 4 PRO A O 11
ATOM 4302 N N . ALA A 1 5 ? 7.940 -2.020 -1.782 1.00 0.00 5 ALA A N 11
ATOM 4303 C CA . ALA A 1 5 ? 8.508 -2.639 -0.592 1.00 0.00 5 ALA A CA 11
ATOM 4304 C C . ALA A 1 5 ? 7.596 -3.743 -0.066 1.00 0.00 5 ALA A C 11
ATOM 4305 O O . ALA A 1 5 ? 8.063 -4.785 0.386 1.00 0.00 5 ALA A O 11
ATOM 4312 N N . CYS A 1 6 ? 6.293 -3.504 -0.128 1.00 0.00 6 CYS A N 11
ATOM 4313 C CA . CYS A 1 6 ? 5.320 -4.484 0.336 1.00 0.00 6 CYS A CA 11
ATOM 4314 C C . CYS A 1 6 ? 5.073 -5.540 -0.736 1.00 0.00 6 CYS A C 11
ATOM 4315 O O . CYS A 1 6 ? 5.100 -6.737 -0.458 1.00 0.00 6 CYS A O 11
ATOM 4322 N N . GLY A 1 7 ? 4.831 -5.080 -1.963 1.00 0.00 7 GLY A N 11
ATOM 4323 C CA . GLY A 1 7 ? 4.575 -5.986 -3.068 1.00 0.00 7 GLY A CA 11
ATOM 4324 C C . GLY A 1 7 ? 3.282 -6.756 -2.883 1.00 0.00 7 GLY A C 11
ATOM 4325 O O . GLY A 1 7 ? 3.218 -7.954 -3.156 1.00 0.00 7 GLY A O 11
ATOM 4329 N N . GLU A 1 8 ? 2.253 -6.067 -2.408 1.00 0.00 8 GLU A N 11
ATOM 4330 C CA . GLU A 1 8 ? 0.963 -6.693 -2.165 1.00 0.00 8 GLU A CA 11
ATOM 4331 C C . GLU A 1 8 ? -0.184 -5.765 -2.564 1.00 0.00 8 GLU A C 11
ATOM 4332 O O . GLU A 1 8 ? -0.118 -4.551 -2.365 1.00 0.00 8 GLU A O 11
ATOM 4344 N N . SER A 1 9 ? -1.241 -6.347 -3.108 1.00 0.00 9 SER A N 11
ATOM 4345 C CA . SER A 1 9 ? -2.413 -5.591 -3.508 1.00 0.00 9 SER A CA 11
ATOM 4346 C C . SER A 1 9 ? -3.506 -5.774 -2.462 1.00 0.00 9 SER A C 11
ATOM 4347 O O . SER A 1 9 ? -3.720 -6.882 -1.974 1.00 0.00 9 SER A O 11
ATOM 4355 N N . CYS A 1 10 ? -4.187 -4.694 -2.113 1.00 0.00 10 CYS A N 11
ATOM 4356 C CA . CYS A 1 10 ? -5.248 -4.758 -1.116 1.00 0.00 10 CYS A CA 11
ATOM 4357 C C . CYS A 1 10 ? -6.586 -5.098 -1.767 1.00 0.00 10 CYS A C 11
ATOM 4358 O O . CYS A 1 10 ? -7.551 -5.438 -1.077 1.00 0.00 10 CYS A O 11
ATOM 4365 N N . PHE A 1 11 ? -6.613 -5.022 -3.102 1.00 0.00 11 PHE A N 11
ATOM 4366 C CA . PHE A 1 11 ? -7.796 -5.335 -3.913 1.00 0.00 11 PHE A CA 11
ATOM 4367 C C . PHE A 1 11 ? -8.957 -4.370 -3.659 1.00 0.00 11 PHE A C 11
ATOM 4368 O O . PHE A 1 11 ? -9.331 -3.600 -4.544 1.00 0.00 11 PHE A O 11
ATOM 4385 N N . LYS A 1 12 ? -9.528 -4.422 -2.461 1.00 0.00 12 LYS A N 11
ATOM 4386 C CA . LYS A 1 12 ? -10.651 -3.567 -2.101 1.00 0.00 12 LYS A CA 11
ATOM 4387 C C . LYS A 1 12 ? -10.927 -3.653 -0.591 1.00 0.00 12 LYS A C 11
ATOM 4388 O O . LYS A 1 12 ? -12.048 -3.419 -0.126 1.00 0.00 12 LYS A O 11
ATOM 4407 N N . GLY A 1 13 ? -9.898 -3.964 0.184 1.00 0.00 13 GLY A N 11
ATOM 4408 C CA . GLY A 1 13 ? -10.078 -4.052 1.617 1.00 0.00 13 GLY A CA 11
ATOM 4409 C C . GLY A 1 13 ? -8.776 -4.043 2.387 1.00 0.00 13 GLY A C 11
ATOM 4410 O O . GLY A 1 13 ? -7.828 -3.353 2.012 1.00 0.00 13 GLY A O 11
ATOM 4414 N N . LYS A 1 14 ? -8.745 -4.804 3.473 1.00 0.00 14 LYS A N 11
ATOM 4415 C CA . LYS A 1 14 ? -7.571 -4.891 4.330 1.00 0.00 14 LYS A CA 11
ATOM 4416 C C . LYS A 1 14 ? -6.447 -5.685 3.672 1.00 0.00 14 LYS A C 11
ATOM 4417 O O . LYS A 1 14 ? -6.693 -6.606 2.888 1.00 0.00 14 LYS A O 11
ATOM 4436 N N . CYS A 1 15 ? -5.218 -5.324 4.005 1.00 0.00 15 CYS A N 11
ATOM 4437 C CA . CYS A 1 15 ? -4.045 -5.996 3.470 1.00 0.00 15 CYS A CA 11
ATOM 4438 C C . CYS A 1 15 ? -3.699 -7.212 4.325 1.00 0.00 15 CYS A C 11
ATOM 4439 O O . CYS A 1 15 ? -4.424 -7.543 5.271 1.00 0.00 15 CYS A O 11
ATOM 4446 N N . TYR A 1 16 ? -2.604 -7.879 3.993 1.00 0.00 16 TYR A N 11
ATOM 4447 C CA . TYR A 1 16 ? -2.173 -9.054 4.733 1.00 0.00 16 TYR A CA 11
ATOM 4448 C C . TYR A 1 16 ? -0.815 -8.821 5.382 1.00 0.00 16 TYR A C 11
ATOM 4449 O O . TYR A 1 16 ? -0.625 -9.129 6.560 1.00 0.00 16 TYR A O 11
ATOM 4467 N N . THR A 1 17 ? 0.126 -8.282 4.617 1.00 0.00 17 THR A N 11
ATOM 4468 C CA . THR A 1 17 ? 1.462 -8.018 5.125 1.00 0.00 17 THR A CA 11
ATOM 4469 C C . THR A 1 17 ? 1.448 -6.912 6.190 1.00 0.00 17 THR A C 11
ATOM 4470 O O . THR A 1 17 ? 1.091 -5.755 5.917 1.00 0.00 17 THR A O 11
ATOM 4481 N N . PRO A 1 18 ? 1.846 -7.261 7.428 1.00 0.00 18 PRO A N 11
ATOM 4482 C CA . PRO A 1 18 ? 1.884 -6.320 8.546 1.00 0.00 18 PRO A CA 11
ATOM 4483 C C . PRO A 1 18 ? 2.713 -5.081 8.230 1.00 0.00 18 PRO A C 11
ATOM 4484 O O . PRO A 1 18 ? 3.827 -5.176 7.699 1.00 0.00 18 PRO A O 11
ATOM 4495 N N . GLY A 1 19 ? 2.159 -3.922 8.550 1.00 0.00 19 GLY A N 11
ATOM 4496 C CA . GLY A 1 19 ? 2.847 -2.678 8.292 1.00 0.00 19 GLY A CA 11
ATOM 4497 C C . GLY A 1 19 ? 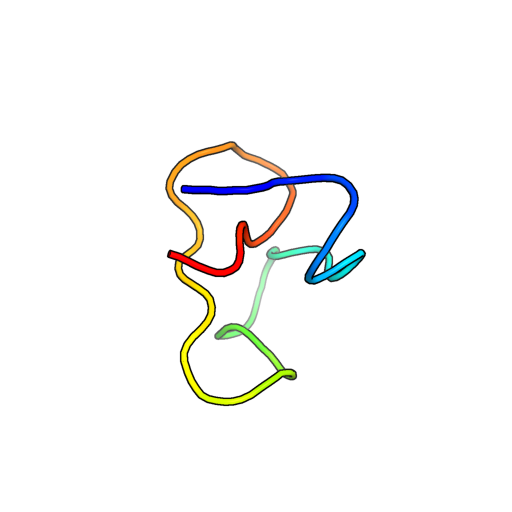2.400 -2.024 7.001 1.00 0.00 19 GLY A C 11
ATOM 4498 O O . GLY A 1 19 ? 2.642 -0.837 6.789 1.00 0.00 19 GLY A O 11
ATOM 4502 N N . CYS A 1 20 ? 1.758 -2.788 6.127 1.00 0.00 20 CYS A N 11
ATOM 4503 C CA . CYS A 1 20 ? 1.299 -2.243 4.861 1.00 0.00 20 CYS A CA 11
ATOM 4504 C C . CYS A 1 20 ? -0.110 -1.672 4.996 1.00 0.00 20 CYS A C 11
ATOM 4505 O O . CYS A 1 20 ? -0.925 -2.174 5.771 1.00 0.00 20 CYS A O 11
ATOM 4512 N N . SER A 1 21 ? -0.384 -0.619 4.243 1.00 0.00 21 SER A N 11
ATOM 4513 C CA . SER A 1 21 ? -1.685 0.032 4.268 1.00 0.00 21 SER A CA 11
ATOM 4514 C C . SER A 1 21 ? -2.156 0.325 2.844 1.00 0.00 21 SER A C 11
ATOM 4515 O O . SER A 1 21 ? -1.357 0.710 1.986 1.00 0.00 21 SER A O 11
ATOM 4523 N N . CYS A 1 22 ? -3.448 0.130 2.597 1.00 0.00 22 CYS A N 11
ATOM 4524 C CA . CYS A 1 22 ? -4.039 0.364 1.278 1.00 0.00 22 CYS A CA 11
ATOM 4525 C C . CYS A 1 22 ? -4.208 1.866 1.021 1.00 0.00 22 CYS A C 11
ATOM 4526 O O . CYS A 1 22 ? -5.303 2.343 0.732 1.00 0.00 22 CYS A O 11
ATOM 4533 N N . SER A 1 23 ? -3.114 2.603 1.154 1.00 0.00 23 SER A N 11
ATOM 4534 C CA . SER A 1 23 ? -3.117 4.043 0.963 1.00 0.00 23 SER A CA 11
ATOM 4535 C C . SER A 1 23 ? -3.229 4.405 -0.514 1.00 0.00 23 SER A C 11
ATOM 4536 O O . SER A 1 23 ? -3.839 5.411 -0.873 1.00 0.00 23 SER A O 11
ATOM 4544 N N . LYS A 1 24 ? -2.631 3.587 -1.369 1.00 0.00 24 LYS A N 11
ATOM 4545 C CA . LYS A 1 24 ? -2.660 3.834 -2.800 1.00 0.00 24 LYS A CA 11
ATOM 4546 C C . LYS A 1 24 ? -3.459 2.756 -3.519 1.00 0.00 24 LYS A C 11
ATOM 4547 O O . LYS A 1 24 ? -2.901 1.934 -4.247 1.00 0.00 24 LYS A O 11
ATOM 4566 N N . TYR A 1 25 ? -4.767 2.780 -3.291 1.00 0.00 25 TYR A N 11
ATOM 4567 C CA . TYR A 1 25 ? -5.704 1.828 -3.885 1.00 0.00 25 TYR A CA 11
ATOM 4568 C C . TYR A 1 25 ? -5.459 1.661 -5.390 1.00 0.00 25 TYR A C 11
ATOM 4569 O O . TYR A 1 25 ? -5.211 2.639 -6.095 1.00 0.00 25 TYR A O 11
ATOM 4587 N N . PRO A 1 26 ? -5.513 0.416 -5.905 1.00 0.00 26 PRO A N 11
ATOM 4588 C CA . PRO A 1 26 ? -5.803 -0.781 -5.124 1.00 0.00 26 PRO A CA 11
ATOM 4589 C C . PRO A 1 26 ? -4.546 -1.529 -4.678 1.00 0.00 26 PRO A C 11
ATOM 4590 O O . PRO A 1 26 ? -4.566 -2.751 -4.503 1.00 0.00 26 PRO A O 11
ATOM 4601 N N . LEU A 1 27 ? -3.459 -0.804 -4.493 1.00 0.00 27 LEU A N 11
ATOM 4602 C CA . LEU A 1 27 ? -2.212 -1.410 -4.069 1.00 0.00 27 LEU A CA 11
ATOM 4603 C C . LEU A 1 27 ? -1.890 -1.052 -2.634 1.00 0.00 27 LEU A C 11
ATOM 4604 O O . LEU A 1 27 ? -2.074 0.085 -2.198 1.00 0.00 27 LEU A O 11
ATOM 4620 N N . CYS A 1 28 ? -1.396 -2.028 -1.907 1.00 0.00 28 CYS A N 11
ATOM 4621 C CA . CYS A 1 28 ? -1.034 -1.814 -0.525 1.00 0.00 28 CYS A CA 11
ATOM 4622 C C . CYS A 1 28 ? 0.404 -1.327 -0.453 1.00 0.00 28 CYS A C 11
ATOM 4623 O O . CYS A 1 28 ? 1.289 -1.844 -1.138 1.00 0.00 28 CYS A O 11
ATOM 4630 N N . ALA A 1 29 ? 0.621 -0.311 0.352 1.00 0.00 29 ALA A N 11
ATOM 4631 C CA . ALA A 1 29 ? 1.936 0.284 0.497 1.00 0.00 29 ALA A CA 11
ATOM 4632 C C . ALA A 1 29 ? 2.528 0.013 1.870 1.00 0.00 29 ALA A C 11
ATOM 4633 O O . ALA A 1 29 ? 1.865 0.188 2.891 1.00 0.00 29 ALA A O 11
ATOM 4640 N N . LYS A 1 30 ? 3.792 -0.380 1.888 1.00 0.00 30 LYS A N 11
ATOM 4641 C CA . LYS A 1 30 ? 4.497 -0.637 3.129 1.00 0.00 30 LYS A CA 11
ATOM 4642 C C . LYS A 1 30 ? 5.051 0.675 3.649 1.00 0.00 30 LYS A C 11
ATOM 4643 O O . LYS A 1 30 ? 6.124 1.111 3.231 1.00 0.00 30 LYS A O 11
ATOM 4662 N N . ASN A 1 31 ? 4.283 1.314 4.525 1.00 0.00 31 ASN A N 11
ATOM 4663 C CA . ASN A 1 31 ? 4.653 2.607 5.091 1.00 0.00 31 ASN A CA 11
ATOM 4664 C C . ASN A 1 31 ? 4.822 3.630 3.966 1.00 0.00 31 ASN A C 11
ATOM 4665 O O . ASN A 1 31 ? 5.716 4.473 3.992 1.00 0.00 31 ASN A O 11
ATOM 4676 N N . GLY A 1 1 ? 4.364 3.637 3.189 1.00 0.00 1 GLY A N 12
ATOM 4677 C CA . GLY A 1 1 ? 4.487 4.570 2.087 1.00 0.00 1 GLY A CA 12
ATOM 4678 C C . GLY A 1 1 ? 5.045 3.933 0.826 1.00 0.00 1 GLY A C 12
ATOM 4679 O O . GLY A 1 1 ? 4.681 4.322 -0.282 1.00 0.00 1 GLY A O 12
ATOM 4683 N N . SER A 1 2 ? 5.937 2.962 0.983 1.00 0.00 2 SER A N 12
ATOM 4684 C CA . SER A 1 2 ? 6.537 2.302 -0.168 1.00 0.00 2 SER A CA 12
ATOM 4685 C C . SER A 1 2 ? 5.698 1.109 -0.623 1.00 0.00 2 SER A C 12
ATOM 4686 O O . SER A 1 2 ? 5.657 0.072 0.042 1.00 0.00 2 SER A O 12
ATOM 4694 N N . ILE A 1 3 ? 5.038 1.259 -1.763 1.00 0.00 3 ILE A N 12
ATOM 4695 C CA . ILE A 1 3 ? 4.205 0.194 -2.321 1.00 0.00 3 ILE A CA 12
ATOM 4696 C C . ILE A 1 3 ? 5.052 -1.011 -2.764 1.00 0.00 3 ILE A C 12
ATOM 4697 O O . ILE A 1 3 ? 4.766 -2.141 -2.364 1.00 0.00 3 ILE A O 12
ATOM 4713 N N . PRO A 1 4 ? 6.105 -0.800 -3.596 1.00 0.00 4 PRO A N 12
ATOM 4714 C CA . PRO A 1 4 ? 6.967 -1.895 -4.074 1.00 0.00 4 PRO A CA 12
ATOM 4715 C C . PRO A 1 4 ? 7.580 -2.707 -2.938 1.00 0.00 4 PRO A C 12
ATOM 4716 O O . PRO A 1 4 ? 7.800 -3.907 -3.075 1.00 0.00 4 PRO A O 12
ATOM 4727 N N . ALA A 1 5 ? 7.855 -2.043 -1.820 1.00 0.00 5 ALA A N 12
ATOM 4728 C CA . ALA A 1 5 ? 8.443 -2.707 -0.662 1.00 0.00 5 ALA A CA 12
ATOM 4729 C C . ALA A 1 5 ? 7.471 -3.714 -0.054 1.00 0.00 5 ALA A C 12
ATOM 4730 O O . ALA A 1 5 ? 7.881 -4.740 0.485 1.00 0.00 5 ALA A O 12
ATOM 4737 N N . CYS A 1 6 ? 6.184 -3.409 -0.136 1.00 0.00 6 CYS A N 12
ATOM 4738 C CA . CYS A 1 6 ? 5.163 -4.291 0.405 1.00 0.00 6 CYS A CA 12
ATOM 4739 C C . CYS A 1 6 ? 4.860 -5.428 -0.560 1.00 0.00 6 CYS A C 12
ATOM 4740 O O . CYS A 1 6 ? 4.799 -6.591 -0.160 1.00 0.00 6 CYS A O 12
ATOM 4747 N N . GLY A 1 7 ? 4.660 -5.079 -1.829 1.00 0.00 7 GLY A N 12
ATOM 4748 C CA . GLY A 1 7 ? 4.353 -6.075 -2.837 1.00 0.00 7 GLY A CA 12
ATOM 4749 C C . GLY A 1 7 ? 3.032 -6.773 -2.569 1.00 0.00 7 GLY A C 12
ATOM 4750 O O . GLY A 1 7 ? 2.922 -7.986 -2.727 1.00 0.00 7 GLY A O 12
ATOM 4754 N N . GLU A 1 8 ? 2.030 -6.002 -2.160 1.00 0.00 8 GLU A N 12
ATOM 4755 C CA . GLU A 1 8 ? 0.717 -6.553 -1.863 1.00 0.00 8 GLU A CA 12
ATOM 4756 C C . GLU A 1 8 ? -0.374 -5.606 -2.351 1.00 0.00 8 GLU A C 12
ATOM 4757 O O . GLU A 1 8 ? -0.156 -4.396 -2.472 1.00 0.00 8 GLU A O 12
ATOM 4769 N N . SER A 1 9 ? -1.541 -6.156 -2.640 1.00 0.00 9 SER A N 12
ATOM 4770 C CA . SER A 1 9 ? -2.657 -5.358 -3.129 1.00 0.00 9 SER A CA 12
ATOM 4771 C C . SER A 1 9 ? -3.851 -5.458 -2.186 1.00 0.00 9 SER A C 12
ATOM 4772 O O . SER A 1 9 ? -4.263 -6.547 -1.794 1.00 0.00 9 SER A O 12
ATOM 4780 N N . CYS A 1 10 ? -4.411 -4.320 -1.826 1.00 0.00 10 CYS A N 12
ATOM 4781 C CA . CYS A 1 10 ? -5.549 -4.286 -0.925 1.00 0.00 10 CYS A CA 12
ATOM 4782 C C . CYS A 1 10 ? -6.873 -4.393 -1.677 1.00 0.00 10 CYS A C 12
ATOM 4783 O O . CYS A 1 10 ? -7.856 -3.749 -1.322 1.00 0.00 10 CYS A O 12
ATOM 4790 N N . PHE A 1 11 ? -6.902 -5.233 -2.707 1.00 0.00 11 PHE A N 12
ATOM 4791 C CA . PHE A 1 11 ? -8.120 -5.431 -3.482 1.00 0.00 11 PHE A CA 12
ATOM 4792 C C . PHE A 1 11 ? -9.126 -6.239 -2.669 1.00 0.00 11 PHE A C 12
ATOM 4793 O O . PHE A 1 11 ? -10.331 -6.047 -2.787 1.00 0.00 11 PHE A O 12
ATOM 4810 N N . LYS A 1 12 ? -8.614 -7.129 -1.824 1.00 0.00 12 LYS A N 12
ATOM 4811 C CA . LYS A 1 12 ? -9.465 -7.953 -0.973 1.00 0.00 12 LYS A CA 12
ATOM 4812 C C . LYS A 1 12 ? -9.631 -7.302 0.400 1.00 0.00 12 LYS A C 12
ATOM 4813 O O . LYS A 1 12 ? -9.620 -7.974 1.434 1.00 0.00 12 LYS A O 12
ATOM 4832 N N . GLY A 1 13 ? -9.784 -5.989 0.404 1.00 0.00 13 GLY A N 12
ATOM 4833 C CA . GLY A 1 13 ? -9.949 -5.273 1.648 1.00 0.00 13 GLY A CA 12
ATOM 4834 C C . GLY A 1 13 ? -8.632 -5.034 2.362 1.00 0.00 13 GLY A C 12
ATOM 4835 O O . GLY A 1 13 ? -7.784 -4.286 1.881 1.00 0.00 13 GLY A O 12
ATOM 4839 N N . LYS A 1 14 ? -8.474 -5.658 3.522 1.00 0.00 14 LYS A N 12
ATOM 4840 C CA . LYS A 1 14 ? -7.270 -5.500 4.326 1.00 0.00 14 LYS A CA 12
ATOM 4841 C C . LYS A 1 14 ? -6.027 -6.085 3.651 1.00 0.00 14 LYS A C 12
ATOM 4842 O O . LYS A 1 14 ? -6.105 -7.026 2.850 1.00 0.00 14 LYS A O 12
ATOM 4861 N N . CYS A 1 15 ? -4.883 -5.517 3.996 1.00 0.00 15 CYS A N 12
ATOM 4862 C CA . CYS A 1 15 ? -3.604 -5.958 3.465 1.00 0.00 15 CYS A CA 12
ATOM 4863 C C . CYS A 1 15 ? -3.129 -7.202 4.200 1.00 0.00 15 CYS A C 12
ATOM 4864 O O . CYS A 1 15 ? -3.383 -7.362 5.396 1.00 0.00 15 CYS A O 12
ATOM 4871 N N . TYR A 1 16 ? -2.446 -8.080 3.484 1.00 0.00 16 TYR A N 12
ATOM 4872 C CA . TYR A 1 16 ? -1.933 -9.305 4.075 1.00 0.00 16 TYR A CA 12
ATOM 4873 C C . TYR A 1 16 ? -0.587 -9.054 4.739 1.00 0.00 16 TYR A C 12
ATOM 4874 O O . TYR A 1 16 ? -0.317 -9.574 5.820 1.00 0.00 16 TYR A O 12
ATOM 4892 N N . THR A 1 17 ? 0.251 -8.259 4.086 1.00 0.00 17 THR A N 12
ATOM 4893 C CA . THR A 1 17 ? 1.563 -7.944 4.617 1.00 0.00 17 THR A CA 12
ATOM 4894 C C . THR A 1 17 ? 1.458 -6.970 5.795 1.00 0.00 17 THR A C 12
ATOM 4895 O O . THR A 1 17 ? 1.048 -5.808 5.638 1.00 0.00 17 THR A O 12
ATOM 4906 N N . PRO A 1 18 ? 1.831 -7.435 7.000 1.00 0.00 18 PRO A N 12
ATOM 4907 C CA . PRO A 1 18 ? 1.775 -6.623 8.212 1.00 0.00 18 PRO A CA 12
ATOM 4908 C C . PRO A 1 18 ? 2.568 -5.333 8.070 1.00 0.00 18 PRO A C 12
ATOM 4909 O O . PRO A 1 18 ? 3.712 -5.334 7.597 1.00 0.00 18 PRO A O 12
ATOM 4920 N N . GLY A 1 19 ? 1.952 -4.236 8.474 1.00 0.00 19 GLY A N 12
ATOM 4921 C CA . GLY A 1 19 ? 2.599 -2.948 8.386 1.00 0.00 19 GLY A CA 12
ATOM 4922 C C . GLY A 1 19 ? 2.217 -2.181 7.136 1.00 0.00 19 GLY A C 12
ATOM 4923 O O . GLY A 1 19 ? 2.523 -0.998 7.021 1.00 0.00 19 GLY A O 12
ATOM 4927 N N . CYS A 1 20 ? 1.562 -2.840 6.186 1.00 0.00 20 CYS A N 12
ATOM 4928 C CA . CYS A 1 20 ? 1.171 -2.155 4.961 1.00 0.00 20 CYS A CA 12
ATOM 4929 C C . CYS A 1 20 ? -0.204 -1.519 5.091 1.00 0.00 20 CYS A C 12
ATOM 4930 O O . CYS A 1 20 ? -1.096 -2.059 5.743 1.00 0.00 20 CYS A O 12
ATOM 4937 N N . SER A 1 21 ? -0.363 -0.373 4.453 1.00 0.00 21 SER A N 12
ATOM 4938 C CA . SER A 1 21 ? -1.621 0.351 4.466 1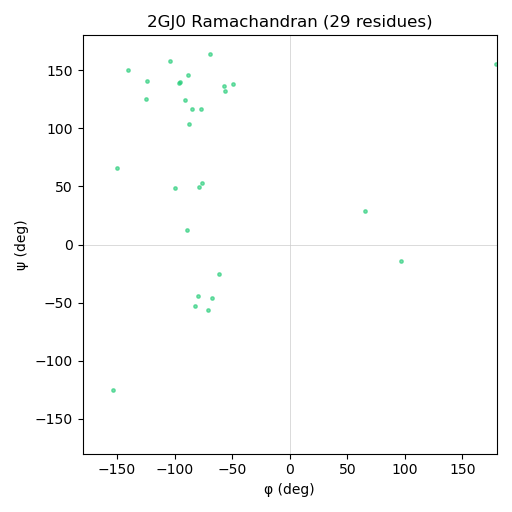.00 0.00 21 SER A CA 12
ATOM 4939 C C . SER A 1 21 ? -2.113 0.550 3.038 1.00 0.00 21 SER A C 12
ATOM 4940 O O . SER A 1 21 ? -1.309 0.746 2.127 1.00 0.00 21 SER A O 12
ATOM 4948 N N . CYS A 1 22 ? -3.423 0.486 2.844 1.00 0.00 22 CYS A N 12
ATOM 4949 C CA . CYS A 1 22 ? -4.015 0.655 1.519 1.00 0.00 22 CYS A CA 12
ATOM 4950 C C . CYS A 1 22 ? -3.970 2.124 1.094 1.00 0.00 22 CYS A C 12
ATOM 4951 O O . CYS A 1 22 ? -4.995 2.802 1.042 1.00 0.00 22 CYS A O 12
ATOM 4958 N N . SER A 1 23 ? -2.772 2.613 0.809 1.00 0.00 23 SER A N 12
ATOM 4959 C CA . SER A 1 23 ? -2.581 3.995 0.404 1.00 0.00 23 SER A CA 12
ATOM 4960 C C . SER A 1 23 ? -2.532 4.099 -1.116 1.00 0.00 23 SER A C 12
ATOM 4961 O O . SER A 1 23 ? -1.977 5.048 -1.673 1.00 0.00 23 SER A O 12
ATOM 4969 N N . LYS A 1 24 ? -3.136 3.117 -1.774 1.00 0.00 24 LYS A N 12
ATOM 4970 C CA . LYS A 1 24 ? -3.197 3.055 -3.219 1.00 0.00 24 LYS A CA 12
ATOM 4971 C C . LYS A 1 24 ? -4.420 2.257 -3.623 1.00 0.00 24 LYS A C 12
ATOM 4972 O O . LYS A 1 24 ? -4.929 1.447 -2.860 1.00 0.00 24 LYS A O 12
ATOM 4991 N N . TYR A 1 25 ? -4.911 2.550 -4.795 1.00 0.00 25 TYR A N 12
ATOM 4992 C CA . TYR A 1 25 ? -6.127 1.950 -5.326 1.00 0.00 25 TYR A CA 12
ATOM 4993 C C . TYR A 1 25 ? -5.901 0.865 -6.393 1.00 0.00 25 TYR A C 12
ATOM 4994 O O . TYR A 1 25 ? -5.791 1.172 -7.578 1.00 0.00 25 TYR A O 12
ATOM 5012 N N . PRO A 1 26 ? -5.842 -0.425 -6.022 1.00 0.00 26 PRO A N 12
ATOM 5013 C CA . PRO A 1 26 ? -5.954 -0.948 -4.675 1.00 0.00 26 PRO A CA 12
ATOM 5014 C C . PRO A 1 26 ? -4.615 -1.538 -4.214 1.00 0.00 26 PRO A C 12
ATOM 5015 O O . PRO A 1 26 ? -4.478 -2.755 -4.077 1.00 0.00 26 PRO A O 12
ATOM 5026 N N . LEU A 1 27 ? -3.615 -0.697 -4.028 1.00 0.00 27 LEU A N 12
ATOM 5027 C CA . LEU A 1 27 ? -2.298 -1.185 -3.646 1.00 0.00 27 LEU A CA 12
ATOM 5028 C C . LEU A 1 27 ? -1.918 -0.868 -2.205 1.00 0.00 27 LEU A C 12
ATOM 5029 O O . LEU A 1 27 ? -2.111 0.243 -1.716 1.00 0.00 27 LEU A O 12
ATOM 5045 N N . CYS A 1 28 ? -1.342 -1.859 -1.547 1.00 0.00 28 CYS A N 12
ATOM 5046 C CA . CYS A 1 28 ? -0.886 -1.708 -0.174 1.00 0.00 28 CYS A CA 12
ATOM 5047 C C . CYS A 1 28 ? 0.536 -1.159 -0.146 1.00 0.00 28 CYS A C 12
ATOM 5048 O O . CYS A 1 28 ? 1.438 -1.701 -0.786 1.00 0.00 28 CYS A O 12
ATOM 5055 N N . ALA A 1 29 ? 0.730 -0.090 0.604 1.00 0.00 29 ALA A N 12
ATOM 5056 C CA . ALA A 1 29 ? 2.035 0.530 0.730 1.00 0.00 29 ALA A CA 12
ATOM 5057 C C . ALA A 1 29 ? 2.659 0.184 2.073 1.00 0.00 29 ALA A C 12
ATOM 5058 O O . ALA A 1 29 ? 2.016 0.315 3.116 1.00 0.00 29 ALA A O 12
ATOM 5065 N N . LYS A 1 30 ? 3.912 -0.238 2.051 1.00 0.00 30 LYS A N 12
ATOM 5066 C CA . LYS A 1 30 ? 4.621 -0.576 3.271 1.00 0.00 30 LYS A CA 12
ATOM 5067 C C . LYS A 1 30 ? 5.273 0.679 3.816 1.00 0.00 30 LYS A C 12
ATOM 5068 O O . LYS A 1 30 ? 6.386 1.032 3.423 1.00 0.00 30 LYS A O 12
ATOM 5087 N N . ASN A 1 31 ? 4.544 1.361 4.688 1.00 0.00 31 ASN A N 12
ATOM 5088 C CA . ASN A 1 31 ? 5.000 2.611 5.282 1.00 0.00 31 ASN A CA 12
ATOM 5089 C C . ASN A 1 31 ? 5.241 3.643 4.187 1.00 0.00 31 ASN A C 12
ATOM 5090 O O . ASN A 1 31 ? 6.193 4.418 4.238 1.00 0.00 31 ASN A O 12
ATOM 5101 N N . GLY A 1 1 ? 3.926 3.512 3.037 1.00 0.00 1 GLY A N 13
ATOM 5102 C CA . GLY A 1 1 ? 4.217 4.341 1.883 1.00 0.00 1 GLY A CA 13
ATOM 5103 C C . GLY A 1 1 ? 4.952 3.590 0.783 1.00 0.00 1 GLY A C 13
ATOM 5104 O O . GLY A 1 1 ? 4.791 3.896 -0.398 1.00 0.00 1 GLY A O 13
ATOM 5108 N N . SER A 1 2 ? 5.765 2.615 1.169 1.00 0.00 2 SER A N 13
ATOM 5109 C CA . SER A 1 2 ? 6.538 1.832 0.209 1.00 0.00 2 SER A CA 13
ATOM 5110 C C . SER A 1 2 ? 5.668 0.803 -0.523 1.00 0.00 2 SER A C 13
ATOM 5111 O O . SER A 1 2 ? 5.335 -0.244 0.033 1.00 0.00 2 SER A O 13
ATOM 5119 N N . ILE A 1 3 ? 5.317 1.098 -1.770 1.00 0.00 3 ILE A N 13
ATOM 5120 C CA . ILE A 1 3 ? 4.496 0.191 -2.576 1.00 0.00 3 ILE A CA 13
ATOM 5121 C C . ILE A 1 3 ? 5.297 -1.027 -3.068 1.00 0.00 3 ILE A C 13
ATOM 5122 O O . ILE A 1 3 ? 4.922 -2.164 -2.778 1.00 0.00 3 ILE A O 13
ATOM 5138 N N . PRO A 1 4 ? 6.404 -0.819 -3.823 1.00 0.00 4 PRO A N 13
ATOM 5139 C CA . PRO A 1 4 ? 7.219 -1.927 -4.352 1.00 0.00 4 PRO A CA 13
ATOM 5140 C C . PRO A 1 4 ? 7.805 -2.810 -3.258 1.00 0.00 4 PRO A C 13
ATOM 5141 O O . PRO A 1 4 ? 8.056 -3.992 -3.472 1.00 0.00 4 PRO A O 13
ATOM 5152 N N . ALA A 1 5 ? 8.026 -2.224 -2.091 1.00 0.00 5 ALA A N 13
ATOM 5153 C CA . ALA A 1 5 ? 8.589 -2.958 -0.968 1.00 0.00 5 ALA A CA 13
ATOM 5154 C C . ALA A 1 5 ? 7.570 -3.920 -0.371 1.00 0.00 5 ALA A C 13
ATOM 5155 O O . ALA A 1 5 ? 7.926 -4.989 0.117 1.00 0.00 5 ALA A O 13
ATOM 5162 N N . CYS A 1 6 ? 6.304 -3.528 -0.398 1.00 0.00 6 CYS A N 13
ATOM 5163 C CA . CYS A 1 6 ? 5.245 -4.359 0.153 1.00 0.00 6 CYS A CA 13
ATOM 5164 C C . CYS A 1 6 ? 4.816 -5.450 -0.825 1.00 0.00 6 CYS A C 13
ATOM 5165 O O . CYS A 1 6 ? 4.766 -6.627 -0.469 1.00 0.00 6 CYS A O 13
ATOM 5172 N N . GLY A 1 7 ? 4.489 -5.053 -2.052 1.00 0.00 7 GLY A N 13
ATOM 5173 C CA . GLY A 1 7 ? 4.052 -6.016 -3.051 1.00 0.00 7 GLY A CA 13
ATOM 5174 C C . GLY A 1 7 ? 2.577 -6.372 -2.920 1.00 0.00 7 GLY A C 13
ATOM 5175 O O . GLY A 1 7 ? 1.920 -6.682 -3.914 1.00 0.00 7 GLY A O 13
ATOM 5179 N N . GLU A 1 8 ? 2.071 -6.336 -1.690 1.00 0.00 8 GLU A N 13
ATOM 5180 C CA . GLU A 1 8 ? 0.675 -6.660 -1.398 1.00 0.00 8 GLU A CA 13
ATOM 5181 C C . GLU A 1 8 ? -0.287 -5.802 -2.222 1.00 0.00 8 GLU A C 13
ATOM 5182 O O . GLU A 1 8 ? -0.046 -4.612 -2.457 1.00 0.00 8 GLU A O 13
ATOM 5194 N N . SER A 1 9 ? -1.378 -6.413 -2.647 1.00 0.00 9 SER A N 13
ATOM 5195 C CA . SER A 1 9 ? -2.379 -5.726 -3.439 1.00 0.00 9 SER A CA 13
ATOM 5196 C C . SER A 1 9 ? -3.683 -5.557 -2.663 1.00 0.00 9 SER A C 13
ATOM 5197 O O . SER A 1 9 ? -4.229 -6.512 -2.115 1.00 0.00 9 SER A O 13
ATOM 5205 N N . CYS A 1 10 ? -4.188 -4.337 -2.650 1.00 0.00 10 CYS A N 13
ATOM 5206 C CA . CYS A 1 10 ? -5.436 -4.023 -1.975 1.00 0.00 10 CYS A CA 13
ATOM 5207 C C . CYS A 1 10 ? -6.597 -4.225 -2.945 1.00 0.00 10 CYS A C 13
ATOM 5208 O O . CYS A 1 10 ? -7.269 -3.277 -3.350 1.00 0.00 10 CYS A O 13
ATOM 5215 N N . PHE A 1 11 ? -6.803 -5.475 -3.337 1.00 0.00 11 PHE A N 13
ATOM 5216 C CA . PHE A 1 11 ? -7.853 -5.840 -4.283 1.00 0.00 11 PHE A CA 13
ATOM 5217 C C . PHE A 1 11 ? -9.251 -5.801 -3.652 1.00 0.00 11 PHE A C 13
ATOM 5218 O O . PHE A 1 11 ? -10.028 -6.748 -3.807 1.00 0.00 11 PHE A O 13
ATOM 5235 N N . LYS A 1 12 ? -9.565 -4.699 -2.966 1.00 0.00 12 LYS A N 13
ATOM 5236 C CA . LYS A 1 12 ? -10.866 -4.511 -2.308 1.00 0.00 12 LYS A CA 13
ATOM 5237 C C . LYS A 1 12 ? -10.974 -5.420 -1.090 1.00 0.00 12 LYS A C 13
ATOM 5238 O O . LYS A 1 12 ? -11.807 -6.323 -1.049 1.00 0.00 12 LYS A O 13
ATOM 5257 N N . GLY A 1 13 ? -10.120 -5.184 -0.108 1.00 0.00 13 GLY A N 13
ATOM 5258 C CA . GLY A 1 13 ? -10.133 -5.997 1.087 1.00 0.00 13 GLY A CA 13
ATOM 5259 C C . GLY A 1 13 ? -9.253 -5.426 2.175 1.00 0.00 13 GLY A C 13
ATOM 5260 O O . GLY A 1 13 ? -9.572 -4.398 2.766 1.00 0.00 13 GLY A O 13
ATOM 5264 N N . LYS A 1 14 ? -8.138 -6.091 2.432 1.00 0.00 14 LYS A N 13
ATOM 5265 C CA . LYS A 1 14 ? -7.199 -5.655 3.448 1.00 0.00 14 LYS A CA 13
ATOM 5266 C C . LYS A 1 14 ? -5.822 -6.233 3.167 1.00 0.00 14 LYS A C 13
ATOM 5267 O O . LYS A 1 14 ? -5.705 -7.322 2.609 1.00 0.00 14 LYS A O 13
ATOM 5286 N N . CYS A 1 15 ? -4.793 -5.492 3.536 1.00 0.00 15 CYS A N 13
ATOM 5287 C CA . CYS A 1 15 ? -3.423 -5.923 3.316 1.00 0.00 15 CYS A CA 13
ATOM 5288 C C . CYS A 1 15 ? -3.026 -6.983 4.335 1.00 0.00 15 CYS A C 13
ATOM 5289 O O . CYS A 1 15 ? -3.227 -6.798 5.537 1.00 0.00 15 CYS A O 13
ATOM 5296 N N . TYR A 1 16 ? -2.465 -8.085 3.859 1.00 0.00 16 TYR A N 13
ATOM 5297 C CA . TYR A 1 16 ? -2.039 -9.160 4.740 1.00 0.00 16 TYR A CA 13
ATOM 5298 C C . TYR A 1 16 ? -0.680 -8.836 5.341 1.00 0.00 16 TYR A C 13
ATOM 5299 O O . TYR A 1 16 ? -0.428 -9.106 6.515 1.00 0.00 16 TYR A O 13
ATOM 5317 N N . THR A 1 17 ? 0.191 -8.263 4.521 1.00 0.00 17 THR A N 13
ATOM 5318 C CA . THR A 1 17 ? 1.533 -7.900 4.951 1.00 0.00 17 THR A CA 13
ATOM 5319 C C . THR A 1 17 ? 1.501 -6.798 6.018 1.00 0.00 17 THR A C 13
ATOM 5320 O O . THR A 1 17 ? 1.063 -5.666 5.760 1.00 0.00 17 THR A O 13
ATOM 5331 N N . PRO A 1 18 ? 1.975 -7.120 7.235 1.00 0.00 18 PRO A N 13
ATOM 5332 C CA . PRO A 1 18 ? 2.010 -6.171 8.347 1.00 0.00 18 PRO A CA 13
ATOM 5333 C C . PRO A 1 18 ? 2.807 -4.923 8.002 1.00 0.00 18 PRO A C 13
ATOM 5334 O O . PRO A 1 18 ? 3.910 -5.003 7.458 1.00 0.00 18 PRO A O 13
ATOM 5345 N N . GLY A 1 19 ? 2.235 -3.772 8.303 1.00 0.00 19 GLY A N 13
ATOM 5346 C CA . GLY A 1 19 ? 2.897 -2.525 8.003 1.00 0.00 19 GLY A CA 13
ATOM 5347 C C . GLY A 1 19 ? 2.366 -1.896 6.734 1.00 0.00 19 GLY A C 13
ATOM 5348 O O . GLY A 1 19 ? 2.553 -0.701 6.501 1.00 0.00 19 GLY A O 13
ATOM 5352 N N . CYS A 1 20 ? 1.708 -2.692 5.901 1.00 0.00 20 CYS A N 13
ATOM 5353 C CA . CYS A 1 20 ? 1.162 -2.175 4.659 1.00 0.00 20 CYS A CA 13
ATOM 5354 C C . CYS A 1 20 ? -0.254 -1.657 4.858 1.00 0.00 20 CYS A C 13
ATOM 5355 O O . CYS A 1 20 ? -1.034 -2.212 5.631 1.00 0.00 20 CYS A O 13
ATOM 5362 N N . SER A 1 21 ? -0.577 -0.592 4.151 1.00 0.00 21 SER A N 13
ATOM 5363 C CA . SER A 1 21 ? -1.893 0.013 4.228 1.00 0.00 21 SER A CA 13
ATOM 5364 C C . SER A 1 21 ? -2.406 0.339 2.831 1.00 0.00 21 SER A C 13
ATOM 5365 O O . SER A 1 21 ? -1.617 0.622 1.924 1.00 0.00 21 SER A O 13
ATOM 5373 N N . CYS A 1 22 ? -3.722 0.288 2.660 1.00 0.00 22 CYS A N 13
ATOM 5374 C CA . CYS A 1 22 ? -4.362 0.574 1.376 1.00 0.00 22 CYS A CA 13
ATOM 5375 C C . CYS A 1 22 ? -4.363 2.084 1.107 1.00 0.00 22 CYS A C 13
ATOM 5376 O O . CYS A 1 22 ? -5.401 2.687 0.847 1.00 0.00 22 CYS A O 13
ATOM 5383 N N . SER A 1 23 ? -3.184 2.687 1.201 1.00 0.00 23 SER A N 13
ATOM 5384 C CA . SER A 1 23 ? -3.019 4.116 1.002 1.00 0.00 23 SER A CA 13
ATOM 5385 C C . SER A 1 23 ? -2.949 4.469 -0.482 1.00 0.00 23 SER A C 13
ATOM 5386 O O . SER A 1 23 ? -2.981 5.645 -0.850 1.00 0.00 23 SER A O 13
ATOM 5394 N N . LYS A 1 24 ? -2.834 3.453 -1.329 1.00 0.00 24 LYS A N 13
ATOM 5395 C CA . LYS A 1 24 ? -2.743 3.667 -2.768 1.00 0.00 24 LYS A CA 13
ATOM 5396 C C . LYS A 1 24 ? -3.513 2.591 -3.522 1.00 0.00 24 LYS A C 13
ATOM 5397 O O . LYS A 1 24 ? -2.927 1.809 -4.267 1.00 0.00 24 LYS A O 13
ATOM 5416 N N . TYR A 1 25 ? -4.826 2.570 -3.312 1.00 0.00 25 TYR A N 13
ATOM 5417 C CA . TYR A 1 25 ? -5.722 1.607 -3.959 1.00 0.00 25 TYR A CA 13
ATOM 5418 C C . TYR A 1 25 ? -5.450 1.534 -5.466 1.00 0.00 25 TYR A C 13
ATOM 5419 O O . TYR A 1 25 ? -5.259 2.563 -6.115 1.00 0.00 25 TYR A O 13
ATOM 5437 N N . PRO A 1 26 ? -5.410 0.319 -6.046 1.00 0.00 26 PRO A N 13
ATOM 5438 C CA . PRO A 1 26 ? -5.628 -0.935 -5.335 1.00 0.00 26 PRO A CA 13
ATOM 5439 C C . PRO A 1 26 ? -4.338 -1.620 -4.877 1.00 0.00 26 PRO A C 13
ATOM 5440 O O . PRO A 1 26 ? -4.224 -2.843 -4.937 1.00 0.00 26 PRO A O 13
ATOM 5451 N N . LEU A 1 27 ? -3.372 -0.843 -4.422 1.00 0.00 27 LEU A N 13
ATOM 5452 C CA . LEU A 1 27 ? -2.108 -1.394 -3.958 1.00 0.00 27 LEU A CA 13
ATOM 5453 C C . LEU A 1 27 ? -1.863 -1.065 -2.499 1.00 0.00 27 LEU A C 13
ATOM 5454 O O . LEU A 1 27 ? -2.243 -0.000 -2.007 1.00 0.00 27 LEU A O 13
ATOM 5470 N N . CYS A 1 28 ? -1.217 -1.984 -1.815 1.00 0.00 28 CYS A N 13
ATOM 5471 C CA . CYS A 1 28 ? -0.900 -1.799 -0.412 1.00 0.00 28 CYS A CA 13
ATOM 5472 C C . CYS A 1 28 ? 0.505 -1.245 -0.258 1.00 0.00 28 CYS A C 13
ATOM 5473 O O . CYS A 1 28 ? 1.465 -1.786 -0.804 1.00 0.00 28 CYS A O 13
ATOM 5480 N N . ALA A 1 29 ? 0.617 -0.157 0.477 1.00 0.00 29 ALA A N 13
ATOM 5481 C CA . ALA A 1 29 ? 1.899 0.479 0.692 1.00 0.00 29 ALA A CA 13
ATOM 5482 C C . ALA A 1 29 ? 2.430 0.190 2.083 1.00 0.00 29 ALA A C 13
ATOM 5483 O O . ALA A 1 29 ? 1.770 0.486 3.077 1.00 0.00 29 ALA A O 13
ATOM 5490 N N . LYS A 1 30 ? 3.638 -0.351 2.149 1.00 0.00 30 LYS A N 13
ATOM 5491 C CA . LYS A 1 30 ? 4.278 -0.634 3.423 1.00 0.00 30 LYS A CA 13
ATOM 5492 C C . LYS A 1 30 ? 4.779 0.689 3.975 1.00 0.00 30 LYS A C 13
ATOM 5493 O O . LYS A 1 30 ? 5.899 1.114 3.674 1.00 0.00 30 LYS A O 13
ATOM 5512 N N . ASN A 1 31 ? 3.918 1.361 4.727 1.00 0.00 31 ASN A N 13
ATOM 5513 C CA . ASN A 1 31 ? 4.229 2.671 5.281 1.00 0.00 31 ASN A CA 13
ATOM 5514 C C . ASN A 1 31 ? 4.641 3.615 4.155 1.00 0.00 31 ASN A C 13
ATOM 5515 O O . ASN A 1 31 ? 5.583 4.395 4.284 1.00 0.00 31 ASN A O 13
ATOM 5526 N N . GLY A 1 1 ? 4.275 3.266 3.584 1.00 0.00 1 GLY A N 14
ATOM 5527 C CA . GLY A 1 1 ? 4.478 4.302 2.589 1.00 0.00 1 GLY A CA 14
ATOM 5528 C C . GLY A 1 1 ? 5.053 3.782 1.283 1.00 0.00 1 GLY A C 14
ATOM 5529 O O . GLY A 1 1 ? 4.795 4.342 0.220 1.00 0.00 1 GLY A O 14
ATOM 5533 N N . SER A 1 2 ? 5.842 2.721 1.353 1.00 0.00 2 SER A N 14
ATOM 5534 C CA . SER A 1 2 ? 6.458 2.155 0.160 1.00 0.00 2 SER A CA 14
ATOM 5535 C C . SER A 1 2 ? 5.576 1.081 -0.476 1.00 0.00 2 SER A C 14
ATOM 5536 O O . SER A 1 2 ? 5.519 -0.055 -0.003 1.00 0.00 2 SER A O 14
ATOM 5544 N N . ILE A 1 3 ? 4.894 1.447 -1.557 1.00 0.00 3 ILE A N 14
ATOM 5545 C CA . ILE A 1 3 ? 4.012 0.520 -2.269 1.00 0.00 3 ILE A CA 14
ATOM 5546 C C . ILE A 1 3 ? 4.788 -0.681 -2.840 1.00 0.00 3 ILE A C 14
ATOM 5547 O O . ILE A 1 3 ? 4.444 -1.828 -2.550 1.00 0.00 3 ILE A O 14
ATOM 5563 N N . PRO A 1 4 ? 5.841 -0.447 -3.664 1.00 0.00 4 PRO A N 14
ATOM 5564 C CA . PRO A 1 4 ? 6.633 -1.534 -4.267 1.00 0.00 4 PRO A CA 14
ATOM 5565 C C . PRO A 1 4 ? 7.246 -2.477 -3.236 1.00 0.00 4 PRO A C 14
ATOM 5566 O O . PRO A 1 4 ? 7.462 -3.652 -3.516 1.00 0.00 4 PRO A O 14
ATOM 5577 N N . ALA A 1 5 ? 7.529 -1.952 -2.051 1.00 0.00 5 ALA A N 14
ATOM 5578 C CA . ALA A 1 5 ? 8.123 -2.748 -0.985 1.00 0.00 5 ALA A CA 14
ATOM 5579 C C . ALA A 1 5 ? 7.160 -3.821 -0.486 1.00 0.00 5 ALA A C 14
ATOM 5580 O O . ALA A 1 5 ? 7.570 -4.937 -0.181 1.00 0.00 5 ALA A O 14
ATOM 5587 N N . CYS A 1 6 ? 5.883 -3.475 -0.399 1.00 0.00 6 CYS A N 14
ATOM 5588 C CA . CYS A 1 6 ? 4.879 -4.421 0.067 1.00 0.00 6 CYS A CA 14
ATOM 5589 C C . CYS A 1 6 ? 4.461 -5.362 -1.058 1.00 0.00 6 CYS A C 14
ATOM 5590 O O . CYS A 1 6 ? 4.438 -6.581 -0.887 1.00 0.00 6 CYS A O 14
ATOM 5597 N N . GLY A 1 7 ? 4.135 -4.791 -2.213 1.00 0.00 7 GLY A N 14
ATOM 5598 C CA . GLY A 1 7 ? 3.730 -5.593 -3.356 1.00 0.00 7 GLY A CA 14
ATOM 5599 C C . GLY A 1 7 ? 2.283 -6.055 -3.291 1.00 0.00 7 GLY A C 14
ATOM 5600 O O . GLY A 1 7 ? 1.595 -6.084 -4.313 1.00 0.00 7 GLY A O 14
ATOM 5604 N N . GLU A 1 8 ? 1.825 -6.434 -2.099 1.00 0.00 8 GLU A N 14
ATOM 5605 C CA . GLU A 1 8 ? 0.459 -6.915 -1.910 1.00 0.00 8 GLU A CA 14
ATOM 5606 C C . GLU A 1 8 ? -0.565 -5.891 -2.399 1.00 0.00 8 GLU A C 14
ATOM 5607 O O . GLU A 1 8 ? -0.478 -4.702 -2.091 1.00 0.00 8 GLU A O 14
ATOM 5619 N N . SER A 1 9 ? -1.529 -6.366 -3.171 1.00 0.00 9 SER A N 14
ATOM 5620 C CA . SER A 1 9 ? -2.572 -5.514 -3.714 1.00 0.00 9 SER A CA 14
ATOM 5621 C C . SER A 1 9 ? -3.770 -5.450 -2.763 1.00 0.00 9 SER A C 14
ATOM 5622 O O . SER A 1 9 ? -4.181 -6.469 -2.199 1.00 0.00 9 SER A O 14
ATOM 5630 N N . CYS A 1 10 ? -4.333 -4.261 -2.594 1.00 0.00 10 CYS A N 14
ATOM 5631 C CA . CYS A 1 10 ? -5.485 -4.086 -1.723 1.00 0.00 10 CYS A CA 14
ATOM 5632 C C . CYS A 1 10 ? -6.724 -3.726 -2.539 1.00 0.00 10 CYS A C 14
ATOM 5633 O O . CYS A 1 10 ? -6.724 -2.756 -3.294 1.00 0.00 10 CYS A O 14
ATOM 5640 N N . PHE A 1 11 ? -7.769 -4.530 -2.395 1.00 0.00 11 PHE A N 14
ATOM 5641 C CA . PHE A 1 11 ? -9.014 -4.317 -3.128 1.00 0.00 11 PHE A CA 14
ATOM 5642 C C . PHE A 1 11 ? -9.848 -3.203 -2.496 1.00 0.00 11 PHE A C 14
ATOM 5643 O O . PHE A 1 11 ? -10.374 -2.337 -3.187 1.00 0.00 11 PHE A O 14
ATOM 5660 N N . LYS A 1 12 ? -9.974 -3.244 -1.179 1.00 0.00 12 LYS A N 14
ATOM 5661 C CA . LYS A 1 12 ? -10.754 -2.250 -0.454 1.00 0.00 12 LYS A CA 14
ATOM 5662 C C . LYS A 1 12 ? -10.315 -2.216 1.006 1.00 0.00 12 LYS A C 14
ATOM 5663 O O . LYS A 1 12 ? -11.099 -2.481 1.921 1.00 0.00 12 LYS A O 14
ATOM 5682 N N . GLY A 1 13 ? -9.047 -1.907 1.211 1.00 0.00 13 GLY A N 14
ATOM 5683 C CA . GLY A 1 13 ? -8.511 -1.861 2.553 1.00 0.00 13 GLY A CA 14
ATOM 5684 C C . GLY A 1 13 ? -8.222 -3.246 3.087 1.00 0.00 13 GLY A C 14
ATOM 5685 O O . GLY A 1 13 ? -8.656 -3.609 4.175 1.00 0.00 13 GLY A O 14
ATOM 5689 N N . LYS A 1 14 ? -7.484 -4.021 2.307 1.00 0.00 14 LYS A N 14
ATOM 5690 C CA . LYS A 1 14 ? -7.122 -5.365 2.679 1.00 0.00 14 LYS A CA 14
ATOM 5691 C C . LYS A 1 14 ? -5.621 -5.523 2.499 1.00 0.00 14 LYS A C 14
ATOM 5692 O O . LYS A 1 14 ? -5.101 -5.334 1.400 1.00 0.00 14 LYS A O 14
ATOM 5711 N N . CYS A 1 15 ? -4.942 -5.865 3.578 1.00 0.00 15 CYS A N 14
ATOM 5712 C CA . CYS A 1 15 ? -3.507 -6.051 3.571 1.00 0.00 15 CYS A CA 14
ATOM 5713 C C . CYS A 1 15 ? -3.124 -7.049 4.655 1.00 0.00 15 CYS A C 14
ATOM 5714 O O . CYS A 1 15 ? -3.504 -6.888 5.814 1.00 0.00 15 CYS A O 14
ATOM 5721 N N . TYR A 1 16 ? -2.386 -8.076 4.277 1.00 0.00 16 TYR A N 14
ATOM 5722 C CA . TYR A 1 16 ? -1.954 -9.098 5.218 1.00 0.00 16 TYR A CA 14
ATOM 5723 C C . TYR A 1 16 ? -0.564 -8.778 5.737 1.00 0.00 16 TYR A C 14
ATOM 5724 O O . TYR A 1 16 ? -0.242 -9.057 6.892 1.00 0.00 16 TYR A O 14
ATOM 5742 N N . THR A 1 17 ? 0.254 -8.201 4.868 1.00 0.00 17 THR A N 14
ATOM 5743 C CA . THR A 1 17 ? 1.616 -7.844 5.218 1.00 0.00 17 THR A CA 14
ATOM 5744 C C . THR A 1 17 ? 1.637 -6.768 6.311 1.00 0.00 17 THR A C 14
ATOM 5745 O O . THR A 1 17 ? 1.161 -5.640 6.113 1.00 0.00 17 THR A O 14
ATOM 5756 N N . PRO A 1 18 ? 2.186 -7.107 7.491 1.00 0.00 18 PRO A N 14
ATOM 5757 C CA . PRO A 1 18 ? 2.259 -6.185 8.623 1.00 0.00 18 PRO A CA 14
ATOM 5758 C C . PRO A 1 18 ? 2.996 -4.900 8.275 1.00 0.00 18 PRO A C 14
ATOM 5759 O O . PRO A 1 18 ? 4.093 -4.922 7.707 1.00 0.00 18 PRO A O 14
ATOM 5770 N N . GLY A 1 19 ? 2.384 -3.779 8.617 1.00 0.00 19 GLY A N 14
ATOM 5771 C CA . GLY A 1 19 ? 2.982 -2.494 8.336 1.00 0.00 19 GLY A CA 14
ATOM 5772 C C . GLY A 1 19 ? 2.486 -1.897 7.035 1.00 0.00 19 GLY A C 14
ATOM 5773 O O . GLY A 1 19 ? 2.739 -0.727 6.751 1.00 0.00 19 GLY A O 14
ATOM 5777 N N . CYS A 1 20 ? 1.786 -2.691 6.236 1.00 0.00 20 CYS A N 14
ATOM 5778 C CA . CYS A 1 20 ? 1.271 -2.199 4.971 1.00 0.00 20 CYS A CA 14
ATOM 5779 C C . CYS A 1 20 ? -0.115 -1.594 5.137 1.00 0.00 20 CYS A C 14
ATOM 5780 O O . CYS A 1 20 ? -0.929 -2.068 5.931 1.00 0.00 20 CYS A O 14
ATOM 5787 N N . SER A 1 21 ? -0.371 -0.552 4.372 1.00 0.00 21 SER A N 14
ATOM 5788 C CA . SER A 1 21 ? -1.647 0.137 4.389 1.00 0.00 21 SER A CA 14
ATOM 5789 C C . SER A 1 21 ? -2.088 0.430 2.957 1.00 0.00 21 SER A C 14
ATOM 5790 O O . SER A 1 21 ? -1.251 0.703 2.096 1.00 0.00 21 SER A O 14
ATOM 5798 N N . CYS A 1 22 ? -3.388 0.353 2.699 1.00 0.00 22 CYS A N 14
ATOM 5799 C CA . CYS A 1 22 ? -3.927 0.603 1.362 1.00 0.00 22 CYS A CA 14
ATOM 5800 C C . CYS A 1 22 ? -3.858 2.098 1.034 1.00 0.00 22 CYS A C 14
ATOM 5801 O O . CYS A 1 22 ? -4.873 2.789 1.012 1.00 0.00 22 CYS A O 14
ATOM 5808 N N . SER A 1 23 ? -2.639 2.585 0.823 1.00 0.00 23 SER A N 14
ATOM 5809 C CA . SER A 1 23 ? -2.390 3.991 0.536 1.00 0.00 23 SER A CA 14
ATOM 5810 C C . SER A 1 23 ? -2.972 4.420 -0.811 1.00 0.00 23 SER A C 14
ATOM 5811 O O . SER A 1 23 ? -3.375 5.571 -0.976 1.00 0.00 23 SER A O 14
ATOM 5819 N N . LYS A 1 24 ? -3.019 3.504 -1.773 1.00 0.00 24 LYS A N 14
ATOM 5820 C CA . LYS A 1 24 ? -3.557 3.827 -3.083 1.00 0.00 24 LYS A CA 14
ATOM 5821 C C . LYS A 1 24 ? -4.030 2.577 -3.810 1.00 0.00 24 LYS A C 14
ATOM 5822 O O . LYS A 1 24 ? -3.249 1.680 -4.115 1.00 0.00 24 LYS A O 14
ATOM 5841 N N . TYR A 1 25 ? -5.317 2.547 -4.095 1.00 0.00 25 TYR A N 14
ATOM 5842 C CA . TYR A 1 25 ? -5.937 1.436 -4.800 1.00 0.00 25 TYR A CA 14
ATOM 5843 C C . TYR A 1 25 ? -5.298 1.253 -6.180 1.00 0.00 25 TYR A C 14
ATOM 5844 O O . TYR A 1 25 ? -5.039 2.233 -6.885 1.00 0.00 25 TYR A O 14
ATOM 5862 N N . PRO A 1 26 ? -5.008 0.002 -6.580 1.00 0.00 26 PRO A N 14
ATOM 5863 C CA . PRO A 1 26 ? -5.280 -1.198 -5.805 1.00 0.00 26 PRO A CA 14
ATOM 5864 C C . PRO A 1 26 ? -4.023 -1.814 -5.182 1.00 0.00 26 PRO A C 14
ATOM 5865 O O . PRO A 1 26 ? -3.873 -3.034 -5.165 1.00 0.00 26 PRO A O 14
ATOM 5876 N N . LEU A 1 27 ? -3.110 -0.989 -4.693 1.00 0.00 27 LEU A N 14
ATOM 5877 C CA . LEU A 1 27 ? -1.876 -1.500 -4.113 1.00 0.00 27 LEU A CA 14
ATOM 5878 C C . LEU A 1 27 ? -1.669 -1.055 -2.679 1.00 0.00 27 LEU A C 14
ATOM 5879 O O . LEU A 1 27 ? -1.900 0.100 -2.318 1.00 0.00 27 LEU A O 14
ATOM 5895 N N . CYS A 1 28 ? -1.205 -1.988 -1.875 1.00 0.00 28 CYS A N 14
ATOM 5896 C CA . CYS A 1 28 ? -0.928 -1.724 -0.477 1.00 0.00 28 CYS A CA 14
ATOM 5897 C C . CYS A 1 28 ? 0.510 -1.234 -0.337 1.00 0.00 28 CYS A C 14
ATOM 5898 O O . CYS A 1 28 ? 1.401 -1.683 -1.059 1.00 0.00 28 CYS A O 14
ATOM 5905 N N . ALA A 1 29 ? 0.726 -0.294 0.562 1.00 0.00 29 ALA A N 14
ATOM 5906 C CA . ALA A 1 29 ? 2.047 0.275 0.760 1.00 0.00 29 ALA A CA 14
ATOM 5907 C C . ALA A 1 29 ? 2.641 -0.098 2.107 1.00 0.00 29 ALA A C 14
ATOM 5908 O O . ALA A 1 29 ? 2.008 0.075 3.148 1.00 0.00 29 ALA A O 14
ATOM 5915 N N . LYS A 1 30 ? 3.877 -0.564 2.077 1.00 0.00 30 LYS A N 14
ATOM 5916 C CA . LYS A 1 30 ? 4.603 -0.919 3.281 1.00 0.00 30 LYS A CA 14
ATOM 5917 C C . LYS A 1 30 ? 5.117 0.363 3.917 1.00 0.00 30 LYS A C 14
ATOM 5918 O O . LYS A 1 30 ? 6.102 0.937 3.449 1.00 0.00 30 LYS A O 14
ATOM 5937 N N . ASN A 1 31 ? 4.401 0.826 4.946 1.00 0.00 31 ASN A N 14
ATOM 5938 C CA . ASN A 1 31 ? 4.708 2.076 5.654 1.00 0.00 31 ASN A CA 14
ATOM 5939 C C . ASN A 1 31 ? 5.035 3.206 4.678 1.00 0.00 31 ASN A C 14
ATOM 5940 O O . ASN A 1 31 ? 5.939 4.010 4.911 1.00 0.00 31 ASN A O 14
ATOM 5951 N N . GLY A 1 1 ? 3.924 4.047 2.585 1.00 0.00 1 GLY A N 15
ATOM 5952 C CA . GLY A 1 1 ? 4.294 4.747 1.373 1.00 0.00 1 GLY A CA 15
ATOM 5953 C C . GLY A 1 1 ? 5.036 3.858 0.394 1.00 0.00 1 GLY A C 15
ATOM 5954 O O . GLY A 1 1 ? 4.917 4.025 -0.819 1.00 0.00 1 GLY A O 15
ATOM 5958 N N . SER A 1 2 ? 5.813 2.921 0.917 1.00 0.00 2 SER A N 15
ATOM 5959 C CA . SER A 1 2 ? 6.590 2.013 0.081 1.00 0.00 2 SER A CA 15
ATOM 5960 C C . SER A 1 2 ? 5.734 0.867 -0.469 1.00 0.00 2 SER A C 15
ATOM 5961 O O . SER A 1 2 ? 5.567 -0.163 0.185 1.00 0.00 2 SER A O 15
ATOM 5969 N N . ILE A 1 3 ? 5.204 1.043 -1.679 1.00 0.00 3 ILE A N 15
ATOM 5970 C CA . ILE A 1 3 ? 4.380 0.012 -2.320 1.00 0.00 3 ILE A CA 15
ATOM 5971 C C . ILE A 1 3 ? 5.200 -1.249 -2.643 1.00 0.00 3 ILE A C 15
ATOM 5972 O O . ILE A 1 3 ? 4.794 -2.351 -2.280 1.00 0.00 3 ILE A O 15
ATOM 5988 N N . PRO A 1 4 ? 6.359 -1.112 -3.343 1.00 0.00 4 PRO A N 15
ATOM 5989 C CA . PRO A 1 4 ? 7.207 -2.260 -3.722 1.00 0.00 4 PRO A CA 15
ATOM 5990 C C . PRO A 1 4 ? 7.588 -3.163 -2.549 1.00 0.00 4 PRO A C 15
ATOM 5991 O O . PRO A 1 4 ? 7.862 -4.344 -2.741 1.00 0.00 4 PRO A O 15
ATOM 6002 N N . ALA A 1 5 ? 7.612 -2.601 -1.345 1.00 0.00 5 ALA A N 15
ATOM 6003 C CA . ALA A 1 5 ? 7.964 -3.368 -0.157 1.00 0.00 5 ALA A CA 15
ATOM 6004 C C . ALA A 1 5 ? 6.937 -4.464 0.111 1.00 0.00 5 ALA A C 15
ATOM 6005 O O . ALA A 1 5 ? 7.294 -5.618 0.337 1.00 0.00 5 ALA A O 15
ATOM 6012 N N . CYS A 1 6 ? 5.664 -4.092 0.083 1.00 0.00 6 CYS A N 15
ATOM 6013 C CA . CYS A 1 6 ? 4.582 -5.042 0.314 1.00 0.00 6 CYS A CA 15
ATOM 6014 C C . CYS A 1 6 ? 4.277 -5.812 -0.965 1.00 0.00 6 CYS A C 15
ATOM 6015 O O . CYS A 1 6 ? 4.314 -7.042 -0.997 1.00 0.00 6 CYS A O 15
ATOM 6022 N N . GLY A 1 7 ? 3.994 -5.067 -2.030 1.00 0.00 7 GLY A N 15
ATOM 6023 C CA . GLY A 1 7 ? 3.706 -5.674 -3.312 1.00 0.00 7 GLY A CA 15
ATOM 6024 C C . GLY A 1 7 ? 2.278 -6.176 -3.454 1.00 0.00 7 GLY A C 15
ATOM 6025 O O . GLY A 1 7 ? 1.720 -6.146 -4.553 1.00 0.00 7 GLY A O 15
ATOM 6029 N N . GLU A 1 8 ? 1.688 -6.669 -2.370 1.00 0.00 8 GLU A N 15
ATOM 6030 C CA . GLU A 1 8 ? 0.336 -7.205 -2.433 1.00 0.00 8 GLU A CA 15
ATOM 6031 C C . GLU A 1 8 ? -0.720 -6.115 -2.628 1.00 0.00 8 GLU A C 15
ATOM 6032 O O . GLU A 1 8 ? -0.552 -4.954 -2.226 1.00 0.00 8 GLU A O 15
ATOM 6044 N N . SER A 1 9 ? -1.817 -6.521 -3.242 1.00 0.00 9 SER A N 15
ATOM 6045 C CA . SER A 1 9 ? -2.935 -5.640 -3.498 1.00 0.00 9 SER A CA 15
ATOM 6046 C C . SER A 1 9 ? -3.952 -5.760 -2.371 1.00 0.00 9 SER A C 15
ATOM 6047 O O . SER A 1 9 ? -4.109 -6.830 -1.783 1.00 0.00 9 SER A O 15
ATOM 6055 N N . CYS A 1 10 ? -4.634 -4.671 -2.071 1.00 0.00 10 CYS A N 15
ATOM 6056 C CA . CYS A 1 10 ? -5.625 -4.675 -1.011 1.00 0.00 10 CYS A CA 15
ATOM 6057 C C . CYS A 1 10 ? -6.983 -5.088 -1.569 1.00 0.00 10 CYS A C 15
ATOM 6058 O O . CYS A 1 10 ? -7.802 -5.660 -0.855 1.00 0.00 10 CYS A O 15
ATOM 6065 N N . PHE A 1 11 ? -7.185 -4.790 -2.862 1.00 0.00 11 PHE A N 15
ATOM 6066 C CA . PHE A 1 11 ? -8.417 -5.106 -3.602 1.00 0.00 11 PHE A CA 15
ATOM 6067 C C . PHE A 1 11 ? -9.691 -4.851 -2.789 1.00 0.00 11 PHE A C 15
ATOM 6068 O O . PHE A 1 11 ? -10.580 -5.697 -2.726 1.00 0.00 11 PHE A O 15
ATOM 6085 N N . LYS A 1 12 ? -9.768 -3.660 -2.188 1.00 0.00 12 LYS A N 15
ATOM 6086 C CA . LYS A 1 12 ? -10.924 -3.249 -1.384 1.00 0.00 12 LYS A CA 15
ATOM 6087 C C . LYS A 1 12 ? -11.047 -4.092 -0.117 1.00 0.00 12 LYS A C 15
ATOM 6088 O O . LYS A 1 12 ? -12.141 -4.520 0.247 1.00 0.00 12 LYS A O 15
ATOM 6107 N N . GLY A 1 13 ? -9.931 -4.323 0.555 1.00 0.00 13 GLY A N 15
ATOM 6108 C CA . GLY A 1 13 ? -9.970 -5.108 1.765 1.00 0.00 13 GLY A CA 15
ATOM 6109 C C . GLY A 1 13 ? -8.702 -5.001 2.581 1.00 0.00 13 GLY A C 15
ATOM 6110 O O . GLY A 1 13 ? -8.019 -3.977 2.557 1.00 0.00 13 GLY A O 15
ATOM 6114 N N . LYS A 1 14 ? -8.400 -6.063 3.312 1.00 0.00 14 LYS A N 15
ATOM 6115 C CA . LYS A 1 14 ? -7.230 -6.117 4.161 1.00 0.00 14 LYS A CA 15
ATOM 6116 C C . LYS A 1 14 ? -5.972 -6.435 3.359 1.00 0.00 14 LYS A C 15
ATOM 6117 O O . LYS A 1 14 ? -6.037 -7.095 2.315 1.00 0.00 14 LYS A O 15
ATOM 6136 N N . CYS A 1 15 ? -4.836 -5.982 3.866 1.00 0.00 15 CYS A N 15
ATOM 6137 C CA . CYS A 1 15 ? -3.552 -6.230 3.227 1.00 0.00 15 CYS A CA 15
ATOM 6138 C C . CYS A 1 15 ? -3.001 -7.580 3.671 1.00 0.00 15 CYS A C 15
ATOM 6139 O O . CYS A 1 15 ? -3.721 -8.383 4.269 1.00 0.00 15 CYS A O 15
ATOM 6146 N N . TYR A 1 16 ? -1.732 -7.833 3.390 1.00 0.00 16 TYR A N 15
ATOM 6147 C CA . TYR A 1 16 ? -1.111 -9.090 3.776 1.00 0.00 16 TYR A CA 15
ATOM 6148 C C . TYR A 1 16 ? 0.195 -8.834 4.507 1.00 0.00 16 TYR A C 15
ATOM 6149 O O . TYR A 1 16 ? 0.468 -9.452 5.536 1.00 0.00 16 TYR A O 15
ATOM 6167 N N . THR A 1 17 ? 0.988 -7.910 3.991 1.00 0.00 17 THR A N 15
ATOM 6168 C CA . THR A 1 17 ? 2.245 -7.569 4.619 1.00 0.00 17 THR A CA 15
ATOM 6169 C C . THR A 1 17 ? 1.993 -6.686 5.843 1.00 0.00 17 THR A C 15
ATOM 6170 O O . THR A 1 17 ? 1.398 -5.606 5.739 1.00 0.00 17 THR A O 15
ATOM 6181 N N . PRO A 1 18 ? 2.422 -7.144 7.031 1.00 0.00 18 PRO A N 15
ATOM 6182 C CA . PRO A 1 18 ? 2.221 -6.407 8.276 1.00 0.00 18 PRO A CA 15
ATOM 6183 C C . PRO A 1 18 ? 2.783 -4.994 8.214 1.00 0.00 18 PRO A C 15
ATOM 6184 O O . PRO A 1 18 ? 3.937 -4.779 7.824 1.00 0.00 18 PRO A O 15
ATOM 6195 N N . GLY A 1 19 ? 1.958 -4.036 8.605 1.00 0.00 19 GLY A N 15
ATOM 6196 C CA . GLY A 1 19 ? 2.365 -2.648 8.598 1.00 0.00 19 GLY A CA 15
ATOM 6197 C C . GLY A 1 19 ? 2.004 -1.928 7.312 1.00 0.00 19 GLY A C 15
ATOM 6198 O O . GLY A 1 19 ? 2.161 -0.713 7.220 1.00 0.00 19 GLY A O 15
ATOM 6202 N N . CYS A 1 20 ? 1.536 -2.663 6.312 1.00 0.00 20 CYS A N 15
ATOM 6203 C CA . CYS A 1 20 ? 1.172 -2.051 5.042 1.00 0.00 20 CYS A CA 15
ATOM 6204 C C . CYS A 1 20 ? -0.285 -1.609 5.040 1.00 0.00 20 CYS A C 15
ATOM 6205 O O . CYS A 1 20 ? -1.138 -2.228 5.678 1.00 0.00 20 CYS A O 15
ATOM 6212 N N . SER A 1 21 ? -0.558 -0.534 4.322 1.00 0.00 21 SER A N 15
ATOM 6213 C CA . SER A 1 21 ? -1.903 0.009 4.222 1.00 0.00 21 SER A CA 15
ATOM 6214 C C . SER A 1 21 ? -2.211 0.362 2.772 1.00 0.00 21 SER A C 15
ATOM 6215 O O . SER A 1 21 ? -1.323 0.794 2.033 1.00 0.00 21 SER A O 15
ATOM 6223 N N . CYS A 1 22 ? -3.457 0.165 2.358 1.00 0.00 22 CYS A N 15
ATOM 6224 C CA . CYS A 1 22 ? -3.866 0.456 0.986 1.00 0.00 22 CYS A CA 15
ATOM 6225 C C . CYS A 1 22 ? -4.024 1.961 0.763 1.00 0.00 22 CYS A C 15
ATOM 6226 O O . CYS A 1 22 ? -5.084 2.435 0.356 1.00 0.00 22 CYS A O 15
ATOM 6233 N N . SER A 1 23 ? -2.959 2.708 1.026 1.00 0.00 23 SER A N 15
ATOM 6234 C CA . SER A 1 23 ? -2.967 4.150 0.849 1.00 0.00 23 SER A CA 15
ATOM 6235 C C . SER A 1 23 ? -2.871 4.480 -0.635 1.00 0.00 23 SER A C 15
ATOM 6236 O O . SER A 1 23 ? -3.150 5.596 -1.066 1.00 0.00 23 SER A O 15
ATOM 6244 N N . LYS A 1 24 ? -2.467 3.483 -1.407 1.00 0.00 24 LYS A N 15
ATOM 6245 C CA . LYS A 1 24 ? -2.320 3.623 -2.840 1.00 0.00 24 LYS A CA 15
ATOM 6246 C C . LYS A 1 24 ? -3.214 2.621 -3.551 1.00 0.00 24 LYS A C 15
ATOM 6247 O O . LYS A 1 24 ? -2.732 1.746 -4.271 1.00 0.00 24 LYS A O 15
ATOM 6266 N N . TYR A 1 25 ? -4.516 2.767 -3.314 1.00 0.00 25 TYR A N 15
ATOM 6267 C CA . TYR A 1 25 ? -5.547 1.904 -3.889 1.00 0.00 25 TYR A CA 15
ATOM 6268 C C . TYR A 1 25 ? -5.260 1.567 -5.356 1.00 0.00 25 TYR A C 15
ATOM 6269 O O . TYR A 1 25 ? -4.956 2.451 -6.158 1.00 0.00 25 TYR A O 15
ATOM 6287 N N . PRO A 1 26 ? -5.345 0.275 -5.723 1.00 0.00 26 PRO A N 15
ATOM 6288 C CA . PRO A 1 26 ? -5.700 -0.810 -4.818 1.00 0.00 26 PRO A CA 15
ATOM 6289 C C . PRO A 1 26 ? -4.493 -1.595 -4.296 1.00 0.00 26 PRO A C 15
ATOM 6290 O O . PRO A 1 26 ? -4.590 -2.798 -4.049 1.00 0.00 26 PRO A O 15
ATOM 6301 N N . LEU A 1 27 ? -3.363 -0.924 -4.139 1.00 0.00 27 LEU A N 15
ATOM 6302 C CA . LEU A 1 27 ? -2.150 -1.575 -3.659 1.00 0.00 27 LEU A CA 15
ATOM 6303 C C . LEU A 1 27 ? -1.803 -1.159 -2.241 1.00 0.00 27 LEU A C 15
ATOM 6304 O O . LEU A 1 27 ? -2.004 -0.010 -1.841 1.00 0.00 27 LEU A O 15
ATOM 6320 N N . CYS A 1 28 ? -1.266 -2.103 -1.489 1.00 0.00 28 CYS A N 15
ATOM 6321 C CA . CYS A 1 28 ? -0.864 -1.840 -0.120 1.00 0.00 28 CYS A CA 15
ATOM 6322 C C . CYS A 1 28 ? 0.568 -1.315 -0.083 1.00 0.00 28 CYS A C 15
ATOM 6323 O O . CYS A 1 28 ? 1.478 -1.910 -0.657 1.00 0.00 28 CYS A O 15
ATOM 6330 N N . ALA A 1 29 ? 0.752 -0.184 0.579 1.00 0.00 29 ALA A N 15
ATOM 6331 C CA . ALA A 1 29 ? 2.055 0.441 0.683 1.00 0.00 29 ALA A CA 15
ATOM 6332 C C . ALA A 1 29 ? 2.563 0.415 2.116 1.00 0.00 29 ALA A C 15
ATOM 6333 O O . ALA A 1 29 ? 1.816 0.693 3.057 1.00 0.00 29 ALA A O 15
ATOM 6340 N N . LYS A 1 30 ? 3.838 0.092 2.273 1.00 0.00 30 LYS A N 15
ATOM 6341 C CA . LYS A 1 30 ? 4.465 0.043 3.583 1.00 0.00 30 LYS A CA 15
ATOM 6342 C C . LYS A 1 30 ? 4.830 1.451 4.013 1.00 0.00 30 LYS A C 15
ATOM 6343 O O . LYS A 1 30 ? 5.971 1.886 3.849 1.00 0.00 30 LYS A O 15
ATOM 6362 N N . ASN A 1 31 ? 3.829 2.163 4.516 1.00 0.00 31 ASN A N 15
ATOM 6363 C CA . ASN A 1 31 ? 3.984 3.548 4.942 1.00 0.00 31 ASN A CA 15
ATOM 6364 C C . ASN A 1 31 ? 4.457 4.381 3.754 1.00 0.00 31 ASN A C 15
ATOM 6365 O O . ASN A 1 31 ? 5.285 5.278 3.879 1.00 0.00 31 ASN A O 15
ATOM 6376 N N . GLY A 1 1 ? 4.085 3.202 3.337 1.00 0.00 1 GLY A N 16
ATOM 6377 C CA . GLY A 1 1 ? 4.132 4.192 2.278 1.00 0.00 1 GLY A CA 16
ATOM 6378 C C . GLY A 1 1 ? 4.857 3.704 1.034 1.00 0.00 1 GLY A C 16
ATOM 6379 O O . GLY A 1 1 ? 4.615 4.203 -0.065 1.00 0.00 1 GLY A O 16
ATOM 6383 N N . SER A 1 2 ? 5.749 2.737 1.201 1.00 0.00 2 SER A N 16
ATOM 6384 C CA . SER A 1 2 ? 6.514 2.200 0.079 1.00 0.00 2 SER A CA 16
ATOM 6385 C C . SER A 1 2 ? 5.765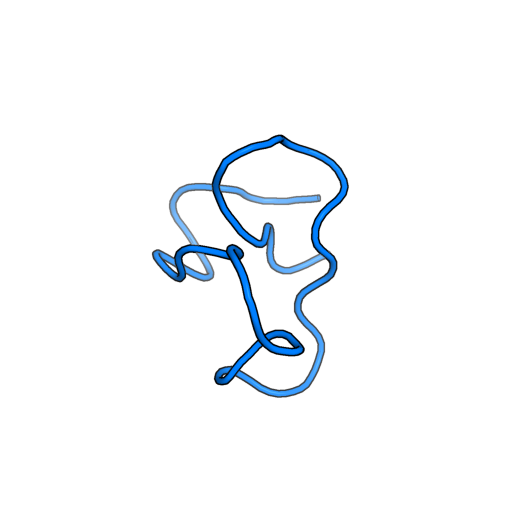 1.059 -0.608 1.00 0.00 2 SER A C 16
ATOM 6386 O O . SER A 1 2 ? 5.604 -0.026 -0.046 1.00 0.00 2 SER A O 16
ATOM 6394 N N . ILE A 1 3 ? 5.316 1.306 -1.829 1.00 0.00 3 ILE A N 16
ATOM 6395 C CA . ILE A 1 3 ? 4.585 0.304 -2.601 1.00 0.00 3 ILE A CA 16
ATOM 6396 C C . ILE A 1 3 ? 5.473 -0.883 -3.007 1.00 0.00 3 ILE A C 16
ATOM 6397 O O . ILE A 1 3 ? 5.118 -2.030 -2.734 1.00 0.00 3 ILE A O 16
ATOM 6413 N N . PRO A 1 4 ? 6.629 -0.639 -3.672 1.00 0.00 4 PRO A N 16
ATOM 6414 C CA . PRO A 1 4 ? 7.528 -1.720 -4.115 1.00 0.00 4 PRO A CA 16
ATOM 6415 C C . PRO A 1 4 ? 7.961 -2.643 -2.980 1.00 0.00 4 PRO A C 16
ATOM 6416 O O . PRO A 1 4 ? 8.165 -3.837 -3.185 1.00 0.00 4 PRO A O 16
ATOM 6427 N N . ALA A 1 5 ? 8.100 -2.083 -1.788 1.00 0.00 5 ALA A N 16
ATOM 6428 C CA . ALA A 1 5 ? 8.512 -2.859 -0.627 1.00 0.00 5 ALA A CA 16
ATOM 6429 C C . ALA A 1 5 ? 7.368 -3.721 -0.104 1.00 0.00 5 ALA A C 16
ATOM 6430 O O . ALA A 1 5 ? 7.588 -4.724 0.574 1.00 0.00 5 ALA A O 16
ATOM 6437 N N . CYS A 1 6 ? 6.144 -3.310 -0.395 1.00 0.00 6 CYS A N 16
ATOM 6438 C CA . CYS A 1 6 ? 4.975 -4.039 0.064 1.00 0.00 6 CYS A CA 16
ATOM 6439 C C . CYS A 1 6 ? 4.639 -5.225 -0.832 1.00 0.00 6 CYS A C 16
ATOM 6440 O O . CYS A 1 6 ? 4.582 -6.361 -0.364 1.00 0.00 6 CYS A O 16
ATOM 6447 N N . GLY A 1 7 ? 4.383 -4.951 -2.109 1.00 0.00 7 GLY A N 16
ATOM 6448 C CA . GLY A 1 7 ? 4.015 -6.009 -3.038 1.00 0.00 7 GLY A CA 16
ATOM 6449 C C . GLY A 1 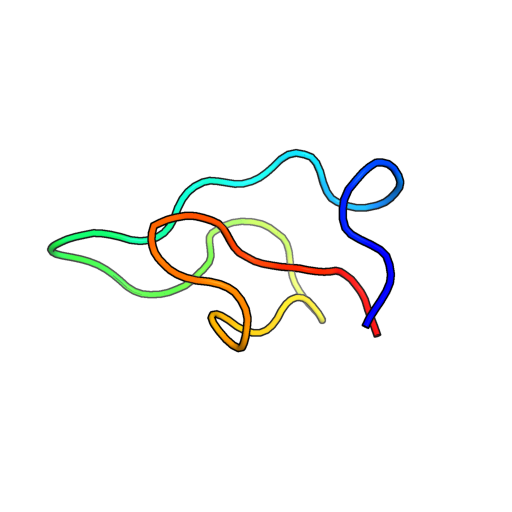7 ? 2.531 -6.348 -2.961 1.00 0.00 7 GLY A C 16
ATOM 6450 O O . GLY A 1 7 ? 1.900 -6.659 -3.973 1.00 0.00 7 GLY A O 16
ATOM 6454 N N . GLU A 1 8 ? 1.986 -6.284 -1.749 1.00 0.00 8 GLU A N 16
ATOM 6455 C CA . GLU A 1 8 ? 0.578 -6.576 -1.487 1.00 0.00 8 GLU A CA 16
ATOM 6456 C C . GLU A 1 8 ? -0.343 -5.670 -2.306 1.00 0.00 8 GLU A C 16
ATOM 6457 O O . GLU A 1 8 ? -0.087 -4.475 -2.451 1.00 0.00 8 GLU A O 16
ATOM 6469 N N . SER A 1 9 ? -1.423 -6.236 -2.820 1.00 0.00 9 SER A N 16
ATOM 6470 C CA . SER A 1 9 ? -2.382 -5.471 -3.599 1.00 0.00 9 SER A CA 16
ATOM 6471 C C . SER A 1 9 ? -3.770 -5.572 -2.973 1.00 0.00 9 SER A C 16
ATOM 6472 O O . SER A 1 9 ? -4.354 -6.652 -2.901 1.00 0.00 9 SER A O 16
ATOM 6480 N N . CYS A 1 10 ? -4.294 -4.442 -2.521 1.00 0.00 10 CYS A N 16
ATOM 6481 C CA . CYS A 1 10 ? -5.609 -4.400 -1.897 1.00 0.00 10 CYS A CA 16
ATOM 6482 C C . CYS A 1 10 ? -6.706 -4.170 -2.932 1.00 0.00 10 CYS A C 16
ATOM 6483 O O . CYS A 1 10 ? -7.555 -3.301 -2.765 1.00 0.00 10 CYS A O 16
ATOM 6490 N N . PHE A 1 11 ? -6.677 -4.949 -4.007 1.00 0.00 11 PHE A N 16
ATOM 6491 C CA . PHE A 1 11 ? -7.667 -4.817 -5.070 1.00 0.00 11 PHE A CA 16
ATOM 6492 C C . PHE A 1 11 ? -9.069 -5.169 -4.576 1.00 0.00 11 PHE A C 16
ATOM 6493 O O . PHE A 1 11 ? -10.045 -4.503 -4.927 1.00 0.00 11 PHE A O 16
ATOM 6510 N N . LYS A 1 12 ? -9.163 -6.208 -3.754 1.00 0.00 12 LYS A N 16
ATOM 6511 C CA . LYS A 1 12 ? -10.439 -6.651 -3.202 1.00 0.00 12 LYS A CA 16
ATOM 6512 C C . LYS A 1 12 ? -10.227 -7.310 -1.847 1.00 0.00 12 LYS A C 16
ATOM 6513 O O . LYS A 1 12 ? -10.838 -8.331 -1.541 1.00 0.00 12 LYS A O 16
ATOM 6532 N N . GLY A 1 13 ? -9.355 -6.723 -1.043 1.00 0.00 13 GLY A N 16
ATOM 6533 C CA . GLY A 1 13 ? -9.073 -7.273 0.265 1.00 0.00 13 GLY A CA 16
ATOM 6534 C C . GLY A 1 13 ? -8.076 -6.434 1.029 1.00 0.00 13 GLY A C 16
ATOM 6535 O O . GLY A 1 13 ? -7.297 -5.693 0.431 1.00 0.00 13 GLY A O 16
ATOM 6539 N N . LYS A 1 14 ? -8.101 -6.548 2.350 1.00 0.00 14 LYS A N 16
ATOM 6540 C CA . LYS A 1 14 ? -7.191 -5.802 3.204 1.00 0.00 14 LYS A CA 16
ATOM 6541 C C . LYS A 1 14 ? -5.772 -6.345 3.082 1.00 0.00 14 LYS A C 16
ATOM 6542 O O . LYS A 1 14 ? -5.581 -7.514 2.749 1.00 0.00 14 LYS A O 16
ATOM 6561 N N . CYS A 1 15 ? -4.789 -5.502 3.355 1.00 0.00 15 CYS A N 16
ATOM 6562 C CA . CYS A 1 15 ? -3.392 -5.909 3.282 1.00 0.00 15 CYS A CA 16
ATOM 6563 C C . CYS A 1 15 ? -3.102 -6.972 4.339 1.00 0.00 15 CYS A C 16
ATOM 6564 O O . CYS A 1 15 ? -3.491 -6.820 5.501 1.00 0.00 15 CYS A O 16
ATOM 6571 N N . TYR A 1 16 ? -2.429 -8.041 3.940 1.00 0.00 16 TYR A N 16
ATOM 6572 C CA . TYR A 1 16 ? -2.094 -9.115 4.858 1.00 0.00 16 TYR A CA 16
ATOM 6573 C C . TYR A 1 16 ? -0.765 -8.829 5.539 1.00 0.00 16 TYR A C 16
ATOM 6574 O O . TYR A 1 16 ? -0.620 -9.028 6.746 1.00 0.00 16 TYR A O 16
ATOM 6592 N N . THR A 1 17 ? 0.202 -8.369 4.756 1.00 0.00 17 THR A N 16
ATOM 6593 C CA . THR A 1 17 ? 1.524 -8.063 5.279 1.00 0.00 17 THR A CA 16
ATOM 6594 C C . THR A 1 17 ? 1.497 -6.847 6.221 1.00 0.00 17 THR A C 16
ATOM 6595 O O . THR A 1 17 ? 1.167 -5.711 5.827 1.00 0.00 17 THR A O 16
ATOM 6606 N N . PRO A 1 18 ? 1.859 -7.088 7.491 1.00 0.00 18 PRO A N 16
ATOM 6607 C CA . PRO A 1 18 ? 1.892 -6.055 8.526 1.00 0.00 18 PRO A CA 16
ATOM 6608 C C . PRO A 1 18 ? 2.758 -4.878 8.114 1.00 0.00 18 PRO A C 16
ATOM 6609 O O . PRO A 1 18 ? 3.847 -5.052 7.564 1.00 0.00 18 PRO A O 16
ATOM 6620 N N . GLY A 1 19 ? 2.260 -3.682 8.359 1.00 0.00 19 GLY A N 16
ATOM 6621 C CA . GLY A 1 19 ? 2.991 -2.497 7.988 1.00 0.00 19 GLY A CA 16
ATOM 6622 C C . GLY A 1 19 ? 2.446 -1.882 6.719 1.00 0.00 19 GLY A C 16
ATOM 6623 O O . GLY A 1 19 ? 2.660 -0.701 6.453 1.00 0.00 19 GLY A O 16
ATOM 6627 N N . CYS A 1 20 ? 1.736 -2.675 5.923 1.00 0.00 20 CYS A N 16
ATOM 6628 C CA . CYS A 1 20 ? 1.173 -2.155 4.691 1.00 0.00 20 CYS A CA 16
ATOM 6629 C C . CYS A 1 20 ? -0.213 -1.581 4.910 1.00 0.00 20 CYS A C 16
ATOM 6630 O O . CYS A 1 20 ? -0.986 -2.062 5.737 1.00 0.00 20 CYS A O 16
ATOM 6637 N N . SER A 1 21 ? -0.513 -0.556 4.145 1.00 0.00 21 SER A N 16
ATOM 6638 C CA . SER A 1 21 ? -1.796 0.108 4.199 1.00 0.00 21 SER A CA 16
ATOM 6639 C C . SER A 1 21 ? -2.279 0.366 2.779 1.00 0.00 21 SER A C 16
ATOM 6640 O O . SER A 1 21 ? -1.469 0.640 1.890 1.00 0.00 21 SER A O 16
ATOM 6648 N N . CYS A 1 22 ? -3.583 0.269 2.562 1.00 0.00 22 CYS A N 16
ATOM 6649 C CA . CYS A 1 22 ? -4.161 0.490 1.238 1.00 0.00 22 CYS A CA 16
ATOM 6650 C C . CYS A 1 22 ? -4.225 1.991 0.939 1.00 0.00 22 CYS A C 16
ATOM 6651 O O . CYS A 1 22 ? -5.274 2.533 0.599 1.00 0.00 22 CYS A O 16
ATOM 6658 N N . SER A 1 23 ? -3.084 2.658 1.082 1.00 0.00 23 SER A N 16
ATOM 6659 C CA . SER A 1 23 ? -2.985 4.089 0.848 1.00 0.00 23 SER A CA 16
ATOM 6660 C C . SER A 1 23 ? -2.735 4.378 -0.629 1.00 0.00 23 SER A C 16
ATOM 6661 O O . SER A 1 23 ? -2.324 5.484 -0.998 1.00 0.00 23 SER A O 16
ATOM 6669 N N . LYS A 1 24 ? -2.977 3.370 -1.463 1.00 0.00 24 LYS A N 16
ATOM 6670 C CA . LYS A 1 24 ? -2.783 3.468 -2.905 1.00 0.00 24 LYS A CA 16
ATOM 6671 C C . LYS A 1 24 ? -3.675 2.461 -3.618 1.00 0.00 24 LYS A C 16
ATOM 6672 O O . LYS A 1 24 ? -3.190 1.662 -4.407 1.00 0.00 24 LYS A O 16
ATOM 6691 N N . TYR A 1 25 ? -4.971 2.495 -3.321 1.00 0.00 25 TYR A N 16
ATOM 6692 C CA . TYR A 1 25 ? -5.935 1.571 -3.928 1.00 0.00 25 TYR A CA 16
ATOM 6693 C C . TYR A 1 25 ? -5.737 1.496 -5.448 1.00 0.00 25 TYR A C 16
ATOM 6694 O O . TYR A 1 25 ? -5.552 2.521 -6.104 1.00 0.00 25 TYR A O 16
ATOM 6712 N N . PRO A 1 26 ? -5.750 0.279 -6.028 1.00 0.00 26 PRO A N 16
ATOM 6713 C CA . PRO A 1 26 ? -5.964 -0.973 -5.311 1.00 0.00 26 PRO A CA 16
ATOM 6714 C C . PRO A 1 26 ? -4.678 -1.729 -4.941 1.00 0.00 26 PRO A C 16
ATOM 6715 O O . PRO A 1 26 ? -4.597 -2.946 -5.117 1.00 0.00 26 PRO A O 16
ATOM 6726 N N . LEU A 1 27 ? -3.684 -1.027 -4.417 1.00 0.00 27 LEU A N 16
ATOM 6727 C CA . LEU A 1 27 ? -2.434 -1.663 -4.015 1.00 0.00 27 LEU A CA 16
ATOM 6728 C C . LEU A 1 27 ? -1.981 -1.149 -2.649 1.00 0.00 27 LEU A C 16
ATOM 6729 O O . LEU A 1 27 ? -2.163 0.023 -2.315 1.00 0.00 27 LEU A O 16
ATOM 6745 N N . CYS A 1 28 ? -1.421 -2.044 -1.851 1.00 0.00 28 CYS A N 16
ATOM 6746 C CA . CYS A 1 28 ? -0.969 -1.703 -0.511 1.00 0.00 28 CYS A CA 16
ATOM 6747 C C . CYS A 1 28 ? 0.465 -1.188 -0.509 1.00 0.00 28 CYS A C 16
ATOM 6748 O O . CYS A 1 28 ? 1.316 -1.664 -1.260 1.00 0.00 28 CYS A O 16
ATOM 6755 N N . ALA A 1 29 ? 0.725 -0.223 0.358 1.00 0.00 29 ALA A N 16
ATOM 6756 C CA . ALA A 1 29 ? 2.047 0.355 0.493 1.00 0.00 29 ALA A CA 16
ATOM 6757 C C . ALA A 1 29 ? 2.634 0.006 1.856 1.00 0.00 29 ALA A C 16
ATOM 6758 O O . ALA A 1 29 ? 1.979 0.190 2.883 1.00 0.00 29 ALA A O 16
ATOM 6765 N N . LYS A 1 30 ? 3.865 -0.488 1.864 1.00 0.00 30 LYS A N 16
ATOM 6766 C CA . LYS A 1 30 ? 4.546 -0.848 3.101 1.00 0.00 30 LYS A CA 16
ATOM 6767 C C . LYS A 1 30 ? 5.098 0.406 3.743 1.00 0.00 30 LYS A C 16
ATOM 6768 O O . LYS A 1 30 ? 6.150 0.904 3.338 1.00 0.00 30 LYS A O 16
ATOM 6787 N N . ASN A 1 31 ? 4.361 0.927 4.715 1.00 0.00 31 ASN A N 16
ATOM 6788 C CA . ASN A 1 31 ? 4.736 2.154 5.405 1.00 0.00 31 ASN A CA 16
ATOM 6789 C C . ASN A 1 31 ? 4.905 3.275 4.379 1.00 0.00 31 ASN A C 16
ATOM 6790 O O . ASN A 1 31 ? 5.746 4.161 4.513 1.00 0.00 31 ASN A O 16
ATOM 6801 N N . GLY A 1 1 ? 4.157 3.483 3.160 1.00 0.00 1 GLY A N 17
ATOM 6802 C CA . GLY A 1 1 ? 4.635 4.403 2.148 1.00 0.00 1 GLY A CA 17
ATOM 6803 C C . GLY A 1 1 ? 5.402 3.716 1.033 1.00 0.00 1 GLY A C 17
ATOM 6804 O O . GLY A 1 1 ? 5.420 4.190 -0.103 1.00 0.00 1 GLY A O 17
ATOM 6808 N N . SER A 1 2 ? 6.046 2.607 1.354 1.00 0.00 2 SER A N 17
ATOM 6809 C CA . SER A 1 2 ? 6.832 1.871 0.375 1.00 0.00 2 SER A CA 17
ATOM 6810 C C . SER A 1 2 ? 5.993 0.825 -0.358 1.00 0.00 2 SER A C 17
ATOM 6811 O O . SER A 1 2 ? 5.682 -0.234 0.185 1.00 0.00 2 SER A O 17
ATOM 6819 N N . ILE A 1 3 ? 5.637 1.125 -1.599 1.00 0.00 3 ILE A N 17
ATOM 6820 C CA . ILE A 1 3 ? 4.839 0.208 -2.410 1.00 0.00 3 ILE A CA 17
ATOM 6821 C C . ILE A 1 3 ? 5.637 -1.045 -2.803 1.00 0.00 3 ILE A C 17
ATOM 6822 O O . ILE A 1 3 ? 5.193 -2.163 -2.532 1.00 0.00 3 ILE A O 17
ATOM 6838 N N . PRO A 1 4 ? 6.819 -0.893 -3.450 1.00 0.00 4 PRO A N 17
ATOM 6839 C CA . PRO A 1 4 ? 7.642 -2.040 -3.873 1.00 0.00 4 PRO A CA 17
ATOM 6840 C C . PRO A 1 4 ? 8.040 -2.945 -2.711 1.00 0.00 4 PRO A C 17
ATOM 6841 O O . PRO A 1 4 ? 8.216 -4.148 -2.885 1.00 0.00 4 PRO A O 17
ATOM 6852 N N . ALA A 1 5 ? 8.184 -2.355 -1.532 1.00 0.00 5 ALA A N 17
ATOM 6853 C CA . ALA A 1 5 ? 8.565 -3.106 -0.342 1.00 0.00 5 ALA A CA 17
ATOM 6854 C C . ALA A 1 5 ? 7.444 -4.033 0.114 1.00 0.00 5 ALA A C 17
ATOM 6855 O O . ALA A 1 5 ? 7.698 -5.102 0.662 1.00 0.00 5 ALA A O 17
ATOM 6862 N N . CYS A 1 6 ? 6.206 -3.611 -0.104 1.00 0.00 6 CYS A N 17
ATOM 6863 C CA . CYS A 1 6 ? 5.055 -4.409 0.294 1.00 0.00 6 CYS A CA 17
ATOM 6864 C C . CYS A 1 6 ? 4.773 -5.504 -0.729 1.00 0.00 6 CYS A C 17
ATOM 6865 O O . CYS A 1 6 ? 4.671 -6.679 -0.380 1.00 0.00 6 CYS A O 17
ATOM 6872 N N . GLY A 1 7 ? 4.655 -5.100 -1.995 1.00 0.00 7 GLY A N 17
ATOM 6873 C CA . GLY A 1 7 ? 4.392 -6.043 -3.068 1.00 0.00 7 GLY A CA 17
ATOM 6874 C C . GLY A 1 7 ? 3.096 -6.816 -2.887 1.00 0.00 7 GLY A C 17
ATOM 6875 O O . GLY A 1 7 ? 3.053 -8.018 -3.135 1.00 0.00 7 GLY A O 17
ATOM 6879 N N . GLU A 1 8 ? 2.043 -6.124 -2.461 1.00 0.00 8 GLU A N 17
ATOM 6880 C CA . GLU A 1 8 ? 0.747 -6.759 -2.252 1.00 0.00 8 GLU A CA 17
ATOM 6881 C C . GLU A 1 8 ? -0.378 -5.729 -2.330 1.00 0.00 8 GLU A C 17
ATOM 6882 O O . GLU A 1 8 ? -0.218 -4.574 -1.925 1.00 0.00 8 GLU A O 17
ATOM 6894 N N . SER A 1 9 ? -1.509 -6.164 -2.852 1.00 0.00 9 SER A N 17
ATOM 6895 C CA . SER A 1 9 ? -2.682 -5.324 -2.997 1.00 0.00 9 SER A CA 17
ATOM 6896 C C . SER A 1 9 ? -3.565 -5.418 -1.752 1.00 0.00 9 SER A C 17
ATOM 6897 O O . SER A 1 9 ? -3.446 -6.358 -0.969 1.00 0.00 9 SER A O 17
ATOM 6905 N N . CYS A 1 10 ? -4.456 -4.454 -1.568 1.00 0.00 10 CYS A N 17
ATOM 6906 C CA . CYS A 1 10 ? -5.343 -4.479 -0.411 1.00 0.00 10 CYS A CA 17
ATOM 6907 C C . CYS A 1 10 ? -6.597 -5.277 -0.738 1.00 0.00 10 CYS A C 17
ATOM 6908 O O . CYS A 1 10 ? -7.341 -5.693 0.154 1.00 0.00 10 CYS A O 17
ATOM 6915 N N . PHE A 1 11 ? -6.807 -5.504 -2.033 1.00 0.00 11 PHE A N 17
ATOM 6916 C CA . PHE A 1 11 ? -7.949 -6.268 -2.517 1.00 0.00 11 PHE A CA 17
ATOM 6917 C C . PHE A 1 11 ? -9.252 -5.660 -1.999 1.00 0.00 11 PHE A C 17
ATOM 6918 O O . PHE A 1 11 ? -10.127 -6.366 -1.498 1.00 0.00 11 PHE A O 17
ATOM 6935 N N . LYS A 1 12 ? -9.353 -4.337 -2.125 1.00 0.00 12 LYS A N 17
ATOM 6936 C CA . LYS A 1 12 ? -10.529 -3.587 -1.682 1.00 0.00 12 LYS A CA 17
ATOM 6937 C C . LYS A 1 12 ? -10.741 -3.717 -0.174 1.00 0.00 12 LYS A C 17
ATOM 6938 O O . LYS A 1 12 ? -11.862 -3.935 0.281 1.00 0.00 12 LYS A O 17
ATOM 6957 N N . GLY A 1 13 ? -9.672 -3.580 0.604 1.00 0.00 13 GLY A N 17
ATOM 6958 C CA . GLY A 1 13 ? -9.824 -3.685 2.039 1.00 0.00 13 GLY A CA 17
ATOM 6959 C C . GLY A 1 13 ? -8.518 -3.830 2.797 1.00 0.00 13 GLY A C 17
ATOM 6960 O O . GLY A 1 13 ? -7.598 -3.028 2.643 1.00 0.00 13 GLY A O 17
ATOM 6964 N N . LYS A 1 14 ? -8.476 -4.854 3.643 1.00 0.00 14 LYS A N 17
ATOM 6965 C CA . LYS A 1 14 ? -7.334 -5.156 4.499 1.00 0.00 14 LYS A CA 17
ATOM 6966 C C . LYS A 1 14 ? -6.050 -5.445 3.719 1.00 0.00 14 LYS A C 17
ATOM 6967 O O . LYS A 1 14 ? -6.082 -5.843 2.555 1.00 0.00 14 LYS A O 17
ATOM 6986 N N . CYS A 1 15 ? -4.925 -5.274 4.395 1.00 0.00 15 CYS A N 17
ATOM 6987 C CA . CYS A 1 15 ? -3.618 -5.538 3.813 1.00 0.00 15 CYS A CA 17
ATOM 6988 C C . CYS A 1 15 ? -3.068 -6.855 4.339 1.00 0.00 15 CYS A C 17
ATOM 6989 O O . CYS A 1 15 ? -3.294 -7.208 5.495 1.00 0.00 15 CYS A O 17
ATOM 6996 N N . TYR A 1 16 ? -2.369 -7.584 3.483 1.00 0.00 16 TYR A N 17
ATOM 6997 C CA . TYR A 1 1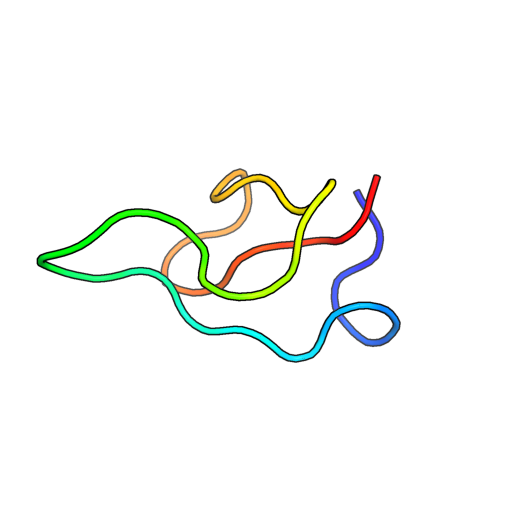6 ? -1.808 -8.871 3.856 1.00 0.00 16 TYR A CA 17
ATOM 6998 C C . TYR A 1 16 ? -0.445 -8.690 4.509 1.00 0.00 16 TYR A C 17
ATOM 6999 O O . TYR A 1 16 ? -0.179 -9.237 5.578 1.00 0.00 16 TYR A O 17
ATOM 7017 N N . THR A 1 17 ? 0.416 -7.920 3.858 1.00 0.00 17 THR A N 17
ATOM 7018 C CA . THR A 1 17 ? 1.749 -7.669 4.373 1.00 0.00 17 THR A CA 17
ATOM 7019 C C . THR A 1 17 ? 1.698 -6.741 5.596 1.00 0.00 17 THR A C 17
ATOM 7020 O O . THR A 1 17 ? 1.117 -5.646 5.548 1.00 0.00 17 THR A O 17
ATOM 7031 N N . PRO A 1 18 ? 2.296 -7.177 6.718 1.00 0.00 18 PRO A N 17
ATOM 7032 C CA . PRO A 1 18 ? 2.309 -6.407 7.961 1.00 0.00 18 PRO A CA 17
ATOM 7033 C C . PRO A 1 18 ? 2.919 -5.019 7.792 1.00 0.00 18 PRO A C 17
ATOM 7034 O O . PRO A 1 18 ? 4.012 -4.856 7.240 1.00 0.00 18 PRO A O 17
ATOM 7045 N N . GLY A 1 19 ? 2.202 -4.023 8.280 1.00 0.00 19 GLY A N 17
ATOM 7046 C CA . GLY A 1 19 ? 2.668 -2.657 8.190 1.00 0.00 19 GLY A CA 17
ATOM 7047 C C . GLY A 1 19 ? 2.233 -1.969 6.912 1.00 0.00 19 GLY A C 17
ATOM 7048 O O . GLY A 1 19 ? 2.520 -0.790 6.715 1.00 0.00 19 GLY A O 17
ATOM 7052 N N . CYS A 1 20 ? 1.547 -2.693 6.036 1.00 0.00 20 CYS A N 17
ATOM 7053 C CA . CYS A 1 20 ? 1.089 -2.105 4.788 1.00 0.00 20 CYS A CA 17
ATOM 7054 C C . CYS A 1 20 ? -0.295 -1.495 4.938 1.00 0.00 20 CYS A C 17
ATOM 7055 O O . CYS A 1 20 ? -1.129 -1.980 5.702 1.00 0.00 20 CYS A O 17
ATOM 7062 N N . SER A 1 21 ? -0.529 -0.442 4.182 1.00 0.00 21 SER A N 17
ATOM 7063 C CA . SER A 1 21 ? -1.809 0.247 4.175 1.00 0.00 21 SER A CA 17
ATOM 7064 C C . SER A 1 21 ? -2.189 0.545 2.731 1.00 0.00 21 SER A C 17
ATOM 7065 O O . SER A 1 21 ? -1.322 0.899 1.936 1.00 0.00 21 SER A O 17
ATOM 7073 N N . CYS A 1 22 ? -3.462 0.386 2.377 1.00 0.00 22 CYS A N 17
ATOM 7074 C CA . CYS A 1 22 ? -3.903 0.640 1.004 1.00 0.00 22 CYS A CA 17
ATOM 7075 C C . CYS A 1 22 ? -3.930 2.146 0.727 1.00 0.00 22 CYS A C 17
ATOM 7076 O O . CYS A 1 22 ? -4.986 2.738 0.517 1.00 0.00 22 CYS A O 17
ATOM 7083 N N . SER A 1 23 ? -2.743 2.753 0.753 1.00 0.00 23 SER A N 17
ATOM 7084 C CA . SER A 1 23 ? -2.574 4.183 0.527 1.00 0.00 23 SER A CA 17
ATOM 7085 C C . SER A 1 23 ? -2.999 4.572 -0.887 1.00 0.00 23 SER A C 17
ATOM 7086 O O . SER A 1 23 ? -3.269 5.739 -1.168 1.00 0.00 23 SER A O 17
ATOM 7094 N N . LYS A 1 24 ? -3.069 3.584 -1.766 1.00 0.00 24 LYS A N 17
ATOM 7095 C CA . LYS A 1 24 ? -3.481 3.810 -3.137 1.00 0.00 24 LYS A CA 17
ATOM 7096 C C . LYS A 1 24 ? -4.228 2.589 -3.655 1.00 0.00 24 LYS A C 17
ATOM 7097 O O . LYS A 1 24 ? -3.647 1.530 -3.874 1.00 0.00 24 LYS A O 17
ATOM 7116 N N . TYR A 1 25 ? -5.527 2.755 -3.823 1.00 0.00 25 TYR A N 17
ATOM 7117 C CA . TYR A 1 25 ? -6.399 1.691 -4.295 1.00 0.00 25 TYR A CA 17
ATOM 7118 C C . TYR A 1 25 ? -5.948 1.172 -5.660 1.00 0.00 25 TYR A C 17
ATOM 7119 O O . TYR A 1 25 ? -5.650 1.958 -6.560 1.00 0.00 25 TYR A O 17
ATOM 7137 N N . PRO A 1 26 ? -5.874 -0.161 -5.835 1.00 0.00 26 PRO A N 17
ATOM 7138 C CA . PRO A 1 26 ? -6.209 -1.154 -4.827 1.00 0.00 26 PRO A CA 17
ATOM 7139 C C . PRO A 1 26 ? -4.987 -1.900 -4.271 1.00 0.00 26 PRO A C 17
ATOM 7140 O O . PRO A 1 26 ? -5.063 -3.104 -4.012 1.00 0.00 26 PRO A O 17
ATOM 7151 N N . LEU A 1 27 ? -3.866 -1.213 -4.103 1.00 0.00 27 LEU A N 17
ATOM 7152 C CA . LEU A 1 27 ? -2.652 -1.858 -3.606 1.00 0.00 27 LEU A CA 17
ATOM 7153 C C . LEU A 1 27 ? -2.190 -1.283 -2.267 1.00 0.00 27 LEU A C 17
ATOM 7154 O O . LEU A 1 27 ? -2.378 -0.102 -1.976 1.00 0.00 27 LEU A O 17
ATOM 7170 N N . CYS A 1 28 ? -1.582 -2.139 -1.457 1.00 0.00 28 CYS A N 17
ATOM 7171 C CA . CYS A 1 28 ? -1.085 -1.741 -0.153 1.00 0.00 28 CYS A CA 17
ATOM 7172 C C . CYS A 1 28 ? 0.350 -1.242 -0.219 1.00 0.00 28 CYS A C 17
ATOM 7173 O O . CYS A 1 28 ? 1.221 -1.870 -0.820 1.00 0.00 28 CYS A O 17
ATOM 7180 N N . ALA A 1 29 ? 0.591 -0.131 0.447 1.00 0.00 29 ALA A N 17
ATOM 7181 C CA . ALA A 1 29 ? 1.911 0.444 0.531 1.00 0.00 29 ALA A CA 17
ATOM 7182 C C . ALA A 1 29 ? 2.459 0.163 1.918 1.00 0.00 29 ALA A C 17
ATOM 7183 O O . ALA A 1 29 ? 1.781 0.414 2.914 1.00 0.00 29 ALA A O 17
ATOM 7190 N N . LYS A 1 30 ? 3.663 -0.366 1.989 1.00 0.00 30 LYS A N 17
ATOM 7191 C CA . LYS A 1 30 ? 4.279 -0.683 3.265 1.00 0.00 30 LYS A CA 17
ATOM 7192 C C . LYS A 1 30 ? 4.738 0.611 3.920 1.00 0.00 30 LYS A C 17
ATOM 7193 O O . LYS A 1 30 ? 5.855 1.074 3.687 1.00 0.00 30 LYS A O 17
ATOM 7212 N N . ASN A 1 31 ? 3.817 1.212 4.687 1.00 0.00 31 ASN A N 17
ATOM 7213 C CA . ASN A 1 31 ? 4.019 2.502 5.359 1.00 0.00 31 ASN A CA 17
ATOM 7214 C C . ASN A 1 31 ? 4.629 3.522 4.404 1.00 0.00 31 ASN A C 17
ATOM 7215 O O . ASN A 1 31 ? 5.487 4.323 4.778 1.00 0.00 31 ASN A O 17
ATOM 7226 N N . GLY A 1 1 ? 4.171 3.455 3.328 1.00 0.00 1 GLY A N 18
ATOM 7227 C CA . GLY A 1 1 ? 4.181 4.446 2.270 1.00 0.00 1 GLY A CA 18
ATOM 7228 C C . GLY A 1 1 ? 4.777 3.925 0.970 1.00 0.00 1 GLY A C 18
ATOM 7229 O O . GLY A 1 1 ? 4.394 4.366 -0.111 1.00 0.00 1 GLY A O 18
ATOM 7233 N N . SER A 1 2 ? 5.718 2.994 1.066 1.00 0.00 2 SER A N 18
ATOM 7234 C CA . SER A 1 2 ? 6.360 2.441 -0.121 1.00 0.00 2 SER A CA 18
ATOM 7235 C C . SER A 1 2 ? 5.589 1.238 -0.671 1.00 0.00 2 SER A C 18
ATOM 7236 O O . SER A 1 2 ? 5.643 0.141 -0.111 1.00 0.00 2 SER A O 18
ATOM 7244 N N . ILE A 1 3 ? 4.877 1.449 -1.773 1.00 0.00 3 ILE A N 18
ATOM 7245 C CA . ILE A 1 3 ? 4.090 0.388 -2.407 1.00 0.00 3 ILE A CA 18
ATOM 7246 C C . ILE A 1 3 ? 4.978 -0.763 -2.912 1.00 0.00 3 ILE A C 18
ATOM 7247 O O . ILE A 1 3 ? 4.752 -1.917 -2.545 1.00 0.00 3 ILE A O 18
ATOM 7263 N N . PRO A 1 4 ? 5.996 -0.475 -3.763 1.00 0.00 4 PRO A N 18
ATOM 7264 C CA . PRO A 1 4 ? 6.891 -1.513 -4.310 1.00 0.00 4 PRO A CA 18
ATOM 7265 C C . PRO A 1 4 ? 7.593 -2.330 -3.230 1.00 0.00 4 PRO A C 18
ATOM 7266 O O . PRO A 1 4 ? 7.910 -3.496 -3.435 1.00 0.00 4 PRO A O 18
ATOM 7277 N N . ALA A 1 5 ? 7.833 -1.704 -2.085 1.00 0.00 5 ALA A N 18
ATOM 7278 C CA . ALA A 1 5 ? 8.499 -2.370 -0.974 1.00 0.00 5 ALA A CA 18
ATOM 7279 C C . ALA A 1 5 ? 7.640 -3.496 -0.409 1.00 0.00 5 ALA A C 18
ATOM 7280 O O . ALA A 1 5 ? 8.147 -4.556 -0.050 1.00 0.00 5 ALA A O 18
ATOM 7287 N N . CYS A 1 6 ? 6.338 -3.256 -0.319 1.00 0.00 6 CYS A N 18
ATOM 7288 C CA . CYS A 1 6 ? 5.426 -4.259 0.211 1.00 0.00 6 CYS A CA 18
ATOM 7289 C C . CYS A 1 6 ? 5.044 -5.284 -0.853 1.00 0.00 6 CYS A C 18
ATOM 7290 O O . CYS A 1 6 ? 5.070 -6.484 -0.595 1.00 0.00 6 CYS A O 18
ATOM 7297 N N . GLY A 1 7 ? 4.665 -4.799 -2.038 1.00 0.00 7 GLY A N 18
ATOM 7298 C CA . GLY A 1 7 ? 4.249 -5.696 -3.106 1.00 0.00 7 GLY A CA 18
ATOM 7299 C C . GLY A 1 7 ? 2.990 -6.443 -2.715 1.00 0.00 7 GLY A C 18
ATOM 7300 O O . GLY A 1 7 ? 2.812 -7.615 -3.045 1.00 0.00 7 GLY A O 18
ATOM 7304 N N . GLU A 1 8 ? 2.134 -5.748 -1.980 1.00 0.00 8 GLU A N 18
ATOM 7305 C CA . GLU A 1 8 ? 0.888 -6.307 -1.479 1.00 0.00 8 GLU A CA 18
ATOM 7306 C C . GLU A 1 8 ? -0.322 -5.709 -2.184 1.00 0.00 8 GLU A C 18
ATOM 7307 O O . GLU A 1 8 ? -0.335 -4.527 -2.538 1.00 0.00 8 GLU A O 18
ATOM 7319 N N . SER A 1 9 ? -1.351 -6.519 -2.340 1.00 0.00 9 SER A N 18
ATOM 7320 C CA . SER A 1 9 ? -2.590 -6.077 -2.943 1.00 0.00 9 SER A CA 18
ATOM 7321 C C . SER A 1 9 ? -3.647 -5.981 -1.852 1.00 0.00 9 SER A C 18
ATOM 7322 O O . SER A 1 9 ? -3.861 -6.932 -1.105 1.00 0.00 9 SER A O 18
ATOM 7330 N N . CYS A 1 10 ? -4.289 -4.832 -1.731 1.00 0.00 10 CYS A N 18
ATOM 7331 C CA . CYS A 1 10 ? -5.288 -4.653 -0.690 1.00 0.00 10 CYS A CA 18
ATOM 7332 C C . CYS A 1 10 ? -6.666 -5.087 -1.174 1.00 0.00 10 CYS A C 18
ATOM 7333 O O . CYS A 1 10 ? -7.473 -5.588 -0.389 1.00 0.00 10 CYS A O 18
ATOM 7340 N N . PHE A 1 11 ? -6.918 -4.889 -2.472 1.00 0.00 11 PHE A N 18
ATOM 7341 C CA . PHE A 1 11 ? -8.192 -5.249 -3.098 1.00 0.00 11 PHE A CA 18
ATOM 7342 C C . PHE A 1 11 ? -9.351 -4.483 -2.456 1.00 0.00 11 PHE A C 18
ATOM 7343 O O . PHE A 1 11 ? -9.723 -3.407 -2.919 1.00 0.00 11 PHE A O 18
ATOM 7360 N N . LYS A 1 12 ? -9.903 -5.034 -1.382 1.00 0.00 12 LYS A N 18
ATOM 7361 C CA . LYS A 1 12 ? -10.999 -4.397 -0.671 1.00 0.00 12 LYS A CA 18
ATOM 7362 C C . LYS A 1 12 ? -10.464 -3.295 0.238 1.00 0.00 12 LYS A C 18
ATOM 7363 O O . LYS A 1 12 ? -11.112 -2.268 0.438 1.00 0.00 12 LYS A O 18
ATOM 7382 N N . GLY A 1 13 ? -9.278 -3.523 0.785 1.00 0.00 13 GLY A N 18
ATOM 7383 C CA . GLY A 1 13 ? -8.662 -2.551 1.663 1.00 0.00 13 GLY A CA 18
ATOM 7384 C C . GLY A 1 13 ? -7.697 -3.196 2.629 1.00 0.00 13 GLY A C 18
ATOM 7385 O O . GLY A 1 13 ? -6.546 -2.776 2.749 1.00 0.00 13 GLY A O 18
ATOM 7389 N N . LYS A 1 14 ? -8.172 -4.219 3.327 1.00 0.00 14 LYS A N 18
ATOM 7390 C CA . LYS A 1 14 ? -7.367 -4.929 4.293 1.00 0.00 14 LYS A CA 18
ATOM 7391 C C . LYS A 1 14 ? -6.215 -5.671 3.630 1.00 0.00 14 LYS A C 18
ATOM 7392 O O . LYS A 1 14 ? -6.426 -6.543 2.790 1.00 0.00 14 LYS A O 18
ATOM 7411 N N . CYS A 1 15 ? -5.008 -5.336 4.040 1.00 0.00 15 CYS A N 18
ATOM 7412 C CA . CYS A 1 15 ? -3.818 -5.982 3.521 1.00 0.00 15 CYS A CA 18
ATOM 7413 C C . CYS A 1 15 ? -3.432 -7.131 4.438 1.00 0.00 15 CYS A C 18
ATOM 7414 O O . CYS A 1 15 ? -3.638 -7.057 5.654 1.00 0.00 15 CYS A O 18
ATOM 7421 N N . TYR A 1 16 ? -2.876 -8.184 3.865 1.00 0.00 16 TYR A N 18
ATOM 7422 C CA . TYR A 1 16 ? -2.458 -9.336 4.643 1.00 0.00 16 TYR A CA 18
ATOM 7423 C C . TYR A 1 16 ? -1.099 -9.063 5.271 1.00 0.00 16 TYR A C 18
ATOM 7424 O O . TYR A 1 16 ? -0.847 -9.424 6.420 1.00 0.00 16 TYR A O 18
ATOM 7442 N N . THR A 1 17 ? -0.232 -8.430 4.490 1.00 0.00 17 THR A N 18
ATOM 7443 C CA . THR A 1 17 ? 1.116 -8.098 4.924 1.00 0.00 17 THR A CA 18
ATOM 7444 C C . THR A 1 17 ? 1.117 -7.024 6.025 1.00 0.00 17 THR A C 18
ATOM 7445 O O . THR A 1 17 ? 0.801 -5.845 5.785 1.00 0.00 17 THR A O 18
ATOM 7456 N N . PRO A 1 18 ? 1.485 -7.428 7.254 1.00 0.00 18 PRO A N 18
ATOM 7457 C CA . PRO A 1 18 ? 1.534 -6.531 8.410 1.00 0.00 18 PRO A CA 18
ATOM 7458 C C . PRO A 1 18 ? 2.407 -5.307 8.164 1.00 0.00 18 PRO A C 18
ATOM 7459 O O . PRO A 1 18 ? 3.497 -5.406 7.587 1.00 0.00 18 PRO A O 18
ATOM 7470 N N . GLY A 1 19 ? 1.918 -4.156 8.597 1.00 0.00 19 GLY A N 18
ATOM 7471 C CA . GLY A 1 19 ? 2.654 -2.925 8.418 1.00 0.00 19 GLY A CA 18
ATOM 7472 C C . GLY A 1 19 ? 2.283 -2.203 7.140 1.00 0.00 19 GLY A C 18
ATOM 7473 O O . GLY A 1 19 ? 2.556 -1.013 6.997 1.00 0.00 19 GLY A O 18
ATOM 7477 N N . CYS A 1 20 ? 1.671 -2.912 6.199 1.00 0.00 20 CYS A N 18
ATOM 7478 C CA . CYS A 1 20 ? 1.290 -2.288 4.943 1.00 0.00 20 CYS A CA 18
ATOM 7479 C C . CYS A 1 20 ? -0.121 -1.715 5.006 1.00 0.00 20 CYS A C 18
ATOM 7480 O O . CYS A 1 20 ? -1.008 -2.269 5.656 1.00 0.00 20 CYS A O 18
ATOM 7487 N N . SER A 1 21 ? -0.310 -0.603 4.313 1.00 0.00 21 SER A N 18
ATOM 7488 C CA . SER A 1 21 ? -1.594 0.074 4.249 1.00 0.00 21 SER A CA 18
ATOM 7489 C C . SER A 1 21 ? -1.879 0.464 2.802 1.00 0.00 21 SER A C 18
ATOM 7490 O O . SER A 1 21 ? -0.978 0.913 2.090 1.00 0.00 21 SER A O 18
ATOM 7498 N N . CYS A 1 22 ? -3.110 0.258 2.354 1.00 0.00 22 CYS A N 18
ATOM 7499 C CA . CYS A 1 22 ? -3.483 0.565 0.978 1.00 0.00 22 CYS A CA 18
ATOM 7500 C C . CYS A 1 22 ? -3.632 2.070 0.760 1.00 0.00 22 CYS A C 18
ATOM 7501 O O . CYS A 1 22 ? -4.740 2.592 0.675 1.00 0.00 22 CYS A O 18
ATOM 7508 N N . SER A 1 23 ? -2.506 2.762 0.678 1.00 0.00 23 SER A N 18
ATOM 7509 C CA . SER A 1 23 ? -2.499 4.202 0.475 1.00 0.00 23 SER A CA 18
ATOM 7510 C C . SER A 1 23 ? -2.779 4.547 -0.989 1.00 0.00 23 SER A C 18
ATOM 7511 O O . SER A 1 23 ? -3.054 5.699 -1.328 1.00 0.00 23 SER A O 18
ATOM 7519 N N . LYS A 1 24 ? -2.702 3.542 -1.856 1.00 0.00 24 LYS A N 18
ATOM 7520 C CA . LYS A 1 24 ? -2.942 3.735 -3.277 1.00 0.00 24 LYS A CA 18
ATOM 7521 C C . LYS A 1 24 ? -3.705 2.553 -3.850 1.00 0.00 24 LYS A C 18
ATOM 7522 O O . LYS A 1 24 ? -3.126 1.697 -4.516 1.00 0.00 24 LYS A O 18
ATOM 7541 N N . TYR A 1 25 ? -5.003 2.517 -3.572 1.00 0.00 25 TYR A N 18
ATOM 7542 C CA . TYR A 1 25 ? -5.877 1.445 -4.040 1.00 0.00 25 TYR A CA 18
ATOM 7543 C C . TYR A 1 25 ? -5.693 1.159 -5.527 1.00 0.00 25 TYR A C 18
ATOM 7544 O O . TYR A 1 25 ? -5.536 2.076 -6.336 1.00 0.00 25 TYR A O 18
ATOM 7562 N N . PRO A 1 26 ? -5.700 -0.131 -5.900 1.00 0.00 26 PRO A N 18
ATOM 7563 C CA . PRO A 1 26 ? -5.883 -1.235 -4.966 1.00 0.00 26 PRO A CA 18
ATOM 7564 C C . PRO A 1 26 ? -4.561 -1.842 -4.487 1.00 0.00 26 PRO A C 18
ATOM 7565 O O . PRO A 1 26 ? -4.507 -3.015 -4.103 1.00 0.00 26 PRO A O 18
ATOM 7576 N N . LEU A 1 27 ? -3.499 -1.048 -4.512 1.00 0.00 27 LEU A N 18
ATOM 7577 C CA . LEU A 1 27 ? -2.192 -1.519 -4.085 1.00 0.00 27 LEU A CA 18
ATOM 7578 C C . LEU A 1 27 ? -1.853 -1.069 -2.678 1.00 0.00 27 LEU A C 18
ATOM 7579 O O . LEU A 1 27 ? -2.065 0.084 -2.296 1.00 0.00 27 LEU A O 18
ATOM 7595 N N . CYS A 1 28 ? -1.318 -1.997 -1.917 1.00 0.00 28 CYS A N 18
ATOM 7596 C CA . CYS A 1 28 ? -0.929 -1.738 -0.545 1.00 0.00 28 CYS A CA 18
ATOM 7597 C C . CYS A 1 28 ? 0.515 -1.245 -0.482 1.00 0.00 28 CY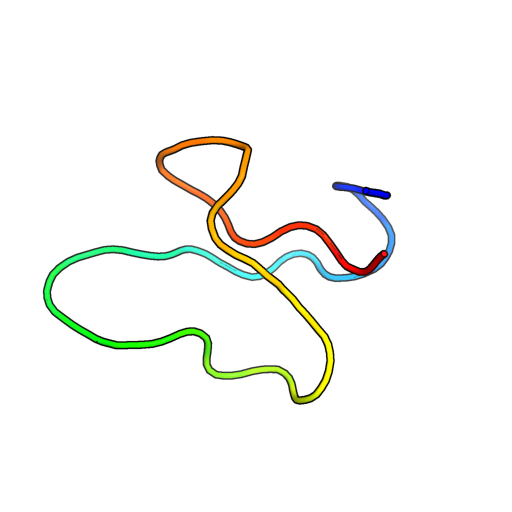S A C 18
ATOM 7598 O O . CYS A 1 28 ? 1.365 -1.675 -1.264 1.00 0.00 28 CYS A O 18
ATOM 7605 N N . ALA A 1 29 ? 0.781 -0.330 0.436 1.00 0.00 29 ALA A N 18
ATOM 7606 C CA . ALA A 1 29 ? 2.109 0.245 0.587 1.00 0.00 29 ALA A CA 18
ATOM 7607 C C . ALA A 1 29 ? 2.721 -0.079 1.946 1.00 0.00 29 ALA A C 18
ATOM 7608 O O . ALA A 1 29 ? 2.057 0.013 2.977 1.00 0.00 29 ALA A O 18
ATOM 7615 N N . LYS A 1 30 ? 4.006 -0.412 1.937 1.00 0.00 30 LYS A N 18
ATOM 7616 C CA . LYS A 1 30 ? 4.737 -0.703 3.161 1.00 0.00 30 LYS A CA 18
ATOM 7617 C C . LYS A 1 30 ? 5.266 0.601 3.728 1.00 0.00 30 LYS A C 18
ATOM 7618 O O . LYS A 1 30 ? 6.271 1.126 3.245 1.00 0.00 30 LYS A O 18
ATOM 7637 N N . ASN A 1 31 ? 4.571 1.127 4.728 1.00 0.00 31 ASN A N 18
ATOM 7638 C CA . ASN A 1 31 ? 4.951 2.389 5.357 1.00 0.00 31 ASN A CA 18
ATOM 7639 C C . ASN A 1 31 ? 5.070 3.490 4.307 1.00 0.00 31 ASN A C 18
ATOM 7640 O O . ASN A 1 31 ? 5.953 4.344 4.375 1.00 0.00 31 ASN A O 18
ATOM 7651 N N . GLY A 1 1 ? 3.822 3.573 2.915 1.00 0.00 1 GLY A N 19
ATOM 7652 C CA . GLY A 1 1 ? 3.992 4.429 1.757 1.00 0.00 1 GLY A CA 19
ATOM 7653 C C . GLY A 1 1 ? 4.780 3.765 0.640 1.00 0.00 1 GLY A C 19
ATOM 7654 O O . GLY A 1 1 ? 4.611 4.107 -0.531 1.00 0.00 1 GLY A O 19
ATOM 7658 N N . SER A 1 2 ? 5.646 2.823 0.990 1.00 0.00 2 SER A N 19
ATOM 7659 C CA . SER A 1 2 ? 6.458 2.135 -0.004 1.00 0.00 2 SER A CA 19
ATOM 7660 C C . SER A 1 2 ? 5.721 0.935 -0.601 1.00 0.00 2 SER A C 19
ATOM 7661 O O . SER A 1 2 ? 5.626 -0.127 0.023 1.00 0.00 2 SER A O 19
ATOM 7669 N N . ILE A 1 3 ? 5.207 1.108 -1.814 1.00 0.00 3 ILE A N 19
ATOM 7670 C CA . ILE A 1 3 ? 4.480 0.041 -2.505 1.00 0.00 3 ILE A CA 19
ATOM 7671 C C . ILE A 1 3 ? 5.401 -1.138 -2.849 1.00 0.00 3 ILE A C 19
ATOM 7672 O O . ILE A 1 3 ? 5.106 -2.272 -2.469 1.00 0.00 3 ILE A O 19
ATOM 7688 N N . PRO A 1 4 ? 6.529 -0.903 -3.565 1.00 0.00 4 PRO A N 19
ATOM 7689 C CA . PRO A 1 4 ? 7.465 -1.975 -3.941 1.00 0.00 4 PRO A CA 19
ATOM 7690 C C . PRO A 1 4 ? 7.979 -2.749 -2.731 1.00 0.00 4 PRO A C 19
ATOM 7691 O O . PRO A 1 4 ? 8.224 -3.950 -2.808 1.00 0.00 4 PRO A O 19
ATOM 7702 N N . ALA A 1 5 ? 8.126 -2.051 -1.612 1.00 0.00 5 ALA A N 19
ATOM 7703 C CA . ALA A 1 5 ? 8.597 -2.670 -0.381 1.00 0.00 5 ALA A CA 19
ATOM 7704 C C . ALA A 1 5 ? 7.554 -3.629 0.168 1.00 0.00 5 ALA A C 19
ATOM 7705 O O . ALA A 1 5 ? 7.882 -4.636 0.797 1.00 0.00 5 ALA A O 19
ATOM 7712 N N . CYS A 1 6 ? 6.293 -3.308 -0.060 1.00 0.00 6 CYS A N 19
ATOM 7713 C CA . CYS A 1 6 ? 5.213 -4.144 0.418 1.00 0.00 6 CYS A CA 19
ATOM 7714 C C . CYS A 1 6 ? 4.963 -5.323 -0.509 1.00 0.00 6 CYS A C 19
ATOM 7715 O O . CYS A 1 6 ? 4.973 -6.470 -0.067 1.00 0.00 6 CYS A O 19
ATOM 7722 N N . GLY A 1 7 ? 4.715 -5.033 -1.787 1.00 0.00 7 GLY A N 19
ATOM 7723 C CA . GLY A 1 7 ? 4.431 -6.087 -2.742 1.00 0.00 7 GLY A CA 19
ATOM 7724 C C . GLY A 1 7 ? 3.125 -6.778 -2.407 1.00 0.00 7 GLY A C 19
ATOM 7725 O O . GLY A 1 7 ? 3.040 -8.004 -2.406 1.00 0.00 7 GLY A O 19
ATOM 7729 N N . GLU A 1 8 ? 2.115 -5.973 -2.092 1.00 0.00 8 GLU A N 19
ATOM 7730 C CA . GLU A 1 8 ? 0.807 -6.483 -1.710 1.00 0.00 8 GLU A CA 19
ATOM 7731 C C . GLU A 1 8 ? -0.310 -5.618 -2.290 1.00 0.00 8 GLU A C 19
ATOM 7732 O O . GLU A 1 8 ? -0.163 -4.402 -2.446 1.00 0.00 8 GLU A O 19
ATOM 7744 N N . SER A 1 9 ? -1.432 -6.248 -2.580 1.00 0.00 9 SER A N 19
ATOM 7745 C CA . SER A 1 9 ? -2.591 -5.558 -3.104 1.00 0.00 9 SER A CA 19
ATOM 7746 C C . SER A 1 9 ? -3.712 -5.630 -2.077 1.00 0.00 9 SER A C 19
ATOM 7747 O O . SER A 1 9 ? -3.948 -6.680 -1.487 1.00 0.00 9 SER A O 19
ATOM 7755 N N . CYS A 1 10 ? -4.399 -4.524 -1.848 1.00 0.00 10 CYS A N 19
ATOM 7756 C CA . CYS A 1 10 ? -5.472 -4.522 -0.871 1.00 0.00 10 CYS A CA 19
ATOM 7757 C C . CYS A 1 10 ? -6.774 -4.954 -1.543 1.00 0.00 10 CYS A C 19
ATOM 7758 O O . CYS A 1 10 ? -7.622 -5.595 -0.917 1.00 0.00 10 CYS A O 19
ATOM 7765 N N . PHE A 1 11 ? -6.883 -4.634 -2.839 1.00 0.00 11 PHE A N 19
ATOM 7766 C CA . PHE A 1 11 ? -8.030 -4.999 -3.683 1.00 0.00 11 PHE A CA 19
ATOM 7767 C C . PHE A 1 11 ? -9.356 -4.401 -3.204 1.00 0.00 11 PHE A C 19
ATOM 7768 O O . PHE A 1 11 ? -9.952 -3.577 -3.896 1.00 0.00 11 PHE A O 19
ATOM 7785 N N . LYS A 1 12 ? -9.820 -4.829 -2.040 1.00 0.00 12 LYS A N 19
ATOM 7786 C CA . LYS A 1 12 ? -11.079 -4.350 -1.489 1.00 0.00 12 LYS A CA 19
ATOM 7787 C C . LYS A 1 12 ? -11.163 -4.673 0.009 1.00 0.00 12 LYS A C 19
ATOM 7788 O O . LYS A 1 12 ? -12.235 -4.610 0.623 1.00 0.00 12 LYS A O 19
ATOM 7807 N N . GLY A 1 13 ? -10.025 -4.996 0.607 1.00 0.00 13 GLY A N 19
ATOM 7808 C CA . GLY A 1 13 ? -10.005 -5.306 2.021 1.00 0.00 13 GLY A CA 19
ATOM 7809 C C . GLY A 1 13 ? -8.689 -4.949 2.677 1.00 0.00 13 GLY A C 19
ATOM 7810 O O . GLY A 1 13 ? -8.008 -4.016 2.249 1.00 0.00 13 GLY A O 19
ATOM 7814 N N . LYS A 1 14 ? -8.331 -5.690 3.718 1.00 0.00 14 LYS A N 19
ATOM 7815 C CA . LYS A 1 14 ? -7.098 -5.448 4.440 1.00 0.00 14 LYS A CA 19
ATOM 7816 C C . LYS A 1 14 ? -5.930 -6.181 3.789 1.00 0.00 14 LYS A C 19
ATOM 7817 O O . LYS A 1 14 ? -6.105 -7.245 3.192 1.00 0.00 14 LYS A O 19
ATOM 7836 N N . CYS A 1 15 ? -4.746 -5.612 3.917 1.00 0.00 15 CYS A N 19
ATOM 7837 C CA . CYS A 1 15 ? -3.544 -6.211 3.361 1.00 0.00 15 CYS A CA 19
ATOM 7838 C C . CYS A 1 15 ? -3.077 -7.354 4.256 1.00 0.00 15 CYS A C 19
ATOM 7839 O O . CYS A 1 15 ? -3.267 -7.313 5.475 1.00 0.00 15 CYS A O 19
ATOM 7846 N N . TYR A 1 16 ? -2.479 -8.375 3.662 1.00 0.00 16 TYR A N 19
ATOM 7847 C CA . TYR A 1 16 ? -1.995 -9.515 4.421 1.00 0.00 16 TYR A CA 19
ATOM 7848 C C . TYR A 1 16 ? -0.662 -9.186 5.073 1.00 0.00 16 TYR A C 19
ATOM 7849 O O . TYR A 1 16 ? -0.401 -9.590 6.205 1.00 0.00 16 TYR A O 19
ATOM 7867 N N . THR A 1 17 ? 0.175 -8.460 4.345 1.00 0.00 17 THR A N 19
ATOM 7868 C CA . THR A 1 17 ? 1.489 -8.081 4.840 1.00 0.00 17 THR A CA 19
ATOM 7869 C C . THR A 1 17 ? 1.399 -7.035 5.961 1.00 0.00 17 THR A C 19
ATOM 7870 O O . THR A 1 17 ? 0.988 -5.882 5.742 1.00 0.00 17 THR A O 19
ATOM 7881 N N . PRO A 1 18 ? 1.807 -7.426 7.181 1.00 0.00 18 PRO A N 19
ATOM 7882 C CA . PRO A 1 18 ? 1.789 -6.542 8.346 1.00 0.00 18 PRO A CA 19
ATOM 7883 C C . PRO A 1 18 ? 2.614 -5.285 8.116 1.00 0.00 18 PRO A C 19
ATOM 7884 O O . PRO A 1 18 ? 3.725 -5.340 7.579 1.00 0.00 18 PRO A O 19
ATOM 7895 N N . GLY A 1 19 ? 2.061 -4.153 8.511 1.00 0.00 19 GLY A N 19
ATOM 7896 C CA . GLY A 1 19 ? 2.749 -2.897 8.333 1.00 0.00 19 GLY A CA 19
ATOM 7897 C C . GLY A 1 19 ? 2.355 -2.199 7.050 1.00 0.00 19 GLY A C 19
ATOM 7898 O O . GLY A 1 19 ? 2.670 -1.026 6.857 1.00 0.00 19 GLY A O 19
ATOM 7902 N N . CYS A 1 20 ? 1.671 -2.905 6.159 1.00 0.00 20 CYS A N 19
ATOM 7903 C CA . CYS A 1 20 ? 1.260 -2.297 4.906 1.00 0.00 20 CYS A CA 19
ATOM 7904 C C . CYS A 1 20 ? -0.104 -1.631 5.021 1.00 0.00 20 CYS A C 19
ATOM 7905 O O . CYS A 1 20 ? -0.984 -2.088 5.748 1.00 0.00 20 CYS A O 19
ATOM 7912 N N . SER A 1 21 ? -0.264 -0.563 4.268 1.00 0.00 21 SER A N 19
ATOM 7913 C CA . SER A 1 21 ? -1.510 0.189 4.220 1.00 0.00 21 SER A CA 19
ATOM 7914 C C . SER A 1 21 ? -1.843 0.511 2.764 1.00 0.00 21 SER A C 19
ATOM 7915 O O . SER A 1 21 ? -0.955 0.870 1.993 1.00 0.00 21 SER A O 19
ATOM 7923 N N . CYS A 1 22 ? -3.104 0.360 2.375 1.00 0.00 22 CYS A N 19
ATOM 7924 C CA . CYS A 1 22 ? -3.511 0.626 0.994 1.00 0.00 22 CYS A CA 19
ATOM 7925 C C . CYS A 1 22 ? -3.548 2.132 0.718 1.00 0.00 22 CYS A C 19
ATOM 7926 O O . CYS A 1 22 ? -4.616 2.730 0.609 1.00 0.00 22 CYS A O 19
ATOM 7933 N N . SER A 1 23 ? -2.363 2.734 0.629 1.00 0.00 23 SER A N 19
ATOM 7934 C CA . SER A 1 23 ? -2.224 4.165 0.387 1.00 0.00 23 SER A CA 19
ATOM 7935 C C . SER A 1 23 ? -2.791 4.557 -0.977 1.00 0.00 23 SER A C 19
ATOM 7936 O O . SER A 1 23 ? -3.405 5.612 -1.122 1.00 0.00 23 SER A O 19
ATOM 7944 N N . LYS A 1 24 ? -2.592 3.700 -1.969 1.00 0.00 24 LYS A N 19
ATOM 7945 C CA . LYS A 1 24 ? -3.101 3.965 -3.306 1.00 0.00 24 LYS A CA 19
ATOM 7946 C C . LYS A 1 24 ? -3.967 2.809 -3.780 1.00 0.00 24 LYS A C 19
ATOM 7947 O O . LYS A 1 24 ? -3.491 1.876 -4.424 1.00 0.00 24 LYS A O 19
ATOM 7966 N N . TYR A 1 25 ? -5.244 2.892 -3.434 1.00 0.00 25 TYR A N 19
ATOM 7967 C CA . TYR A 1 25 ? -6.234 1.878 -3.784 1.00 0.00 25 TYR A CA 19
ATOM 7968 C C . TYR A 1 25 ? -6.158 1.509 -5.270 1.00 0.00 25 TYR A C 19
ATOM 7969 O O . TYR A 1 25 ? -6.073 2.389 -6.128 1.00 0.00 25 TYR A O 19
ATOM 7987 N N . PRO A 1 26 ? -6.174 0.202 -5.596 1.00 0.00 26 PRO A N 19
ATOM 7988 C CA . PRO A 1 26 ? -6.272 -0.884 -4.631 1.00 0.00 26 PRO A CA 19
ATOM 7989 C C . PRO A 1 26 ? -4.924 -1.540 -4.308 1.00 0.00 26 PRO A C 19
ATOM 7990 O O . PRO A 1 26 ? -4.869 -2.722 -3.952 1.00 0.00 26 PRO A O 19
ATOM 8001 N N . LEU A 1 27 ? -3.847 -0.780 -4.425 1.00 0.00 27 LEU A N 19
ATOM 8002 C CA . LEU A 1 27 ? -2.516 -1.293 -4.140 1.00 0.00 27 LEU A CA 19
ATOM 8003 C C . LEU A 1 27 ? -2.074 -0.927 -2.736 1.00 0.00 27 LEU A C 19
ATOM 8004 O O . LEU A 1 27 ? -2.216 0.215 -2.295 1.00 0.00 27 LEU A O 19
ATOM 8020 N N . CYS A 1 28 ? -1.536 -1.905 -2.040 1.00 0.00 28 CYS A N 19
ATOM 8021 C CA . CYS A 1 28 ? -1.071 -1.695 -0.686 1.00 0.00 28 CYS A CA 19
ATOM 8022 C C . CYS A 1 28 ? 0.384 -1.238 -0.675 1.00 0.00 28 CYS A C 19
ATOM 8023 O O . CYS A 1 28 ? 1.206 -1.699 -1.468 1.00 0.00 28 CYS A O 19
ATOM 8030 N N . ALA A 1 29 ? 0.688 -0.330 0.233 1.00 0.00 29 ALA A N 19
ATOM 8031 C CA . ALA A 1 29 ? 2.025 0.208 0.375 1.00 0.00 29 ALA A CA 19
ATOM 8032 C C . ALA A 1 29 ? 2.499 0.041 1.808 1.00 0.00 29 ALA A C 19
ATOM 8033 O O . ALA A 1 29 ? 1.761 0.322 2.747 1.00 0.00 29 ALA A O 19
ATOM 8040 N N . LYS A 1 30 ? 3.729 -0.402 1.985 1.00 0.00 30 LYS A N 19
ATOM 8041 C CA . LYS A 1 30 ? 4.265 -0.576 3.320 1.00 0.00 30 LYS A CA 19
ATOM 8042 C C . LYS A 1 30 ? 4.788 0.756 3.812 1.00 0.00 30 LYS A C 19
ATOM 8043 O O . LYS A 1 30 ? 5.888 1.168 3.442 1.00 0.00 30 LYS A O 19
ATOM 8062 N N . ASN A 1 31 ? 3.973 1.435 4.607 1.00 0.00 31 ASN A N 19
ATOM 8063 C CA . ASN A 1 31 ? 4.312 2.751 5.136 1.00 0.00 31 ASN A CA 19
ATOM 8064 C C . ASN A 1 31 ? 4.594 3.716 3.988 1.00 0.00 31 ASN A C 19
ATOM 8065 O O . ASN A 1 31 ? 5.485 4.559 4.066 1.00 0.00 31 ASN A O 19
ATOM 8076 N N . GLY A 1 1 ? 4.131 3.402 3.273 1.00 0.00 1 GLY A N 20
ATOM 8077 C CA . GLY A 1 1 ? 4.309 4.406 2.243 1.00 0.00 1 GLY A CA 20
ATOM 8078 C C . GLY A 1 1 ? 4.929 3.863 0.965 1.00 0.00 1 GLY A C 20
ATOM 8079 O O . GLY A 1 1 ? 4.596 4.319 -0.129 1.00 0.00 1 GLY A O 20
ATOM 8083 N N . SER A 1 2 ? 5.836 2.902 1.089 1.00 0.00 2 SER A N 20
ATOM 8084 C CA . SER A 1 2 ? 6.499 2.335 -0.081 1.00 0.00 2 SER A CA 20
ATOM 8085 C C . SER A 1 2 ? 5.721 1.147 -0.647 1.00 0.00 2 SER A C 20
ATOM 8086 O O . SER A 1 2 ? 5.631 0.092 -0.021 1.00 0.00 2 SER A O 20
ATOM 8094 N N . ILE A 1 3 ? 5.169 1.323 -1.840 1.00 0.00 3 ILE A N 20
ATOM 8095 C CA . ILE A 1 3 ? 4.402 0.267 -2.498 1.00 0.00 3 ILE A CA 20
ATOM 8096 C C . ILE A 1 3 ? 5.305 -0.880 -2.981 1.00 0.00 3 ILE A C 20
ATOM 8097 O O . ILE A 1 3 ? 5.031 -2.040 -2.678 1.00 0.00 3 ILE A O 20
ATOM 8113 N N . PRO A 1 4 ? 6.389 -0.593 -3.739 1.00 0.00 4 PRO A N 20
ATOM 8114 C CA . PRO A 1 4 ? 7.292 -1.641 -4.239 1.00 0.00 4 PRO A CA 20
ATOM 8115 C C . PRO A 1 4 ? 7.897 -2.478 -3.115 1.00 0.00 4 PRO A C 20
ATOM 8116 O O . PRO A 1 4 ? 8.126 -3.673 -3.272 1.00 0.00 4 PRO A O 20
ATOM 8127 N N . ALA A 1 5 ? 8.147 -1.841 -1.977 1.00 0.00 5 ALA A N 20
ATOM 8128 C CA . ALA A 1 5 ? 8.718 -2.531 -0.827 1.00 0.00 5 ALA A CA 20
ATOM 8129 C C . ALA A 1 5 ? 7.643 -3.302 -0.070 1.00 0.00 5 ALA A C 20
ATOM 8130 O O . ALA A 1 5 ? 7.936 -4.091 0.832 1.00 0.00 5 ALA A O 20
ATOM 8137 N N . CYS A 1 6 ? 6.393 -3.056 -0.429 1.00 0.00 6 CYS A N 20
ATOM 8138 C CA . CYS A 1 6 ? 5.273 -3.716 0.213 1.00 0.00 6 CYS A CA 20
ATOM 8139 C C . CYS A 1 6 ? 5.039 -5.108 -0.349 1.00 0.00 6 CYS A C 20
ATOM 8140 O O . CYS A 1 6 ? 5.121 -6.096 0.381 1.00 0.00 6 CYS A O 20
ATOM 8147 N N . GLY A 1 7 ? 4.732 -5.174 -1.644 1.00 0.00 7 GLY A N 20
ATOM 8148 C CA . GLY A 1 7 ? 4.459 -6.449 -2.276 1.00 0.00 7 GLY A CA 20
ATOM 8149 C C . GLY A 1 7 ? 3.119 -7.009 -1.829 1.00 0.00 7 GLY A C 20
ATOM 8150 O O . GLY A 1 7 ? 3.004 -8.193 -1.524 1.00 0.00 7 GLY A O 20
ATOM 8154 N N . GLU A 1 8 ? 2.114 -6.138 -1.778 1.00 0.00 8 GLU A N 20
ATOM 8155 C CA . GLU A 1 8 ? 0.773 -6.518 -1.348 1.00 0.00 8 GLU A CA 20
ATOM 8156 C C . GLU A 1 8 ? -0.279 -5.722 -2.118 1.00 0.00 8 GLU A C 20
ATOM 8157 O O . GLU A 1 8 ? -0.074 -4.547 -2.444 1.00 0.00 8 GLU A O 20
ATOM 8169 N N . SER A 1 9 ? -1.404 -6.359 -2.396 1.00 0.00 9 SER A N 20
ATOM 8170 C CA . SER A 1 9 ? -2.490 -5.716 -3.118 1.00 0.00 9 SER A CA 20
ATOM 8171 C C . SER A 1 9 ? -3.747 -5.674 -2.257 1.00 0.00 9 SER A C 20
ATOM 8172 O O . SER A 1 9 ? -4.106 -6.660 -1.616 1.00 0.00 9 SER A O 20
ATOM 8180 N N . CYS A 1 10 ? -4.413 -4.531 -2.237 1.00 0.00 10 CYS A N 20
ATOM 8181 C CA . CYS A 1 10 ? -5.620 -4.381 -1.448 1.00 0.00 10 CYS A CA 20
ATOM 8182 C C . CYS A 1 10 ? -6.849 -4.283 -2.336 1.00 0.00 10 CYS A C 20
ATOM 8183 O O . CYS A 1 10 ? -6.932 -3.427 -3.211 1.00 0.00 10 CYS A O 20
ATOM 8190 N N . PHE A 1 11 ? -7.808 -5.163 -2.104 1.00 0.00 11 PHE A N 20
ATOM 8191 C CA . PHE A 1 11 ? -9.036 -5.164 -2.877 1.00 0.00 11 PHE A CA 20
ATOM 8192 C C . PHE A 1 11 ? -10.191 -4.721 -1.979 1.00 0.00 11 PHE A C 20
ATOM 8193 O O . PHE A 1 11 ? -10.032 -3.809 -1.167 1.00 0.00 11 PHE A O 20
ATOM 8210 N N . LYS A 1 12 ? -11.340 -5.370 -2.101 1.00 0.00 12 LYS A N 20
ATOM 8211 C CA . LYS A 1 12 ? -12.495 -5.032 -1.281 1.00 0.00 12 LYS A CA 20
ATOM 8212 C C . LYS A 1 12 ? -12.360 -5.660 0.107 1.00 0.00 12 LYS A C 20
ATOM 8213 O O . LYS A 1 12 ? -13.183 -6.474 0.521 1.00 0.00 12 LYS A O 20
ATOM 8232 N N . GLY A 1 13 ? -11.307 -5.279 0.814 1.00 0.00 13 GLY A N 20
ATOM 8233 C CA . GLY A 1 13 ? -11.067 -5.808 2.138 1.00 0.00 13 GLY A CA 20
ATOM 8234 C C . GLY A 1 13 ? -10.006 -5.023 2.879 1.00 0.00 13 GLY A C 20
ATOM 8235 O O . GLY A 1 13 ? -10.305 -4.015 3.512 1.00 0.00 13 GLY A O 20
ATOM 8239 N N . LYS A 1 14 ? -8.762 -5.484 2.794 1.00 0.00 14 LYS A N 20
ATOM 8240 C CA . LYS A 1 14 ? -7.644 -4.820 3.455 1.00 0.00 14 LYS A CA 20
ATOM 8241 C C . LYS A 1 14 ? -6.335 -5.476 3.036 1.00 0.00 14 LYS A C 20
ATOM 8242 O O . LYS A 1 14 ? -6.320 -6.335 2.157 1.00 0.00 14 LYS A O 20
ATOM 8261 N N . CYS A 1 15 ? -5.257 -5.081 3.687 1.00 0.00 15 CYS A N 20
ATOM 8262 C CA . CYS A 1 15 ? -3.939 -5.636 3.411 1.00 0.00 15 CYS A CA 20
ATOM 8263 C C . CYS A 1 15 ? -3.614 -6.716 4.430 1.00 0.00 15 CYS A C 20
ATOM 8264 O O . CYS A 1 15 ? -3.874 -6.543 5.622 1.00 0.00 15 CYS A O 20
ATOM 8271 N N . TYR A 1 16 ? -3.046 -7.817 3.971 1.00 0.00 16 TYR A N 20
ATOM 8272 C CA . TYR A 1 16 ? -2.681 -8.906 4.860 1.00 0.00 16 TYR A CA 20
ATOM 8273 C C . TYR A 1 16 ? -1.235 -8.747 5.300 1.00 0.00 16 TYR A C 20
ATOM 8274 O O . TYR A 1 16 ? -0.891 -9.017 6.451 1.00 0.00 16 TYR A O 20
ATOM 8292 N N . THR A 1 17 ? -0.400 -8.308 4.369 1.00 0.00 17 THR A N 20
ATOM 8293 C CA . THR A 1 17 ? 1.015 -8.101 4.632 1.00 0.00 17 THR A CA 20
ATOM 8294 C C . THR A 1 17 ? 1.232 -7.010 5.691 1.00 0.00 17 THR A C 20
ATOM 8295 O O . THR A 1 17 ? 0.906 -5.829 5.483 1.00 0.00 17 THR A O 20
ATOM 8306 N N . PRO A 1 18 ? 1.793 -7.403 6.851 1.00 0.00 18 PRO A N 20
ATOM 8307 C CA . PRO A 1 18 ? 2.058 -6.486 7.961 1.00 0.00 18 PRO A CA 20
ATOM 8308 C C . PRO A 1 18 ? 2.895 -5.288 7.537 1.00 0.00 18 PRO A C 20
ATOM 8309 O O . PRO A 1 18 ? 3.881 -5.424 6.807 1.00 0.00 18 PRO A O 20
ATOM 8320 N N . GLY A 1 19 ? 2.491 -4.114 7.995 1.00 0.00 19 GLY A N 20
ATOM 8321 C CA . GLY A 1 19 ? 3.203 -2.905 7.656 1.00 0.00 19 GLY A CA 20
ATOM 8322 C C . GLY A 1 19 ? 2.609 -2.202 6.454 1.00 0.00 19 GLY A C 20
ATOM 8323 O O . GLY A 1 19 ? 2.844 -1.014 6.247 1.00 0.00 19 GLY A O 20
ATOM 8327 N N . CYS A 1 20 ? 1.847 -2.927 5.646 1.00 0.00 20 CYS A N 20
ATOM 8328 C CA . CYS A 1 20 ? 1.248 -2.325 4.468 1.00 0.00 20 CYS A CA 20
ATOM 8329 C C . CYS A 1 20 ? -0.139 -1.770 4.747 1.00 0.00 20 CYS A C 20
ATOM 8330 O O . CYS A 1 20 ? -0.904 -2.313 5.544 1.00 0.00 20 CYS A O 20
ATOM 8337 N N . SER A 1 21 ? -0.453 -0.691 4.057 1.00 0.00 21 SER A N 20
ATOM 8338 C CA . SER A 1 21 ? -1.741 -0.031 4.169 1.00 0.00 21 SER A CA 20
ATOM 8339 C C . SER A 1 21 ? -2.240 0.312 2.770 1.00 0.00 21 SER A C 20
ATOM 8340 O O . SER A 1 21 ? -1.437 0.615 1.888 1.00 0.00 21 SER A O 20
ATOM 8348 N N . CYS A 1 22 ? -3.548 0.241 2.558 1.00 0.00 22 CYS A N 20
ATOM 8349 C CA . CYS A 1 22 ? -4.133 0.532 1.248 1.00 0.00 22 CYS A CA 20
ATOM 8350 C C . CYS A 1 22 ? -4.139 2.039 0.978 1.00 0.00 22 CYS A C 20
ATOM 8351 O O . CYS A 1 22 ? -5.191 2.652 0.811 1.00 0.00 22 CYS A O 20
ATOM 8358 N N . SER A 1 23 ? -2.951 2.626 0.962 1.00 0.00 23 SER A N 20
ATOM 8359 C CA . SER A 1 23 ? -2.789 4.052 0.738 1.00 0.00 23 SER A CA 20
ATOM 8360 C C . SER A 1 23 ? -2.969 4.406 -0.737 1.00 0.00 23 SER A C 20
ATOM 8361 O O . SER A 1 23 ? -3.170 5.571 -1.085 1.00 0.00 23 SER A O 20
ATOM 8369 N N . LYS A 1 24 ? -2.878 3.402 -1.606 1.00 0.00 24 LYS A N 20
ATOM 8370 C CA . LYS A 1 24 ? -3.019 3.618 -3.040 1.00 0.00 24 LYS A CA 20
ATOM 8371 C C . LYS A 1 24 ? -3.784 2.471 -3.685 1.00 0.00 24 LYS A C 20
ATOM 8372 O O . LYS A 1 24 ? -3.212 1.682 -4.434 1.00 0.00 24 LYS A O 20
ATOM 8391 N N . TYR A 1 25 ? -5.075 2.397 -3.376 1.00 0.00 25 TYR A N 20
ATOM 8392 C CA . TYR A 1 25 ? -5.968 1.361 -3.905 1.00 0.00 25 TYR A CA 20
ATOM 8393 C C . TYR A 1 25 ? -5.785 1.204 -5.420 1.00 0.00 25 TYR A C 20
ATOM 8394 O O . TYR A 1 25 ? -5.687 2.198 -6.141 1.00 0.00 25 TYR A O 20
ATOM 8412 N N . PRO A 1 26 ? -5.718 -0.041 -5.926 1.00 0.00 26 PRO A N 20
ATOM 8413 C CA . PRO A 1 26 ? -5.828 -1.257 -5.126 1.00 0.00 26 PRO A CA 20
ATOM 8414 C C . PRO A 1 26 ? -4.477 -1.851 -4.709 1.00 0.00 26 PRO A C 20
ATOM 8415 O O . PRO A 1 26 ? -4.298 -3.070 -4.711 1.00 0.00 26 PRO A O 20
ATOM 8426 N N . LEU A 1 27 ? -3.528 -1.000 -4.355 1.00 0.00 27 LEU A N 20
ATOM 8427 C CA . LEU A 1 27 ? -2.214 -1.465 -3.942 1.00 0.00 27 LEU A CA 20
ATOM 8428 C C . LEU A 1 27 ? -1.865 -1.004 -2.540 1.00 0.00 27 LEU A C 20
ATOM 8429 O O . LEU A 1 27 ? -2.086 0.150 -2.162 1.00 0.00 27 LEU A O 20
ATOM 8445 N N . CYS A 1 28 ? -1.308 -1.920 -1.778 1.00 0.00 28 CYS A N 20
ATOM 8446 C CA . CYS A 1 28 ? -0.904 -1.637 -0.415 1.00 0.00 28 CYS A CA 20
ATOM 8447 C C . CYS A 1 28 ? 0.512 -1.077 -0.383 1.00 0.00 28 CYS A C 20
ATOM 8448 O O . CYS A 1 28 ? 1.380 -1.500 -1.147 1.00 0.00 28 CYS A O 20
ATOM 8455 N N . ALA A 1 29 ? 0.736 -0.122 0.502 1.00 0.00 29 ALA A N 20
ATOM 8456 C CA . ALA A 1 29 ? 2.036 0.497 0.648 1.00 0.00 29 ALA A CA 20
ATOM 8457 C C . ALA A 1 29 ? 2.662 0.103 1.979 1.00 0.00 29 ALA A C 20
ATOM 8458 O O . ALA A 1 29 ? 2.028 0.222 3.025 1.00 0.00 29 ALA A O 20
ATOM 8465 N N . LYS A 1 30 ? 3.908 -0.349 1.932 1.00 0.00 30 LYS A N 20
ATOM 8466 C CA . LYS A 1 30 ? 4.639 -0.744 3.128 1.00 0.00 30 LYS A CA 20
ATOM 8467 C C . LYS A 1 30 ? 5.142 0.507 3.816 1.00 0.00 30 LYS A C 20
ATOM 8468 O O . LYS A 1 30 ? 6.253 0.974 3.548 1.00 0.00 30 LYS A O 20
ATOM 8487 N N . ASN A 1 31 ? 4.289 1.066 4.661 1.00 0.00 31 ASN A N 20
ATOM 8488 C CA . ASN A 1 31 ? 4.586 2.297 5.377 1.00 0.00 31 ASN A CA 20
ATOM 8489 C C . ASN A 1 31 ? 4.880 3.412 4.372 1.00 0.00 31 ASN A C 20
ATOM 8490 O O . ASN A 1 31 ? 5.756 4.252 4.575 1.00 0.00 31 ASN A O 20
#